Protein AF-A0A9D8H599-F1 (afdb_monomer)

Structure (mmCIF, N/CA/C/O backbone):
data_AF-A0A9D8H599-F1
#
_entry.id   AF-A0A9D8H599-F1
#
loop_
_atom_site.group_PDB
_atom_site.id
_atom_site.type_symbol
_atom_site.label_atom_id
_atom_site.label_alt_id
_atom_site.label_comp_id
_atom_site.label_asym_id
_atom_site.label_entity_id
_atom_site.label_seq_id
_atom_site.pdbx_PDB_ins_code
_atom_site.Cartn_x
_atom_site.Cartn_y
_atom_site.Cartn_z
_atom_site.occupancy
_atom_site.B_iso_or_equiv
_atom_site.auth_seq_id
_atom_site.auth_comp_id
_atom_site.auth_asym_id
_atom_site.auth_atom_id
_atom_site.pdbx_PDB_model_num
ATOM 1 N N . THR A 1 1 ? -6.360 3.002 -4.181 1.00 65.12 1 THR A N 1
ATOM 2 C CA . THR A 1 1 ? -7.188 1.865 -3.692 1.00 65.12 1 THR A CA 1
ATOM 3 C C . THR A 1 1 ? -7.562 2.001 -2.219 1.00 65.12 1 THR A C 1
ATOM 5 O O . THR A 1 1 ? -8.532 1.408 -1.759 1.00 65.12 1 THR A O 1
ATOM 8 N N . GLU A 1 2 ? -6.828 2.819 -1.472 1.00 78.38 2 GLU A N 1
ATOM 9 C CA . GLU A 1 2 ? -6.965 3.120 -0.050 1.00 78.38 2 GLU A CA 1
ATOM 10 C C . GLU A 1 2 ? -8.354 3.662 0.308 1.00 78.38 2 GLU A C 1
ATOM 12 O O . GLU A 1 2 ? -8.911 3.294 1.340 1.00 78.38 2 GLU A O 1
ATOM 17 N N . THR A 1 3 ? -8.936 4.466 -0.587 1.00 84.06 3 THR A N 1
ATOM 18 C CA . THR A 1 3 ? -10.274 5.060 -0.458 1.00 84.06 3 THR A CA 1
ATOM 19 C C . THR A 1 3 ? -11.394 4.032 -0.336 1.00 84.06 3 THR A C 1
ATOM 21 O O . THR A 1 3 ? -12.396 4.325 0.306 1.00 84.06 3 THR A O 1
ATOM 24 N N . LEU A 1 4 ? -11.232 2.831 -0.901 1.00 90.88 4 LEU A N 1
ATOM 25 C CA . LEU A 1 4 ? -12.207 1.744 -0.777 1.00 90.88 4 LEU A CA 1
ATOM 26 C C . LEU A 1 4 ? -11.809 0.740 0.312 1.00 90.88 4 LEU A C 1
ATOM 28 O O . LEU A 1 4 ? -12.664 0.256 1.053 1.00 90.88 4 LEU A O 1
ATOM 32 N N . TYR A 1 5 ? -10.509 0.472 0.455 1.00 92.69 5 TYR A N 1
ATOM 33 C CA . TYR A 1 5 ? -9.993 -0.460 1.454 1.00 92.69 5 TYR A CA 1
ATOM 34 C C . TYR A 1 5 ? -10.332 -0.037 2.892 1.00 92.69 5 TYR A C 1
ATOM 36 O O . TYR A 1 5 ? -10.855 -0.840 3.665 1.00 92.69 5 TYR A O 1
ATOM 44 N N . ILE A 1 6 ? -10.055 1.221 3.257 1.00 94.19 6 ILE A N 1
ATOM 45 C CA . ILE A 1 6 ? -10.196 1.692 4.642 1.00 94.19 6 ILE A CA 1
ATOM 46 C C . ILE A 1 6 ? -11.662 1.632 5.111 1.00 94.19 6 ILE A C 1
ATOM 48 O O . ILE A 1 6 ? -11.903 1.048 6.171 1.00 94.19 6 ILE A O 1
ATOM 52 N N . PRO A 1 7 ? -12.663 2.137 4.356 1.00 96.19 7 PRO A N 1
ATOM 53 C CA . PRO A 1 7 ? -14.065 2.001 4.748 1.00 96.19 7 PRO A CA 1
ATOM 54 C C . PRO A 1 7 ? -14.524 0.547 4.885 1.00 96.19 7 PRO A C 1
ATOM 56 O O . PRO A 1 7 ? -15.228 0.232 5.841 1.00 96.19 7 PRO A O 1
ATOM 59 N N . LEU A 1 8 ? -14.107 -0.353 3.985 1.00 96.94 8 LEU A N 1
ATOM 60 C CA . LEU A 1 8 ? -14.464 -1.777 4.060 1.00 96.94 8 LEU A CA 1
ATOM 61 C C . LEU A 1 8 ? -13.838 -2.468 5.277 1.00 96.94 8 LEU A C 1
ATOM 63 O O . LEU A 1 8 ? -14.511 -3.235 5.967 1.00 96.94 8 LEU A O 1
ATOM 67 N N . MET A 1 9 ? -12.577 -2.156 5.583 1.00 96.56 9 MET A N 1
ATOM 68 C CA . MET A 1 9 ? -11.895 -2.627 6.789 1.00 96.56 9 MET A CA 1
ATOM 69 C C . MET A 1 9 ? -12.628 -2.157 8.054 1.00 96.56 9 MET A C 1
ATOM 71 O O . MET A 1 9 ? -12.918 -2.963 8.939 1.00 96.56 9 MET A O 1
ATOM 75 N N . LEU A 1 10 ? -12.964 -0.866 8.139 1.00 96.25 10 LEU A N 1
ATOM 76 C CA . LEU A 1 10 ? -13.701 -0.309 9.276 1.00 96.25 10 LEU A CA 1
ATOM 77 C C . LEU A 1 10 ? -15.110 -0.903 9.386 1.00 96.25 10 LEU A C 1
ATOM 79 O O . LEU A 1 10 ? -15.547 -1.219 10.491 1.00 96.25 10 LEU A O 1
ATOM 83 N N . LEU A 1 11 ? -15.794 -1.121 8.260 1.00 97.75 11 LEU A N 1
ATOM 84 C CA . LEU A 1 11 ? -17.096 -1.780 8.213 1.00 97.75 11 LEU A CA 1
ATOM 85 C C . LEU A 1 11 ? -17.012 -3.215 8.748 1.00 97.75 11 LEU A C 1
ATOM 87 O O . LEU A 1 11 ? -17.822 -3.589 9.591 1.00 97.75 11 LEU A O 1
ATOM 91 N N . ALA A 1 12 ? -16.017 -4.002 8.330 1.00 97.69 12 ALA A N 1
ATOM 92 C CA . ALA A 1 12 ? -15.820 -5.362 8.832 1.00 97.69 12 ALA A CA 1
ATOM 93 C C . ALA A 1 12 ? -15.649 -5.388 10.362 1.00 97.69 12 ALA A C 1
ATOM 95 O O . ALA A 1 12 ? -16.264 -6.203 11.053 1.00 97.69 12 ALA A O 1
ATOM 96 N N . LEU A 1 13 ? -14.870 -4.451 10.908 1.00 96.31 13 LEU A N 1
ATOM 97 C CA . LEU A 1 13 ? -14.655 -4.332 12.351 1.00 96.31 13 LEU A CA 1
ATOM 98 C C . LEU A 1 13 ? -15.901 -3.838 13.093 1.00 96.31 13 LEU A C 1
ATOM 100 O O . LEU A 1 13 ? -16.215 -4.363 14.161 1.00 96.31 13 LEU A O 1
ATOM 104 N N . LEU A 1 14 ? -16.646 -2.886 12.527 1.00 96.38 14 LEU A N 1
ATOM 105 C CA . LEU A 1 14 ? -17.916 -2.413 13.082 1.00 96.38 14 LEU A CA 1
ATOM 106 C C . LEU A 1 14 ? -18.949 -3.545 13.146 1.00 96.38 14 LEU A C 1
ATOM 108 O O . LEU A 1 14 ? -19.630 -3.708 14.156 1.00 96.38 14 LEU A O 1
ATOM 112 N N . LEU A 1 15 ? -19.039 -4.363 12.097 1.00 97.69 15 LEU A N 1
ATOM 113 C CA . LEU A 1 15 ? -19.927 -5.525 12.047 1.00 97.69 15 LEU A CA 1
ATOM 114 C C . LEU A 1 15 ? -19.503 -6.594 13.064 1.00 97.69 15 LEU A C 1
ATOM 116 O O . LEU A 1 15 ? -20.359 -7.187 13.721 1.00 97.69 15 LEU A O 1
ATOM 120 N N . ALA A 1 16 ? -18.198 -6.786 13.274 1.00 95.81 16 ALA A N 1
ATOM 121 C CA . ALA A 1 16 ? -17.693 -7.661 14.329 1.00 95.81 16 ALA A CA 1
ATOM 122 C C . ALA A 1 16 ? -18.022 -7.127 15.735 1.00 95.81 16 ALA A C 1
ATOM 124 O O . ALA A 1 16 ? -18.417 -7.898 16.610 1.00 95.81 16 ALA A O 1
ATOM 125 N N . LEU A 1 17 ? -17.934 -5.813 15.963 1.00 93.75 17 LEU A N 1
ATOM 126 C CA . LEU A 1 17 ? -18.387 -5.190 17.213 1.00 93.75 17 LEU A CA 1
ATOM 127 C C . LEU A 1 17 ? -19.895 -5.371 17.411 1.00 93.75 17 LEU A C 1
ATOM 129 O O . LEU A 1 17 ? -20.324 -5.772 18.492 1.00 93.75 17 LEU A O 1
ATOM 133 N N . ARG A 1 18 ? -20.692 -5.181 16.355 1.00 95.06 18 ARG A N 1
ATOM 134 C CA . ARG A 1 18 ? -22.144 -5.383 16.391 1.00 95.06 18 ARG A CA 1
ATOM 135 C C . ARG A 1 18 ? -22.524 -6.832 16.688 1.00 95.06 18 ARG A C 1
ATOM 137 O O . ARG A 1 18 ? -23.475 -7.074 17.427 1.00 95.06 18 ARG A O 1
ATOM 144 N N . PHE A 1 19 ? -21.760 -7.790 16.166 1.00 94.19 19 PHE A N 1
ATOM 145 C CA . PHE A 1 19 ? -21.892 -9.197 16.532 1.00 94.19 19 PHE A CA 1
ATOM 146 C C . PHE A 1 19 ? -21.619 -9.422 18.026 1.00 94.19 19 PHE A C 1
ATOM 148 O O . PHE A 1 19 ? -22.362 -10.146 18.674 1.00 94.19 19 PHE A O 1
ATOM 155 N N . ARG A 1 20 ? -20.603 -8.777 18.614 1.00 89.56 20 ARG A N 1
ATOM 156 C CA . ARG A 1 20 ? -20.307 -8.925 20.054 1.00 89.56 20 ARG A CA 1
ATOM 157 C C . ARG A 1 20 ? -21.406 -8.376 20.963 1.00 89.56 20 ARG A C 1
ATOM 159 O O . ARG A 1 20 ? -21.564 -8.880 22.069 1.00 89.56 20 ARG A O 1
ATOM 166 N N . GLU A 1 21 ? -22.147 -7.368 20.512 1.00 90.25 21 GLU A N 1
ATOM 167 C CA . GLU A 1 21 ? -23.335 -6.865 21.214 1.00 90.25 21 GLU A CA 1
ATOM 168 C C . GLU A 1 21 ? -24.532 -7.819 21.101 1.00 90.25 21 GLU A C 1
ATOM 170 O O . GLU A 1 21 ? -25.404 -7.812 21.967 1.00 90.25 21 GLU A O 1
ATOM 175 N N . ARG A 1 22 ? -24.594 -8.605 20.018 1.00 90.75 22 ARG A N 1
ATOM 176 C CA . ARG A 1 22 ? -25.718 -9.483 19.653 1.00 90.75 22 ARG A CA 1
ATOM 177 C C . ARG A 1 22 ? -25.216 -10.830 19.107 1.00 90.75 22 ARG A C 1
ATOM 179 O O . ARG A 1 22 ? -25.371 -11.099 17.907 1.00 90.75 22 ARG A O 1
ATOM 186 N N . PRO A 1 23 ? -24.567 -11.664 19.945 1.00 87.31 23 PRO A N 1
ATOM 187 C CA . PRO A 1 23 ? -23.861 -12.871 19.504 1.00 87.31 23 PRO A CA 1
ATOM 188 C C . PRO A 1 23 ? -24.784 -13.949 18.921 1.00 87.31 23 PRO A C 1
ATOM 190 O O . PRO A 1 23 ? -24.323 -14.857 18.233 1.00 87.31 23 PRO A O 1
ATOM 193 N N . GLU A 1 24 ? -26.090 -13.856 19.160 1.00 88.75 24 GLU A N 1
ATOM 194 C CA . GLU A 1 24 ? -27.108 -14.721 18.569 1.00 88.75 24 GLU A CA 1
ATOM 195 C C . GLU A 1 24 ? -27.364 -14.429 17.078 1.00 88.75 24 GLU A C 1
ATOM 197 O O . GLU A 1 24 ? -27.897 -15.268 16.354 1.00 88.75 24 GLU A O 1
ATOM 202 N N . GLN A 1 25 ? -26.955 -13.258 16.580 1.00 93.00 25 GLN A N 1
ATOM 203 C CA . GLN A 1 25 ? -27.222 -12.808 15.212 1.00 93.00 25 GLN A CA 1
ATOM 204 C C . GLN A 1 25 ? -26.021 -13.047 14.289 1.00 93.00 25 GLN A C 1
ATOM 206 O O . GLN A 1 25 ? -25.309 -12.114 13.911 1.00 93.00 25 GLN A O 1
ATOM 211 N N . LEU A 1 26 ? -25.838 -14.297 13.845 1.00 94.75 26 LEU A N 1
ATOM 212 C CA . LEU A 1 26 ? -24.741 -14.714 12.950 1.00 94.75 26 LEU A CA 1
ATOM 213 C C . LEU A 1 26 ? -24.654 -13.929 11.629 1.00 94.75 26 LEU A C 1
ATOM 215 O O . LEU A 1 26 ? -23.581 -13.864 11.031 1.00 94.75 26 LEU A O 1
ATOM 219 N N . ARG A 1 27 ? -25.739 -13.269 11.200 1.00 96.94 27 ARG A N 1
ATOM 220 C CA . ARG A 1 27 ? -25.730 -12.358 10.042 1.00 96.94 27 ARG A CA 1
ATOM 221 C C . ARG A 1 27 ? -24.646 -11.281 10.134 1.00 96.94 27 ARG A C 1
ATOM 223 O O . ARG A 1 27 ? -24.102 -10.893 9.110 1.00 96.94 27 ARG A O 1
ATOM 230 N N . TRP A 1 28 ? -24.311 -10.817 11.342 1.00 97.38 28 TRP A N 1
ATOM 231 C CA . TRP A 1 28 ? -23.269 -9.809 11.540 1.00 97.38 28 TRP A CA 1
ATOM 232 C C . TRP A 1 28 ? -21.873 -10.388 11.306 1.00 97.38 28 TRP A C 1
ATOM 234 O O . TRP A 1 28 ? -21.046 -9.726 10.691 1.00 97.38 28 TRP A O 1
ATOM 244 N N . ALA A 1 29 ? -21.631 -11.639 11.713 1.00 96.75 29 ALA A N 1
ATOM 245 C CA . ALA A 1 29 ? -20.387 -12.347 11.413 1.00 96.75 29 ALA A CA 1
ATOM 246 C C . ALA A 1 29 ? -20.249 -12.622 9.905 1.00 96.75 29 ALA A C 1
ATOM 248 O O . ALA A 1 29 ? -19.190 -12.373 9.332 1.00 96.75 29 ALA A O 1
ATOM 249 N N . ALA A 1 30 ? -21.333 -13.051 9.247 1.00 98.12 30 ALA A N 1
ATOM 250 C CA . ALA A 1 30 ? -21.364 -13.232 7.796 1.00 98.12 30 ALA A CA 1
ATOM 251 C C . ALA A 1 30 ? -21.081 -11.915 7.052 1.00 98.12 30 ALA A C 1
ATOM 253 O O . ALA A 1 30 ? -20.187 -11.860 6.212 1.00 98.12 30 ALA A O 1
ATOM 254 N N . ALA A 1 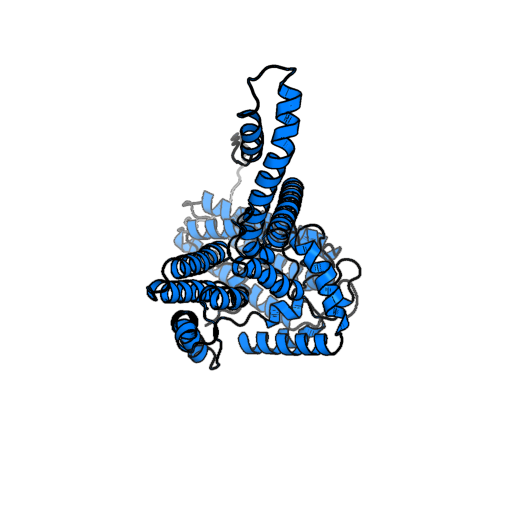31 ? -21.780 -10.832 7.409 1.00 98.38 31 ALA A N 1
ATOM 255 C CA . ALA A 1 31 ? -21.570 -9.513 6.815 1.00 98.38 31 ALA A CA 1
ATOM 256 C C . ALA A 1 31 ? -20.143 -8.989 7.057 1.00 98.38 31 ALA A C 1
ATOM 258 O O . ALA A 1 31 ? -19.548 -8.407 6.154 1.00 98.38 31 ALA A O 1
ATOM 259 N N . ALA A 1 32 ? -19.573 -9.226 8.246 1.00 98.12 32 ALA A N 1
ATOM 260 C CA . ALA A 1 32 ? -18.188 -8.871 8.546 1.00 98.12 32 ALA A CA 1
ATOM 261 C C . ALA A 1 32 ? -17.201 -9.635 7.648 1.00 98.12 32 ALA A C 1
ATOM 263 O O . ALA A 1 32 ? -16.254 -9.041 7.135 1.00 98.12 32 ALA A O 1
ATOM 264 N N . GLY A 1 33 ? -17.454 -10.927 7.413 1.00 98.12 33 GLY A N 1
ATOM 265 C CA . GLY A 1 33 ? -16.687 -11.747 6.477 1.00 98.12 33 GLY A CA 1
ATOM 266 C C . GLY A 1 33 ? -16.779 -11.252 5.032 1.00 98.12 33 GLY A C 1
ATOM 267 O O . GLY A 1 33 ? -15.755 -11.110 4.373 1.00 98.12 33 GLY A O 1
ATOM 268 N N . VAL A 1 34 ? -17.979 -10.904 4.555 1.00 98.31 34 VAL A N 1
ATOM 269 C CA . VAL A 1 34 ? -18.159 -10.311 3.216 1.00 98.31 34 VAL A CA 1
ATOM 270 C C . VAL A 1 34 ? -17.389 -8.993 3.096 1.00 98.31 34 VAL A C 1
ATOM 272 O O . VAL A 1 34 ? -16.620 -8.824 2.154 1.00 98.31 34 VAL A O 1
ATOM 275 N N . ALA A 1 35 ? -17.527 -8.081 4.063 1.00 98.19 35 ALA A N 1
ATOM 276 C CA . ALA A 1 35 ? -16.815 -6.801 4.056 1.00 98.19 35 ALA A CA 1
ATOM 277 C C . ALA A 1 35 ? -15.286 -6.981 4.064 1.00 98.19 35 ALA A C 1
ATOM 279 O O . ALA A 1 35 ? -14.584 -6.296 3.322 1.00 98.19 35 ALA A O 1
ATOM 280 N N . ALA A 1 36 ? -14.766 -7.935 4.846 1.00 97.50 36 ALA A N 1
ATOM 281 C CA . ALA A 1 36 ? -13.343 -8.263 4.865 1.00 97.50 36 ALA A CA 1
ATOM 282 C C . ALA A 1 36 ? -12.867 -8.904 3.551 1.00 97.50 36 ALA A C 1
ATOM 284 O O . ALA A 1 36 ? -11.789 -8.566 3.072 1.00 97.50 36 ALA A O 1
ATOM 285 N N . GLY A 1 37 ? -13.668 -9.779 2.935 1.00 96.50 37 GLY A N 1
ATOM 286 C CA . GLY A 1 37 ? -13.367 -10.357 1.623 1.00 96.50 37 GLY A CA 1
ATOM 287 C C . GLY A 1 37 ? -13.308 -9.297 0.523 1.00 96.50 37 GLY A C 1
ATOM 288 O O . GLY A 1 37 ? -12.355 -9.265 -0.252 1.00 96.50 37 GLY A O 1
ATOM 289 N N . LEU A 1 38 ? -14.259 -8.358 0.519 1.00 96.12 38 LEU A N 1
ATOM 290 C CA . LEU A 1 38 ? -14.221 -7.197 -0.373 1.00 96.12 38 LEU A CA 1
ATOM 291 C C . LEU A 1 38 ? -12.987 -6.326 -0.103 1.00 96.12 38 LEU A C 1
ATOM 293 O O . LEU A 1 38 ? -12.324 -5.912 -1.048 1.00 96.12 38 LEU A O 1
ATOM 297 N N . ALA A 1 39 ? -12.627 -6.094 1.164 1.00 95.12 39 ALA A N 1
ATOM 298 C CA . ALA A 1 39 ? -11.407 -5.369 1.517 1.00 95.12 39 ALA A CA 1
ATOM 299 C C . ALA A 1 39 ? -10.150 -6.068 0.959 1.00 95.12 39 ALA A C 1
ATOM 301 O O . ALA A 1 39 ? -9.289 -5.401 0.383 1.00 95.12 39 ALA A O 1
ATOM 302 N N . LEU A 1 40 ? -10.075 -7.401 1.050 1.00 93.38 40 LEU A N 1
ATOM 303 C CA . LEU A 1 40 ? -8.998 -8.216 0.472 1.00 93.38 40 LEU A CA 1
ATOM 304 C C . LEU A 1 40 ? -8.881 -8.049 -1.046 1.00 93.38 40 LEU A C 1
ATOM 306 O O . LEU A 1 40 ? -7.768 -7.891 -1.543 1.00 93.38 40 LEU A O 1
ATOM 310 N N . LEU A 1 41 ? -10.002 -7.996 -1.770 1.00 92.81 41 LEU A N 1
ATOM 311 C CA . LEU A 1 41 ? -10.001 -7.757 -3.220 1.00 92.81 41 LEU A CA 1
ATOM 312 C C . LEU A 1 41 ? -9.473 -6.371 -3.610 1.00 92.81 41 LEU A C 1
ATOM 314 O O . LEU A 1 41 ? -9.003 -6.191 -4.729 1.00 92.81 41 LEU A O 1
ATOM 318 N N . THR A 1 42 ? -9.521 -5.386 -2.709 1.00 90.69 42 THR A N 1
ATOM 319 C CA . THR A 1 42 ? -8.983 -4.045 -2.995 1.00 90.69 42 THR A CA 1
ATOM 320 C C . THR A 1 42 ? -7.476 -3.931 -2.778 1.00 90.69 42 THR A C 1
ATOM 322 O O . THR A 1 42 ? -6.834 -3.071 -3.390 1.00 90.69 42 THR A O 1
ATOM 325 N N . ARG A 1 43 ? -6.903 -4.737 -1.871 1.00 85.75 43 ARG A N 1
ATOM 326 C CA . ARG A 1 43 ? -5.489 -4.645 -1.494 1.00 85.75 43 ARG A CA 1
ATOM 327 C C . ARG A 1 43 ? -5.000 -5.923 -0.807 1.00 85.75 43 ARG A C 1
ATOM 329 O O . ARG A 1 43 ? -5.497 -6.287 0.254 1.00 85.75 43 ARG A O 1
ATOM 336 N N . ASN A 1 44 ? -3.906 -6.502 -1.308 1.00 78.12 44 ASN A N 1
ATOM 337 C CA . ASN A 1 44 ? -3.227 -7.651 -0.681 1.00 78.12 44 ASN A CA 1
ATOM 338 C C . ASN A 1 44 ? -2.804 -7.385 0.781 1.00 78.12 44 ASN A C 1
ATOM 340 O O . ASN A 1 44 ? -2.826 -8.287 1.617 1.00 78.12 44 ASN A O 1
ATOM 344 N N . ALA A 1 45 ? -2.490 -6.128 1.118 1.00 77.69 45 ALA A N 1
ATOM 345 C CA . ALA A 1 45 ? -2.150 -5.697 2.479 1.00 77.69 45 ALA A CA 1
ATOM 346 C C . ALA A 1 45 ? -3.315 -5.803 3.487 1.00 77.69 45 ALA A C 1
ATOM 348 O O . ALA A 1 45 ? -3.134 -5.493 4.661 1.00 77.69 45 ALA A O 1
ATOM 349 N N . ALA A 1 46 ? -4.503 -6.227 3.050 1.00 82.62 46 ALA A N 1
ATOM 350 C CA . ALA A 1 46 ? -5.646 -6.479 3.913 1.00 82.62 46 ALA A CA 1
ATOM 351 C C . ALA A 1 46 ? -5.591 -7.837 4.629 1.00 82.62 46 ALA A C 1
ATOM 353 O O . ALA A 1 46 ? -6.329 -8.035 5.587 1.00 82.62 46 ALA A O 1
ATOM 354 N N . LEU A 1 47 ? -4.731 -8.777 4.216 1.00 89.56 47 LEU A N 1
ATOM 355 C CA . LEU A 1 47 ? -4.667 -10.113 4.826 1.00 89.56 47 LEU A CA 1
ATOM 356 C C . LEU A 1 47 ? -4.478 -10.099 6.364 1.00 89.56 47 LEU A C 1
ATOM 358 O O . LEU A 1 47 ? -5.179 -10.855 7.045 1.00 89.56 47 LEU A O 1
ATOM 362 N N . PRO A 1 48 ? -3.636 -9.220 6.953 1.00 91.44 48 PRO A N 1
ATOM 363 C CA . PRO A 1 48 ? -3.496 -9.123 8.405 1.00 91.44 48 PRO A CA 1
ATOM 364 C C . PRO A 1 48 ? -4.788 -8.746 9.151 1.00 91.44 48 PRO A C 1
ATOM 366 O O . PRO A 1 48 ? -4.870 -9.003 10.349 1.00 91.44 48 PRO A O 1
ATOM 369 N N . LEU A 1 49 ? -5.813 -8.198 8.476 1.00 93.31 49 LEU A N 1
ATOM 370 C CA . LEU A 1 49 ? -7.137 -7.900 9.051 1.00 93.31 49 LEU A CA 1
ATOM 371 C C . LEU A 1 49 ? -7.881 -9.157 9.520 1.00 93.31 49 LEU A C 1
ATOM 373 O O . LEU A 1 49 ? -8.699 -9.084 10.439 1.00 93.31 49 LEU A O 1
ATOM 377 N N . LEU A 1 50 ? -7.615 -10.316 8.913 1.00 94.88 50 LEU A N 1
ATOM 378 C CA . LEU A 1 50 ? -8.336 -11.544 9.248 1.00 94.88 50 LEU A CA 1
ATOM 379 C C . LEU A 1 50 ? -8.063 -11.997 10.689 1.00 94.88 50 LEU A C 1
ATOM 381 O O . LEU A 1 50 ? -8.963 -12.514 11.344 1.00 94.88 50 LEU A O 1
ATOM 385 N N . VAL A 1 51 ? -6.863 -11.742 11.219 1.00 95.44 51 VAL A N 1
ATOM 386 C CA . VAL A 1 51 ? -6.489 -12.090 12.600 1.00 95.44 51 VAL A CA 1
ATOM 387 C C . VAL A 1 51 ? -7.351 -11.351 13.640 1.00 95.44 51 VAL A C 1
ATOM 389 O O . VAL A 1 51 ? -8.033 -12.020 14.421 1.00 95.44 51 VAL A O 1
ATOM 392 N N . PRO A 1 52 ? -7.398 -10.002 13.679 1.00 94.56 52 PRO A N 1
ATOM 393 C CA . PRO A 1 52 ? -8.249 -9.279 14.616 1.00 94.56 52 PRO A CA 1
ATOM 394 C C . PRO A 1 52 ? -9.733 -9.546 14.369 1.00 94.56 52 PRO A C 1
ATOM 396 O O . PRO A 1 52 ? -10.493 -9.579 15.334 1.00 94.56 52 PRO A O 1
ATOM 399 N N . LEU A 1 53 ? -10.153 -9.791 13.122 1.00 95.62 53 LEU A N 1
ATOM 400 C CA . LEU A 1 53 ? -11.534 -10.158 12.814 1.00 95.62 53 LEU A CA 1
ATOM 401 C C . LEU A 1 53 ? -11.922 -11.496 13.459 1.00 95.62 53 LEU A C 1
ATOM 403 O O . LEU A 1 53 ? -12.924 -11.568 14.170 1.00 95.62 53 LEU A O 1
ATOM 407 N N . VAL A 1 54 ? -11.109 -12.538 13.264 1.00 95.31 54 VAL A N 1
ATOM 408 C CA . VAL A 1 54 ? -11.328 -13.862 13.862 1.00 95.31 54 VAL A CA 1
ATOM 409 C C . VAL A 1 54 ? -11.338 -13.762 15.384 1.00 95.31 54 VAL A C 1
ATOM 411 O O . VAL A 1 54 ? -12.274 -14.249 16.011 1.00 95.31 54 VAL A 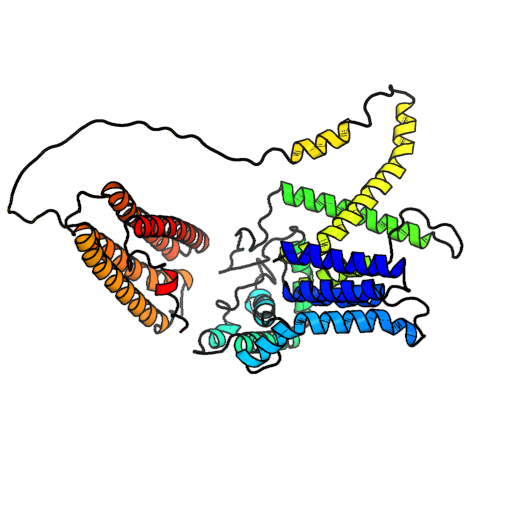O 1
ATOM 414 N N . ILE A 1 55 ? -10.368 -13.067 15.987 1.00 93.00 55 ILE A N 1
ATOM 415 C CA . ILE A 1 55 ? -10.318 -12.856 17.444 1.00 93.00 55 ILE A CA 1
ATOM 416 C C . ILE A 1 55 ? -11.545 -12.066 17.935 1.00 93.00 55 ILE A C 1
ATOM 418 O O . ILE A 1 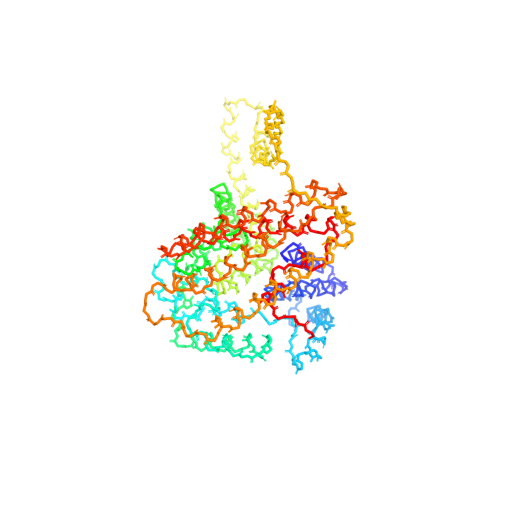55 ? -12.091 -12.355 19.000 1.00 93.00 55 ILE A O 1
ATOM 422 N N . GLY A 1 56 ? -11.998 -11.071 17.170 1.00 91.56 56 GLY A N 1
ATOM 423 C CA . GLY A 1 56 ? -13.165 -10.254 17.495 1.00 91.56 56 GLY A CA 1
ATOM 424 C C . GLY A 1 56 ? -14.469 -11.053 17.506 1.00 91.56 56 GLY A C 1
ATOM 425 O O . GLY A 1 56 ? -15.293 -10.850 18.404 1.00 91.56 56 GLY A O 1
ATOM 426 N N . LEU A 1 57 ? -14.618 -11.981 16.556 1.00 92.75 57 LEU A N 1
ATOM 427 C CA . LEU A 1 57 ? -15.779 -12.863 16.395 1.00 92.75 57 LEU A CA 1
ATOM 428 C C . LEU A 1 57 ? -15.728 -14.113 17.285 1.00 92.75 57 LEU A C 1
ATOM 430 O O . LEU A 1 57 ? -16.772 -14.690 17.591 1.00 92.75 57 LEU A O 1
ATOM 434 N N . TRP A 1 58 ? -14.540 -14.527 17.730 1.00 89.75 58 TRP A N 1
ATOM 435 C CA . TRP A 1 58 ? -14.371 -15.648 18.650 1.00 89.75 58 TRP A CA 1
ATOM 436 C C . TRP A 1 58 ? -14.841 -15.246 20.059 1.00 89.75 58 TRP A C 1
ATOM 438 O O . TRP A 1 58 ? -14.125 -14.645 20.864 1.00 89.75 58 TRP A O 1
ATOM 448 N N . GLY A 1 59 ? -16.111 -15.540 20.345 1.00 72.00 59 GLY A N 1
ATOM 449 C CA . GLY A 1 59 ? -16.757 -15.250 21.626 1.00 72.00 59 GLY A CA 1
ATOM 450 C C . GLY A 1 59 ? -16.322 -16.186 22.760 1.00 72.00 59 GLY A C 1
ATOM 451 O O . GLY A 1 59 ? -15.863 -17.308 22.539 1.00 72.00 59 GLY A O 1
ATOM 452 N N . ARG A 1 60 ? -16.508 -15.749 24.014 1.00 68.56 60 ARG A N 1
ATOM 453 C CA . ARG A 1 60 ? -16.376 -16.633 25.187 1.00 68.56 60 ARG A CA 1
ATOM 454 C C . ARG A 1 60 ? -17.644 -17.494 25.350 1.00 68.56 60 ARG A C 1
ATOM 456 O O . ARG A 1 60 ? -18.732 -16.974 25.121 1.00 68.56 60 ARG A O 1
ATOM 463 N N . PRO A 1 61 ? -17.543 -18.760 25.805 1.00 65.38 61 PRO A N 1
ATOM 464 C CA . PRO A 1 61 ? -16.324 -19.477 26.179 1.00 65.38 61 PRO A CA 1
ATOM 465 C C . PRO A 1 61 ? -15.568 -20.023 24.954 1.00 65.38 61 PRO A C 1
ATOM 467 O O . PRO A 1 61 ? -16.090 -20.783 24.139 1.00 65.38 61 PRO A O 1
ATOM 470 N N . TRP A 1 62 ? -14.290 -19.665 24.883 1.00 66.19 62 TRP A N 1
ATOM 471 C CA . TRP A 1 62 ? -13.328 -19.941 23.807 1.00 66.19 62 TRP A CA 1
ATOM 472 C C . TRP A 1 62 ? -13.059 -21.430 23.522 1.00 66.19 62 TRP A C 1
ATOM 474 O O . TRP A 1 62 ? -12.587 -21.757 22.443 1.00 66.19 62 TRP A O 1
ATOM 484 N N . LEU A 1 63 ? -13.396 -22.328 24.455 1.00 65.75 63 LEU A N 1
ATOM 485 C CA . LEU A 1 63 ? -13.100 -23.768 24.369 1.00 65.75 63 LEU A CA 1
ATOM 486 C C . LEU A 1 63 ? -14.289 -24.625 23.908 1.00 65.75 63 LEU A C 1
ATOM 488 O O . LEU A 1 63 ? -14.179 -25.845 23.838 1.00 65.75 63 LEU A O 1
ATOM 492 N N . ARG A 1 64 ? -15.452 -24.025 23.625 1.00 75.88 64 ARG A N 1
ATOM 493 C CA . ARG A 1 64 ? -16.604 -24.779 23.111 1.00 75.88 64 ARG A CA 1
ATOM 494 C C . ARG A 1 64 ? -16.579 -24.789 21.581 1.00 75.88 64 ARG A C 1
ATOM 496 O O . ARG A 1 64 ? -16.493 -23.714 21.008 1.00 75.88 64 ARG A O 1
ATOM 503 N N . PRO A 1 65 ? -16.804 -25.928 20.900 1.00 72.75 65 PRO A N 1
ATOM 504 C CA . PRO A 1 65 ? -16.842 -25.974 19.432 1.00 72.75 65 PRO A CA 1
ATOM 505 C C . PRO A 1 65 ? -17.825 -24.965 18.819 1.00 72.75 65 PRO A C 1
ATOM 507 O O . PRO A 1 65 ? -17.564 -24.372 17.779 1.00 72.75 65 PRO A O 1
ATOM 510 N N . ARG A 1 66 ? -18.940 -24.693 19.514 1.00 77.19 66 ARG A N 1
ATOM 511 C CA . ARG A 1 66 ? -19.941 -23.699 19.095 1.00 77.19 66 ARG A CA 1
ATOM 512 C C . ARG A 1 66 ? -19.410 -22.260 19.033 1.00 77.19 66 ARG A C 1
ATOM 514 O O . ARG A 1 66 ? -19.978 -21.467 18.292 1.00 77.19 66 ARG A O 1
ATOM 521 N N . SER A 1 67 ? -18.347 -21.906 19.763 1.00 84.19 67 SER A N 1
ATOM 522 C CA . SER A 1 67 ? -17.757 -20.560 19.686 1.00 84.19 67 SER A CA 1
ATOM 523 C C . SER A 1 67 ? -16.894 -20.342 18.440 1.00 84.19 67 SER A C 1
ATOM 525 O O . SER A 1 67 ? -16.562 -19.198 18.139 1.00 84.19 67 SER A O 1
ATOM 527 N N . LEU A 1 68 ? -16.612 -21.405 17.672 1.00 89.62 68 LEU A N 1
ATOM 528 C CA . LEU A 1 68 ? -15.940 -21.330 16.372 1.00 89.62 68 LEU A CA 1
ATOM 529 C C . LEU A 1 68 ? -16.898 -21.043 15.212 1.00 89.62 68 LEU A C 1
ATOM 531 O O . LEU A 1 68 ? -16.442 -20.646 14.144 1.00 89.62 68 LEU A O 1
ATOM 535 N N . ALA A 1 69 ? -18.212 -21.204 15.402 1.00 92.56 69 ALA A N 1
ATOM 536 C CA . ALA A 1 69 ? -19.178 -21.002 14.324 1.00 92.56 69 ALA A CA 1
ATOM 537 C C . ALA A 1 69 ? -19.143 -19.574 13.730 1.00 92.56 69 ALA A C 1
ATOM 539 O O . ALA A 1 69 ? -19.095 -19.465 12.507 1.00 92.56 69 ALA A O 1
ATOM 540 N N . PRO A 1 70 ? -19.094 -18.480 14.522 1.00 94.69 70 PRO A N 1
ATOM 541 C CA . PRO A 1 70 ? -19.006 -17.127 13.966 1.00 94.69 70 PRO A CA 1
ATOM 542 C C . PRO A 1 70 ? -17.723 -16.836 13.166 1.00 94.69 70 PRO A C 1
ATOM 544 O O . PRO A 1 70 ? -17.850 -16.379 12.029 1.00 94.69 70 PRO A O 1
ATOM 547 N N . PRO A 1 71 ? -16.497 -17.090 13.681 1.00 95.44 71 PRO A N 1
ATOM 548 C CA . PRO A 1 71 ? -15.292 -16.863 12.889 1.00 95.44 71 PRO A CA 1
ATOM 549 C C . PRO A 1 71 ? -15.210 -17.803 11.680 1.00 95.44 71 PRO A C 1
ATOM 551 O O . PRO A 1 71 ? -14.803 -17.355 10.613 1.00 95.44 71 PRO A O 1
ATOM 554 N N . ALA A 1 72 ? -15.654 -19.063 11.793 1.00 95.75 72 ALA A N 1
ATOM 555 C CA . ALA A 1 72 ? -15.707 -19.976 10.650 1.00 95.75 72 ALA A CA 1
ATOM 556 C C . ALA A 1 72 ? -16.657 -19.464 9.558 1.00 95.75 72 ALA A C 1
ATOM 558 O O . ALA A 1 72 ? -16.277 -19.417 8.392 1.00 95.75 72 ALA A O 1
ATOM 559 N N . LEU A 1 73 ? -17.858 -19.010 9.933 1.00 97.06 73 LEU A N 1
ATOM 560 C CA . LEU A 1 73 ? -18.814 -18.415 9.000 1.00 97.06 73 LEU A CA 1
ATOM 561 C C . LEU A 1 73 ? -18.231 -17.177 8.311 1.00 97.06 73 LEU A C 1
ATOM 563 O O . LEU A 1 73 ? -18.352 -17.042 7.097 1.00 97.06 73 LEU A O 1
ATOM 567 N N . ALA A 1 74 ? -17.563 -16.296 9.059 1.00 97.88 74 ALA A N 1
ATOM 568 C CA . ALA A 1 74 ? -16.913 -15.127 8.480 1.00 97.88 74 ALA A CA 1
ATOM 569 C C . ALA A 1 74 ? -15.815 -15.515 7.478 1.00 97.88 74 ALA A C 1
ATOM 571 O O . ALA A 1 74 ? -15.770 -14.943 6.394 1.00 97.88 74 ALA A O 1
ATOM 572 N N . LEU A 1 75 ? -14.974 -16.506 7.793 1.00 97.81 75 LEU A N 1
ATOM 573 C CA . LEU A 1 75 ? -13.937 -17.000 6.879 1.00 97.81 75 LEU A CA 1
ATOM 574 C C . LEU A 1 75 ? -14.527 -17.654 5.622 1.00 97.81 75 LEU A C 1
ATOM 576 O O . LEU A 1 75 ? -14.007 -17.439 4.530 1.00 97.81 75 LEU A O 1
ATOM 580 N N . VAL A 1 76 ? -15.638 -18.385 5.746 1.00 98.06 76 VAL A N 1
ATOM 581 C CA . VAL A 1 76 ? -16.386 -18.899 4.587 1.00 98.06 76 VAL A CA 1
ATOM 582 C C . VAL A 1 76 ? -16.905 -17.741 3.734 1.00 98.06 76 VAL A C 1
ATOM 584 O O . VAL A 1 76 ? -16.728 -17.756 2.522 1.00 98.06 76 VAL A O 1
ATOM 587 N N . CYS A 1 77 ? -17.482 -16.701 4.338 1.00 98.44 77 CYS A N 1
ATOM 588 C CA . CYS A 1 77 ? -17.933 -15.517 3.605 1.00 98.44 77 CYS A CA 1
ATOM 589 C C . CYS A 1 77 ? -16.780 -14.743 2.944 1.00 98.44 77 CYS A C 1
ATOM 591 O O . CYS A 1 77 ? -16.957 -14.261 1.828 1.00 98.44 77 CYS A O 1
ATOM 593 N N . VAL A 1 78 ? -15.603 -14.661 3.579 1.00 97.94 78 VAL A N 1
ATOM 594 C CA . VAL A 1 78 ? -14.381 -14.120 2.955 1.00 97.94 78 VAL A CA 1
ATOM 595 C C . VAL A 1 78 ? -14.027 -14.943 1.718 1.00 97.94 78 VAL A C 1
ATOM 597 O O . VAL A 1 78 ? -13.855 -14.372 0.644 1.00 97.94 78 VAL A O 1
ATOM 600 N N . ALA A 1 79 ? -13.964 -16.272 1.851 1.00 96.62 79 ALA A N 1
ATOM 601 C CA . ALA A 1 79 ? -13.636 -17.176 0.752 1.00 96.62 79 ALA A CA 1
ATOM 602 C C . ALA A 1 79 ? -14.635 -17.051 -0.408 1.00 96.62 79 ALA A C 1
ATOM 604 O O . ALA A 1 79 ? -14.225 -16.936 -1.558 1.00 96.62 79 ALA A O 1
ATOM 605 N N . LEU A 1 80 ? -15.936 -16.998 -0.113 1.00 97.75 80 LEU A N 1
ATOM 606 C CA . LEU A 1 80 ? -16.986 -16.810 -1.117 1.00 97.75 80 LEU A CA 1
ATOM 607 C C . LEU A 1 80 ? -16.904 -15.444 -1.805 1.00 97.75 80 LEU A C 1
ATOM 609 O O . LEU A 1 80 ? -17.154 -15.360 -3.003 1.00 97.75 80 LEU A O 1
ATOM 613 N N . ALA A 1 81 ? -16.545 -14.385 -1.077 1.00 97.00 81 ALA A N 1
ATOM 614 C CA . ALA A 1 81 ? -16.392 -13.054 -1.654 1.00 97.00 81 ALA A CA 1
ATOM 615 C C . ALA A 1 81 ? -15.198 -12.977 -2.618 1.00 97.00 81 ALA A C 1
ATOM 617 O O . ALA A 1 81 ? -15.310 -12.339 -3.662 1.00 97.00 81 ALA A O 1
ATOM 618 N N . ILE A 1 82 ? -14.076 -13.638 -2.302 1.00 96.38 82 ILE A N 1
ATOM 619 C CA . ILE A 1 82 ? -12.892 -13.648 -3.180 1.00 96.38 82 ILE A CA 1
ATOM 620 C C . ILE A 1 82 ? -12.988 -14.687 -4.309 1.00 96.38 82 ILE A C 1
ATOM 622 O O . ILE A 1 82 ? -12.341 -14.521 -5.342 1.00 96.38 82 ILE A O 1
ATOM 626 N N . ALA A 1 83 ? -13.813 -15.728 -4.144 1.00 96.19 83 ALA A N 1
ATOM 627 C CA . ALA A 1 83 ? -13.882 -16.872 -5.052 1.00 96.19 83 ALA A CA 1
ATOM 628 C C . ALA A 1 83 ? -14.094 -16.509 -6.532 1.00 96.19 83 ALA A C 1
ATOM 630 O O . ALA A 1 83 ? -13.371 -17.075 -7.351 1.00 96.19 83 ALA A O 1
ATOM 631 N N . PRO A 1 84 ? -14.990 -15.578 -6.927 1.00 95.94 84 PRO A N 1
ATOM 632 C CA . PRO A 1 84 ? -15.178 -15.248 -8.341 1.00 95.94 84 PRO A CA 1
ATOM 633 C C . PRO A 1 84 ? -13.889 -14.744 -8.996 1.00 95.94 84 PRO A C 1
ATOM 635 O O . PRO A 1 84 ? -13.552 -15.140 -10.110 1.00 95.94 84 PRO A O 1
ATOM 638 N N . TRP A 1 85 ? -13.134 -13.913 -8.274 1.00 94.31 85 TRP A N 1
ATOM 639 C CA . TRP A 1 85 ? -11.857 -13.393 -8.744 1.00 94.31 85 TRP A CA 1
ATOM 640 C C . TRP A 1 85 ? -10.773 -14.472 -8.749 1.00 94.31 85 TRP A C 1
ATOM 642 O O . TRP A 1 85 ? -10.042 -14.605 -9.725 1.00 94.31 85 TRP A O 1
ATOM 652 N N . THR A 1 86 ? -10.712 -15.303 -7.705 1.00 93.50 86 THR A N 1
ATOM 653 C CA . THR A 1 86 ? -9.782 -16.438 -7.648 1.00 93.50 86 THR A CA 1
ATOM 654 C C . THR A 1 86 ? -10.009 -17.428 -8.795 1.00 93.50 86 THR A C 1
ATOM 656 O O . THR A 1 86 ? -9.045 -17.894 -9.397 1.00 93.50 86 THR A O 1
ATOM 659 N N . VAL A 1 87 ? -11.269 -17.738 -9.120 1.00 95.12 87 VAL A N 1
ATOM 660 C CA . VAL A 1 87 ? -11.634 -18.629 -10.233 1.00 95.12 87 VAL A CA 1
ATOM 661 C C . VAL A 1 87 ? -11.230 -18.007 -11.563 1.00 95.12 87 VAL A C 1
ATOM 663 O O . VAL A 1 87 ? -10.591 -18.685 -12.363 1.00 95.12 87 VAL A O 1
ATOM 666 N N . ARG A 1 88 ? -11.519 -16.715 -11.775 1.00 93.44 88 ARG A N 1
ATOM 667 C CA . ARG A 1 88 ? -11.045 -15.987 -12.958 1.00 93.44 88 ARG A CA 1
ATOM 668 C C . ARG A 1 88 ? -9.526 -16.102 -13.091 1.00 93.44 88 ARG A C 1
ATOM 670 O O . ARG A 1 88 ? -9.044 -16.516 -14.136 1.00 93.44 88 ARG A O 1
ATOM 677 N N . ASN A 1 89 ? -8.778 -15.801 -12.032 1.00 90.19 89 ASN A N 1
ATOM 678 C CA . ASN A 1 89 ? -7.319 -15.876 -12.068 1.00 90.19 89 ASN A CA 1
ATOM 679 C C . ASN A 1 89 ? -6.819 -17.294 -12.374 1.00 90.19 89 ASN A C 1
ATOM 681 O O . ASN A 1 89 ? -5.849 -17.459 -13.108 1.00 90.19 89 ASN A O 1
ATOM 685 N N . ALA A 1 90 ? -7.474 -18.319 -11.826 1.00 90.81 90 ALA A N 1
ATOM 686 C CA . ALA A 1 90 ? -7.110 -19.705 -12.082 1.00 90.81 90 ALA A CA 1
ATOM 687 C C . ALA A 1 90 ? -7.322 -20.114 -13.542 1.00 90.81 90 ALA A C 1
ATOM 689 O O . ALA A 1 90 ? -6.486 -20.832 -14.085 1.00 90.81 90 ALA A O 1
ATOM 690 N N . VAL A 1 91 ? -8.399 -19.639 -14.171 1.00 92.44 91 VAL A N 1
ATOM 691 C CA . VAL A 1 91 ? -8.694 -19.898 -15.586 1.00 92.44 91 VAL A CA 1
ATOM 692 C C . VAL A 1 91 ? -7.738 -19.130 -16.499 1.00 92.44 91 VAL A C 1
ATOM 694 O O . VAL A 1 91 ? -7.153 -19.733 -17.390 1.00 92.44 91 VAL A O 1
ATOM 697 N N . GLU A 1 92 ? -7.534 -17.834 -16.254 1.00 89.19 92 GLU A N 1
ATOM 698 C CA . GLU A 1 92 ? -6.712 -16.968 -17.115 1.00 89.19 92 GLU A CA 1
ATOM 699 C C . GLU A 1 92 ? -5.218 -17.295 -17.028 1.00 89.19 92 GLU A C 1
ATOM 701 O O . GLU A 1 92 ? -4.514 -17.328 -18.031 1.00 89.19 92 GLU A O 1
ATOM 706 N N . PHE A 1 93 ? -4.716 -17.552 -15.818 1.00 82.62 93 PHE A N 1
ATOM 707 C CA . PHE A 1 93 ? -3.288 -17.769 -15.592 1.00 82.62 93 PHE A CA 1
ATOM 708 C C . PHE A 1 93 ? -2.905 -19.248 -15.446 1.00 82.62 93 PHE A C 1
ATOM 710 O O . PHE A 1 93 ? -1.730 -19.549 -15.236 1.00 82.62 93 PHE A O 1
ATOM 717 N N . GLY A 1 94 ? -3.874 -20.170 -15.476 1.00 83.25 94 GLY A N 1
ATOM 718 C CA . GLY A 1 94 ? -3.639 -21.607 -15.289 1.00 83.25 94 GLY A CA 1
ATOM 719 C C . GLY A 1 94 ? -3.106 -21.990 -13.901 1.00 83.25 94 GLY A C 1
ATOM 720 O O . GLY A 1 94 ? -2.476 -23.035 -13.746 1.00 83.25 94 GLY A O 1
ATOM 721 N N . ARG A 1 95 ? -3.298 -21.141 -12.879 1.00 82.19 95 ARG A N 1
ATOM 722 C CA . ARG A 1 95 ? -2.708 -21.319 -11.538 1.00 82.19 95 ARG A CA 1
ATOM 723 C C . ARG A 1 95 ? -3.519 -20.670 -10.426 1.00 82.19 95 ARG A C 1
ATOM 725 O O . ARG A 1 95 ? -4.186 -19.658 -10.611 1.00 82.19 95 ARG A O 1
ATOM 732 N N . PHE A 1 96 ? -3.389 -21.208 -9.218 1.00 85.31 96 PHE A N 1
ATOM 733 C CA . PHE A 1 96 ? -4.110 -20.705 -8.054 1.00 85.31 96 PHE A CA 1
ATOM 734 C C . PHE A 1 96 ? -3.520 -19.385 -7.528 1.00 85.31 96 PHE A C 1
ATOM 736 O O . PHE A 1 96 ? -2.530 -19.377 -6.795 1.00 85.31 96 PHE A O 1
ATOM 743 N N . LEU A 1 97 ? -4.157 -18.266 -7.886 1.00 84.94 97 LEU A N 1
ATOM 744 C CA . LEU A 1 97 ? -3.853 -16.917 -7.397 1.00 84.94 97 LEU A CA 1
ATOM 745 C C . LEU A 1 97 ? -5.093 -16.333 -6.702 1.00 84.94 97 LEU A C 1
ATOM 747 O O . LEU A 1 97 ? -5.974 -15.797 -7.377 1.00 84.94 97 LEU A O 1
ATOM 751 N N . PRO A 1 98 ? -5.188 -16.417 -5.360 1.00 80.75 98 PRO A N 1
ATOM 752 C CA . PRO A 1 98 ? -6.387 -16.013 -4.624 1.00 80.75 98 PRO A CA 1
ATOM 753 C C . PRO A 1 98 ? -6.821 -14.566 -4.867 1.00 80.75 98 PRO A C 1
ATOM 755 O O . PRO A 1 98 ? -8.011 -14.294 -5.001 1.00 80.75 98 PRO A O 1
ATOM 758 N N . ILE A 1 99 ? -5.857 -13.642 -4.920 1.00 83.44 99 ILE A N 1
ATOM 759 C CA . ILE A 1 99 ? -6.117 -12.201 -5.015 1.00 83.44 99 ILE A CA 1
ATOM 760 C C . ILE A 1 99 ? -5.276 -11.599 -6.142 1.00 83.44 99 ILE A C 1
ATOM 762 O O . ILE A 1 99 ? -5.795 -11.375 -7.228 1.00 83.44 99 ILE A O 1
ATOM 766 N N . ALA A 1 100 ? -3.981 -11.364 -5.927 1.00 80.19 100 ALA A N 1
ATOM 767 C CA . ALA A 1 100 ? -3.103 -10.784 -6.942 1.00 80.19 100 ALA A CA 1
ATOM 768 C C . ALA A 1 100 ? -1.634 -11.156 -6.707 1.00 80.19 100 ALA A C 1
ATOM 770 O O . ALA A 1 100 ? -1.222 -11.374 -5.564 1.00 80.19 100 ALA A O 1
ATOM 771 N N . SER A 1 101 ? -0.844 -11.163 -7.779 1.00 76.50 101 SER A N 1
ATOM 772 C CA . SER A 1 101 ? 0.608 -11.357 -7.776 1.00 76.50 101 SER A CA 1
ATOM 773 C C . SER A 1 101 ? 1.334 -10.015 -7.832 1.00 76.50 101 SER A C 1
ATOM 775 O O . SER A 1 101 ? 1.637 -9.505 -8.902 1.00 76.50 101 SER A O 1
ATOM 777 N N . SER A 1 102 ? 1.559 -9.408 -6.670 1.00 80.44 102 SER A N 1
ATOM 778 C CA . SER A 1 102 ? 2.312 -8.146 -6.558 1.00 80.44 102 SER A CA 1
ATOM 779 C C . SER A 1 102 ? 3.369 -8.178 -5.451 1.00 80.44 102 SER A C 1
ATOM 781 O O . SER A 1 102 ? 3.944 -7.148 -5.081 1.00 80.44 102 SER A O 1
ATOM 783 N N . SER A 1 103 ? 3.533 -9.338 -4.815 1.00 82.94 103 SER A N 1
ATOM 784 C CA . SER A 1 103 ? 4.373 -9.481 -3.627 1.00 82.94 103 SER A CA 1
ATOM 785 C C . SER A 1 103 ? 5.849 -9.568 -3.985 1.00 82.94 103 SER A C 1
ATOM 787 O O . SER A 1 103 ? 6.669 -9.035 -3.245 1.00 82.94 103 SER A O 1
ATOM 789 N N . GLY A 1 104 ? 6.174 -10.189 -5.120 1.00 89.06 104 GLY A N 1
ATOM 790 C CA . GLY A 1 104 ? 7.535 -10.321 -5.618 1.00 89.06 104 GLY A CA 1
ATOM 791 C C . GLY A 1 104 ? 8.137 -8.980 -5.982 1.00 89.06 104 GLY A C 1
ATOM 792 O O . GLY A 1 104 ? 9.190 -8.650 -5.460 1.00 89.06 104 GLY A O 1
ATOM 793 N N . VAL A 1 105 ? 7.435 -8.158 -6.766 1.00 89.12 105 VAL A N 1
ATOM 794 C CA . VAL A 1 105 ? 7.904 -6.797 -7.105 1.00 89.12 105 VAL A CA 1
ATOM 795 C C . VAL A 1 105 ? 8.123 -5.945 -5.852 1.00 89.12 105 VAL A C 1
ATOM 797 O O . VAL A 1 105 ? 9.101 -5.204 -5.749 1.00 89.12 105 VAL A O 1
ATOM 800 N N . THR A 1 106 ? 7.218 -6.056 -4.875 1.00 90.06 106 THR A N 1
ATOM 801 C CA . THR A 1 106 ? 7.335 -5.299 -3.622 1.00 90.06 106 THR A CA 1
ATOM 802 C C . THR A 1 106 ? 8.570 -5.737 -2.834 1.00 90.06 106 THR A C 1
ATOM 804 O O . THR A 1 106 ? 9.356 -4.884 -2.432 1.00 90.06 106 THR A O 1
ATOM 807 N N . LEU A 1 107 ? 8.759 -7.048 -2.654 1.00 93.75 107 LEU A N 1
ATOM 808 C CA . LEU A 1 107 ? 9.905 -7.611 -1.942 1.00 93.75 107 LEU A CA 1
ATOM 809 C C . LEU A 1 107 ? 11.222 -7.310 -2.660 1.00 93.75 107 LEU A C 1
ATOM 811 O O . LEU A 1 107 ? 12.139 -6.802 -2.023 1.00 93.75 107 LEU A O 1
ATOM 815 N N . ALA A 1 108 ? 11.285 -7.531 -3.971 1.00 94.81 108 ALA A N 1
ATOM 816 C CA . ALA A 1 108 ? 12.484 -7.349 -4.784 1.00 94.81 108 ALA A CA 1
ATOM 817 C C . ALA A 1 108 ? 13.021 -5.923 -4.709 1.00 94.81 108 ALA A C 1
ATOM 819 O O . ALA A 1 108 ? 14.228 -5.714 -4.656 1.00 94.81 108 ALA A O 1
ATOM 820 N N . GLY A 1 109 ? 12.140 -4.924 -4.624 1.00 93.31 109 GLY A N 1
ATOM 821 C CA . GLY A 1 109 ? 12.589 -3.542 -4.508 1.00 93.31 109 GLY A CA 1
ATOM 822 C C . GLY A 1 109 ? 13.240 -3.202 -3.164 1.00 93.31 109 GLY A C 1
ATOM 823 O O . GLY A 1 109 ? 14.071 -2.299 -3.115 1.00 93.31 109 GLY A O 1
ATOM 824 N N . THR A 1 110 ? 12.921 -3.920 -2.085 1.00 95.31 110 THR A N 1
ATOM 825 C CA . THR A 1 110 ? 13.537 -3.716 -0.759 1.00 95.31 110 THR A CA 1
ATOM 826 C C . THR A 1 110 ? 14.684 -4.688 -0.487 1.00 95.31 110 THR A C 1
ATOM 828 O O . THR A 1 110 ? 15.670 -4.301 0.132 1.00 95.31 110 THR A O 1
ATOM 831 N N . TYR A 1 111 ? 14.578 -5.933 -0.944 1.00 96.75 111 TYR A N 1
ATOM 832 C CA . TYR A 1 111 ? 15.525 -7.011 -0.673 1.00 96.75 111 TYR A CA 1
ATOM 833 C C . TYR A 1 111 ? 16.395 -7.286 -1.898 1.00 96.75 111 TYR A C 1
ATOM 835 O O . TYR A 1 111 ? 16.126 -8.198 -2.672 1.00 96.75 111 TYR A O 1
ATOM 843 N N . ASN A 1 112 ? 17.426 -6.459 -2.066 1.00 95.00 112 ASN A N 1
ATOM 844 C CA . ASN A 1 112 ? 18.423 -6.572 -3.128 1.00 95.00 112 ASN A CA 1
ATOM 845 C C . ASN A 1 112 ? 19.772 -5.990 -2.679 1.00 95.00 112 ASN A C 1
ATOM 847 O O . ASN A 1 112 ? 19.869 -5.276 -1.670 1.00 95.00 112 ASN A O 1
ATOM 851 N N . SER A 1 113 ? 20.820 -6.296 -3.439 1.00 94.00 113 SER A N 1
ATOM 852 C CA . SER A 1 113 ? 22.198 -5.902 -3.158 1.00 94.00 113 SER A CA 1
ATOM 853 C C . SER A 1 113 ? 22.371 -4.380 -3.115 1.00 94.00 113 SER A C 1
ATOM 855 O O . SER A 1 113 ? 23.027 -3.854 -2.212 1.00 94.00 113 SER A O 1
ATOM 857 N N . GLU A 1 114 ? 21.715 -3.654 -4.019 1.00 92.94 114 GLU A N 1
ATOM 858 C CA . GLU A 1 114 ? 21.859 -2.208 -4.145 1.00 92.94 114 GLU A CA 1
ATOM 859 C C . GLU A 1 114 ? 21.180 -1.421 -3.018 1.00 92.94 114 GLU A C 1
ATOM 861 O O . GLU A 1 114 ? 21.723 -0.420 -2.547 1.00 92.94 114 GLU A O 1
ATOM 866 N N . ALA A 1 115 ? 19.991 -1.843 -2.581 1.00 93.94 115 ALA A N 1
ATOM 867 C CA . ALA A 1 115 ? 19.276 -1.252 -1.452 1.00 93.94 115 ALA A CA 1
ATOM 868 C C . ALA A 1 115 ? 19.998 -1.536 -0.128 1.00 93.94 115 ALA A C 1
ATOM 870 O O . ALA A 1 115 ? 19.927 -0.735 0.809 1.00 93.94 115 ALA A O 1
ATOM 871 N N . ARG A 1 116 ? 20.711 -2.666 -0.034 1.00 95.25 116 ARG A N 1
ATOM 872 C CA . ARG A 1 116 ? 21.548 -3.005 1.124 1.00 95.25 116 ARG A CA 1
ATOM 873 C C . ARG A 1 116 ? 22.853 -2.215 1.157 1.00 95.25 116 ARG A C 1
ATOM 875 O O . ARG A 1 116 ? 23.283 -1.825 2.238 1.00 95.25 116 ARG A O 1
ATOM 882 N N . ALA A 1 117 ? 23.480 -2.004 0.002 1.00 92.25 117 ALA A N 1
ATOM 883 C CA . ALA A 1 117 ? 24.754 -1.296 -0.115 1.00 92.25 117 ALA A CA 1
ATOM 884 C C . ALA A 1 117 ? 24.617 0.239 -0.068 1.00 92.25 117 ALA A C 1
ATOM 886 O O . ALA A 1 117 ? 25.620 0.937 0.079 1.00 92.25 117 ALA A O 1
ATOM 887 N N . ASP A 1 118 ? 23.398 0.773 -0.192 1.00 90.44 118 ASP A N 1
ATOM 888 C CA . ASP A 1 118 ? 23.140 2.212 -0.185 1.00 90.44 118 ASP A CA 1
ATOM 889 C C . ASP A 1 118 ? 23.443 2.846 1.182 1.00 90.44 118 ASP A C 1
ATOM 891 O O . ASP A 1 118 ? 22.784 2.560 2.182 1.00 90.44 118 ASP A O 1
ATOM 895 N N . GLN A 1 119 ? 24.429 3.743 1.222 1.00 90.94 119 GLN A N 1
ATOM 896 C CA . GLN A 1 119 ? 24.786 4.490 2.432 1.00 90.94 119 GLN A CA 1
ATOM 897 C C . GLN A 1 119 ? 23.957 5.766 2.616 1.00 90.94 119 GLN A C 1
ATOM 899 O O . GLN A 1 119 ? 23.885 6.295 3.723 1.00 90.94 119 GLN A O 1
ATOM 904 N N . ARG A 1 120 ? 23.353 6.284 1.542 1.00 89.50 120 ARG A N 1
ATOM 905 C CA . ARG A 1 120 ? 22.583 7.531 1.564 1.00 89.50 120 ARG A CA 1
ATOM 906 C C . ARG A 1 120 ? 21.121 7.269 1.906 1.00 89.50 120 ARG A C 1
ATOM 908 O O . ARG A 1 120 ? 20.532 8.023 2.675 1.00 89.50 120 ARG A O 1
ATOM 915 N N . PHE A 1 121 ? 20.556 6.204 1.347 1.00 90.75 121 PHE A N 1
ATOM 916 C CA . PHE A 1 121 ? 19.165 5.792 1.527 1.00 90.75 121 PHE A CA 1
ATOM 917 C C . PHE A 1 121 ? 19.077 4.284 1.828 1.00 90.75 121 PHE A C 1
ATOM 919 O O . PHE A 1 121 ? 18.546 3.507 1.027 1.00 90.75 121 PHE A O 1
ATOM 926 N N . PRO A 1 122 ? 19.603 3.835 2.980 1.00 92.06 122 PRO A N 1
ATOM 927 C CA . PRO A 1 122 ? 19.684 2.414 3.321 1.00 92.06 122 PRO A CA 1
ATOM 928 C C . PRO A 1 122 ? 18.304 1.751 3.331 1.00 92.06 122 PRO A C 1
ATOM 930 O O . PRO A 1 122 ? 17.370 2.258 3.948 1.00 92.06 122 PRO A O 1
ATOM 933 N N . ALA A 1 123 ? 18.146 0.605 2.667 1.00 94.12 123 ALA A N 1
ATOM 934 C CA . ALA A 1 123 ? 16.861 -0.099 2.537 1.00 94.12 123 ALA A CA 1
ATOM 935 C C . ALA A 1 123 ? 15.731 0.700 1.856 1.00 94.12 123 ALA A C 1
ATOM 937 O O . ALA A 1 123 ? 14.553 0.366 2.010 1.00 94.12 123 ALA A O 1
ATOM 938 N N . GLY A 1 124 ? 16.065 1.765 1.122 1.00 92.75 124 GLY A N 1
ATOM 939 C CA . GLY A 1 124 ? 15.107 2.452 0.263 1.00 92.75 124 GLY A CA 1
ATOM 940 C C . GLY A 1 124 ? 14.604 1.515 -0.832 1.00 92.75 124 GLY A C 1
ATOM 941 O O . GLY A 1 124 ? 15.389 0.775 -1.425 1.00 92.75 124 GLY A O 1
ATOM 942 N N . TRP A 1 125 ? 13.296 1.522 -1.098 1.00 94.12 125 TRP A N 1
ATOM 943 C CA . TRP A 1 125 ? 12.725 0.677 -2.143 1.00 94.12 125 TRP A CA 1
ATOM 944 C C . TRP A 1 125 ? 13.213 1.154 -3.515 1.00 94.12 125 TRP A C 1
ATOM 946 O O . TRP A 1 125 ? 13.116 2.338 -3.840 1.00 94.12 125 TRP A O 1
ATOM 956 N N . ARG A 1 126 ? 13.716 0.236 -4.333 1.00 90.38 126 ARG A N 1
ATOM 957 C CA . ARG A 1 126 ? 14.181 0.493 -5.699 1.00 90.38 126 ARG A CA 1
ATOM 958 C C . ARG A 1 126 ? 13.247 -0.172 -6.691 1.00 90.38 126 ARG A C 1
ATOM 960 O O . ARG A 1 126 ? 12.693 -1.229 -6.407 1.00 90.38 126 ARG A O 1
ATOM 967 N N . ASN A 1 127 ? 13.084 0.424 -7.868 1.00 89.44 127 ASN A N 1
ATOM 968 C CA . ASN A 1 127 ? 12.348 -0.247 -8.932 1.00 89.44 127 ASN A CA 1
ATOM 969 C C . ASN A 1 127 ? 13.143 -1.489 -9.380 1.00 89.44 127 ASN A C 1
ATOM 971 O O . ASN A 1 127 ? 14.258 -1.314 -9.871 1.00 89.44 127 ASN A O 1
ATOM 975 N N . PRO A 1 128 ? 12.600 -2.719 -9.262 1.00 89.75 128 PRO A N 1
ATOM 976 C CA . PRO A 1 128 ? 13.339 -3.922 -9.633 1.00 89.75 128 PRO A CA 1
ATOM 977 C C . PRO A 1 128 ? 13.830 -3.916 -11.086 1.00 89.75 128 PRO A C 1
ATOM 979 O O . PRO A 1 128 ? 14.830 -4.557 -11.380 1.00 89.75 128 PRO A O 1
ATOM 982 N N . SER A 1 129 ? 13.188 -3.155 -11.985 1.00 85.12 129 SER A N 1
ATOM 983 C CA . SER A 1 129 ? 13.571 -3.087 -13.403 1.00 85.12 129 SER A CA 1
ATOM 984 C C . SER A 1 129 ? 14.919 -2.421 -13.668 1.00 85.12 129 SER A C 1
ATOM 986 O O . SER A 1 129 ? 15.428 -2.513 -14.780 1.00 85.12 129 SER A O 1
ATOM 988 N N . ILE A 1 130 ? 15.455 -1.687 -12.693 1.00 81.56 130 ILE A N 1
ATOM 989 C CA . ILE A 1 130 ? 16.748 -0.995 -12.800 1.00 81.56 130 ILE A CA 1
ATOM 990 C C . ILE A 1 130 ? 17.788 -1.547 -11.825 1.00 81.56 130 ILE A C 1
ATOM 992 O O . ILE A 1 130 ? 18.893 -1.019 -11.777 1.00 81.56 130 ILE A O 1
ATOM 996 N N . VAL A 1 131 ? 17.429 -2.567 -11.042 1.00 86.62 131 VAL A N 1
ATOM 997 C CA . VAL A 1 131 ? 18.337 -3.214 -10.096 1.00 86.62 131 VAL A CA 1
ATOM 998 C C . VAL A 1 131 ? 19.098 -4.313 -10.830 1.00 86.62 131 VAL A C 1
ATOM 1000 O O . VAL A 1 131 ? 18.485 -5.179 -11.459 1.00 86.62 131 VAL A O 1
ATOM 1003 N N . GLY A 1 132 ? 20.428 -4.291 -10.729 1.00 83.81 132 GLY A N 1
ATOM 1004 C CA . GLY A 1 132 ? 21.311 -5.234 -11.420 1.00 83.81 132 GLY A CA 1
ATOM 1005 C C . GLY A 1 132 ? 20.979 -6.702 -11.139 1.00 83.81 132 GLY A C 1
ATOM 1006 O O . GLY A 1 132 ? 20.980 -7.508 -12.069 1.00 83.81 132 GLY A O 1
ATOM 1007 N N . ASP A 1 133 ? 20.605 -7.024 -9.895 1.00 86.38 133 ASP A N 1
ATOM 1008 C CA . ASP A 1 133 ? 20.235 -8.376 -9.446 1.00 86.38 133 ASP A CA 1
ATOM 1009 C C . ASP A 1 133 ? 19.141 -9.013 -10.323 1.00 86.38 133 ASP A C 1
ATOM 1011 O O . ASP A 1 133 ? 19.182 -10.210 -10.589 1.00 86.38 133 ASP A O 1
ATOM 1015 N N . PHE A 1 134 ? 18.195 -8.211 -10.827 1.00 89.69 134 PHE A N 1
ATOM 1016 C CA . PHE A 1 134 ? 17.033 -8.696 -11.579 1.00 89.69 134 PHE A CA 1
ATOM 1017 C C . PHE A 1 134 ? 17.128 -8.427 -13.089 1.00 89.69 134 PHE A C 1
ATOM 1019 O O . PHE A 1 134 ? 16.178 -8.702 -13.825 1.00 89.69 134 PHE A O 1
ATOM 1026 N N . ALA A 1 135 ? 18.251 -7.903 -13.592 1.00 85.50 135 ALA A N 1
ATOM 1027 C CA . ALA A 1 135 ? 18.378 -7.485 -14.991 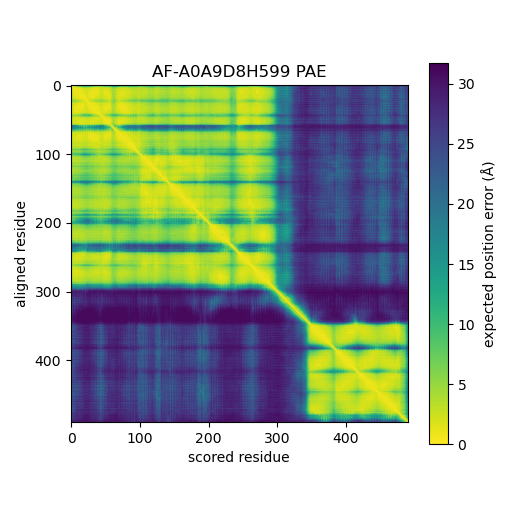1.00 85.50 135 ALA A CA 1
ATOM 1028 C C . ALA A 1 135 ? 18.077 -8.622 -15.991 1.00 85.50 135 ALA A C 1
ATOM 1030 O O . ALA A 1 135 ? 17.381 -8.410 -16.985 1.00 85.50 135 ALA A O 1
ATOM 1031 N N . ALA A 1 136 ? 18.536 -9.846 -15.704 1.00 84.44 136 ALA A N 1
ATOM 1032 C CA . ALA A 1 136 ? 18.288 -11.020 -16.549 1.00 84.44 136 ALA A CA 1
ATOM 1033 C C . ALA A 1 136 ? 16.793 -11.381 -16.636 1.00 84.44 136 ALA A C 1
ATOM 1035 O O . ALA A 1 136 ? 16.275 -11.715 -17.704 1.00 84.44 136 ALA A O 1
ATOM 1036 N N . LEU A 1 137 ? 16.086 -11.254 -15.515 1.00 86.31 137 LEU A N 1
ATOM 1037 C CA . LEU A 1 137 ? 14.648 -11.482 -15.402 1.00 86.31 137 LEU A CA 1
ATOM 1038 C C . LEU A 1 137 ? 13.853 -10.515 -16.282 1.00 86.31 137 LEU A C 1
ATOM 1040 O O . LEU A 1 137 ? 12.985 -10.942 -17.038 1.00 86.31 137 LEU A O 1
ATOM 1044 N N . PHE A 1 138 ? 14.180 -9.222 -16.223 1.00 84.69 138 PHE A N 1
ATOM 1045 C CA . PHE A 1 138 ? 13.527 -8.189 -17.034 1.00 84.69 138 PHE A CA 1
ATOM 1046 C C . PHE A 1 138 ? 13.897 -8.255 -18.524 1.00 84.69 138 PHE A C 1
ATOM 1048 O O . PHE A 1 138 ? 13.126 -7.791 -19.362 1.00 84.69 138 PHE A O 1
ATOM 1055 N N . ALA A 1 139 ? 15.044 -8.846 -18.868 1.00 82.50 139 ALA A N 1
ATOM 1056 C CA . ALA A 1 139 ? 15.453 -9.074 -20.253 1.00 82.50 139 ALA A CA 1
ATOM 1057 C C . ALA A 1 139 ? 14.798 -10.315 -20.888 1.00 82.50 139 ALA A C 1
ATOM 1059 O O . ALA A 1 139 ? 14.903 -10.502 -22.101 1.00 82.50 139 ALA A O 1
ATOM 1060 N N . THR A 1 140 ? 14.134 -11.168 -20.099 1.00 80.06 140 THR A N 1
ATOM 1061 C CA . THR A 1 140 ? 13.552 -12.418 -20.599 1.00 80.06 140 THR A CA 1
ATOM 1062 C C . THR A 1 140 ? 12.241 -12.142 -21.349 1.00 80.06 140 THR A C 1
ATOM 1064 O O . THR A 1 140 ? 11.268 -11.690 -20.737 1.00 80.06 140 THR A O 1
ATOM 1067 N N . PRO A 1 141 ? 12.161 -12.419 -22.666 1.00 72.56 141 PRO A N 1
ATOM 1068 C CA . PRO A 1 141 ? 10.942 -12.184 -23.431 1.00 72.56 141 PRO A CA 1
ATOM 1069 C C . PRO A 1 141 ? 9.804 -13.108 -22.981 1.00 72.56 141 PRO A C 1
ATOM 1071 O O . PRO A 1 141 ? 10.031 -14.271 -22.656 1.00 72.56 141 PRO A O 1
ATOM 1074 N N . ALA A 1 142 ? 8.569 -12.607 -23.056 1.00 75.50 142 ALA A N 1
ATOM 1075 C CA . ALA A 1 142 ? 7.339 -13.394 -22.916 1.00 75.50 142 ALA A CA 1
ATOM 1076 C C . ALA A 1 142 ? 7.127 -14.110 -21.563 1.00 75.50 142 ALA A C 1
ATOM 1078 O O . ALA A 1 142 ? 6.380 -15.088 -21.509 1.00 75.50 142 ALA A O 1
ATOM 1079 N N . LEU A 1 143 ? 7.714 -13.618 -20.461 1.00 78.31 143 LEU A N 1
ATOM 1080 C CA . LEU A 1 143 ? 7.295 -14.065 -19.131 1.00 78.31 143 LEU A CA 1
ATOM 1081 C C . LEU A 1 143 ? 5.897 -13.532 -18.807 1.00 78.31 143 LEU A C 1
ATOM 1083 O O . LEU A 1 143 ? 5.631 -12.333 -18.888 1.00 78.31 143 LEU A O 1
ATOM 1087 N N . ASP A 1 144 ? 5.014 -14.429 -18.391 1.00 82.31 144 ASP A N 1
ATOM 1088 C CA . ASP A 1 144 ? 3.723 -14.040 -17.848 1.00 82.31 144 ASP A CA 1
ATOM 1089 C C . ASP A 1 144 ? 3.883 -13.361 -16.466 1.00 82.31 144 ASP A C 1
ATOM 1091 O O . ASP A 1 144 ? 4.808 -13.658 -15.702 1.00 82.31 144 ASP A O 1
ATOM 1095 N N . GLU A 1 145 ? 2.956 -12.461 -16.124 1.00 81.25 145 GLU A N 1
ATOM 1096 C CA . GLU A 1 145 ? 3.067 -11.568 -14.958 1.00 81.25 145 GLU A CA 1
ATOM 1097 C C . GLU A 1 145 ? 3.256 -12.306 -13.626 1.00 81.25 145 GLU A C 1
ATOM 1099 O O . GLU A 1 145 ? 4.071 -11.897 -12.799 1.00 81.25 145 GLU A O 1
ATOM 1104 N N . ALA A 1 146 ? 2.537 -13.405 -13.387 1.00 82.50 146 ALA A N 1
ATOM 1105 C CA . ALA A 1 146 ? 2.667 -14.087 -12.102 1.00 82.50 146 ALA A CA 1
ATOM 1106 C C . ALA A 1 146 ? 3.831 -15.081 -12.040 1.00 82.50 146 ALA A C 1
ATOM 1108 O O . ALA A 1 146 ? 4.283 -15.379 -10.935 1.00 82.50 146 ALA A O 1
ATOM 1109 N N . THR A 1 147 ? 4.358 -15.569 -13.168 1.00 86.19 147 THR A N 1
ATOM 1110 C CA . THR A 1 147 ? 5.653 -16.267 -13.175 1.00 86.19 147 THR A CA 1
ATOM 1111 C C . THR A 1 147 ? 6.753 -15.268 -12.857 1.00 86.19 147 THR A C 1
ATOM 1113 O O . THR A 1 147 ? 7.611 -15.552 -12.022 1.00 86.19 147 THR A O 1
ATOM 1116 N N . PHE A 1 148 ? 6.659 -14.071 -13.435 1.00 88.31 148 PHE A N 1
ATOM 1117 C CA . PHE A 1 148 ? 7.568 -12.969 -13.166 1.00 88.31 148 PHE A CA 1
ATOM 1118 C C . PHE A 1 148 ? 7.558 -12.551 -11.685 1.00 88.31 148 PHE A C 1
ATOM 1120 O O . PHE A 1 148 ? 8.599 -12.584 -11.029 1.00 88.31 148 PHE A O 1
ATOM 1127 N N . ASP A 1 149 ? 6.382 -12.274 -11.104 1.00 88.62 149 ASP A N 1
ATOM 1128 C CA . ASP A 1 149 ? 6.256 -11.949 -9.671 1.00 88.62 149 ASP A CA 1
ATOM 1129 C C . ASP A 1 149 ? 6.731 -13.108 -8.778 1.00 88.62 149 ASP A C 1
ATOM 1131 O O . ASP A 1 149 ? 7.378 -12.891 -7.753 1.00 88.62 149 ASP A O 1
ATOM 1135 N N . ARG A 1 150 ? 6.455 -14.363 -9.161 1.00 88.81 150 ARG A N 1
ATOM 1136 C CA . ARG A 1 150 ? 6.916 -15.535 -8.406 1.00 88.81 150 ARG A CA 1
ATOM 1137 C C . ARG A 1 150 ? 8.437 -15.622 -8.375 1.00 88.81 150 ARG A C 1
ATOM 1139 O O . ARG A 1 150 ? 8.971 -15.920 -7.309 1.00 88.81 150 ARG A O 1
ATOM 1146 N N . GLN A 1 151 ? 9.106 -15.401 -9.503 1.00 91.69 151 GLN A N 1
ATOM 1147 C CA . GLN A 1 151 ? 10.559 -15.505 -9.583 1.00 91.69 151 GLN A CA 1
ATOM 1148 C C . GLN A 1 151 ? 11.236 -14.379 -8.793 1.00 91.69 151 GLN A C 1
ATOM 1150 O O . GLN A 1 151 ? 12.082 -14.671 -7.952 1.00 91.69 151 GLN A O 1
ATOM 1155 N N . LEU A 1 152 ? 10.757 -13.136 -8.926 1.00 93.75 152 LEU A N 1
ATOM 1156 C CA . LEU A 1 152 ? 11.205 -12.019 -8.083 1.00 93.75 152 LEU A CA 1
ATOM 1157 C C . LEU A 1 152 ? 11.047 -12.328 -6.592 1.00 93.75 152 LEU A C 1
ATOM 1159 O O . LEU A 1 152 ? 11.934 -12.045 -5.788 1.00 93.75 152 LEU A O 1
ATOM 1163 N N . ARG A 1 153 ? 9.920 -12.938 -6.204 1.00 92.56 153 ARG A N 1
ATOM 1164 C CA . ARG A 1 153 ? 9.685 -13.335 -4.814 1.00 92.56 153 ARG A CA 1
ATOM 1165 C C . ARG A 1 153 ? 10.675 -14.395 -4.338 1.00 92.56 153 ARG A C 1
ATOM 1167 O O . ARG A 1 153 ? 11.102 -14.308 -3.194 1.00 92.56 153 ARG A O 1
ATOM 1174 N N . ILE A 1 154 ? 10.987 -15.396 -5.161 1.00 93.62 154 ILE A N 1
ATOM 1175 C CA . ILE A 1 154 ? 11.950 -16.449 -4.806 1.00 93.62 154 ILE A CA 1
ATOM 1176 C C . ILE A 1 154 ? 13.323 -15.823 -4.568 1.00 93.62 154 ILE A C 1
ATOM 1178 O O . ILE A 1 154 ? 13.846 -15.950 -3.469 1.00 93.62 154 ILE A O 1
ATOM 1182 N N . GLU A 1 155 ? 13.825 -15.040 -5.520 1.00 94.38 155 GLU A N 1
ATOM 1183 C CA . GLU A 1 155 ? 15.144 -14.402 -5.411 1.00 94.38 155 GLU A CA 1
ATOM 1184 C C . GLU A 1 155 ? 15.229 -13.435 -4.222 1.00 94.38 155 GLU A C 1
ATOM 1186 O O . GLU A 1 155 ? 16.221 -13.414 -3.497 1.00 94.38 155 GLU A O 1
ATOM 1191 N N . SER A 1 156 ? 14.149 -12.700 -3.937 1.00 95.12 156 SER A N 1
ATOM 1192 C CA . SER A 1 156 ? 14.076 -11.844 -2.745 1.00 95.12 156 SER A CA 1
ATOM 1193 C C . SER A 1 156 ? 14.138 -12.643 -1.439 1.00 95.12 156 SER A C 1
ATOM 1195 O O . SER A 1 156 ? 14.731 -12.193 -0.461 1.00 95.12 156 SER A O 1
ATOM 1197 N N . LEU A 1 157 ? 13.481 -13.807 -1.383 1.00 95.06 157 LEU A N 1
ATOM 1198 C CA . LEU A 1 157 ? 13.483 -14.665 -0.196 1.00 95.06 157 LEU A CA 1
ATOM 1199 C C . LEU A 1 157 ? 14.834 -15.362 -0.010 1.00 95.06 157 LEU A C 1
ATOM 1201 O O . LEU A 1 157 ? 15.290 -15.472 1.129 1.00 95.06 157 LEU A O 1
ATOM 1205 N N . ASP A 1 158 ? 15.485 -15.763 -1.100 1.00 96.00 158 ASP A N 1
ATOM 1206 C CA . ASP A 1 158 ? 16.846 -16.299 -1.080 1.00 96.00 158 ASP A CA 1
ATOM 1207 C C . ASP A 1 158 ? 17.825 -15.236 -0.558 1.00 96.00 158 ASP A C 1
ATOM 1209 O O . ASP A 1 158 ? 18.573 -15.496 0.387 1.00 96.00 158 ASP A O 1
ATOM 1213 N N . PHE A 1 159 ? 17.713 -13.989 -1.035 1.00 96.06 159 PHE A N 1
ATOM 1214 C CA . PHE A 1 159 ? 18.495 -12.861 -0.522 1.00 96.06 159 PHE A CA 1
ATOM 1215 C C . PHE A 1 159 ? 18.296 -12.637 0.986 1.00 96.06 159 PHE A C 1
ATOM 1217 O O . PHE A 1 159 ? 19.264 -12.401 1.716 1.00 96.06 159 PHE A O 1
ATOM 1224 N N . VAL A 1 160 ? 17.053 -12.720 1.482 1.00 96.25 160 VAL A N 1
ATOM 1225 C CA . VAL A 1 160 ? 16.748 -12.629 2.925 1.00 96.25 160 VAL A CA 1
ATOM 1226 C C . VAL A 1 160 ? 17.400 -13.774 3.704 1.00 96.25 160 VAL A C 1
ATOM 1228 O O . VAL A 1 160 ? 17.901 -13.543 4.806 1.00 96.25 160 VAL A O 1
ATOM 1231 N N . GLY A 1 161 ? 17.410 -14.987 3.144 1.00 96.19 161 GLY A N 1
ATOM 1232 C CA . GLY A 1 161 ? 18.071 -16.154 3.730 1.00 96.19 161 GLY A CA 1
ATOM 1233 C C . GLY A 1 161 ? 19.587 -15.986 3.847 1.00 96.19 161 GLY A C 1
ATOM 1234 O O . GLY A 1 161 ? 20.167 -16.342 4.872 1.00 96.19 161 GLY A O 1
ATOM 1235 N N . GLU A 1 162 ? 20.218 -15.382 2.841 1.00 97.12 162 GLU A N 1
ATOM 1236 C CA . GLU A 1 162 ? 21.652 -15.067 2.833 1.00 97.12 162 GLU A CA 1
ATOM 1237 C C . GLU A 1 162 ? 22.013 -13.885 3.752 1.00 97.12 162 GLU A C 1
ATOM 1239 O O . GLU A 1 162 ? 23.126 -13.812 4.277 1.00 97.12 162 GLU A O 1
ATOM 1244 N N . HIS A 1 163 ? 21.069 -12.968 3.989 1.00 96.56 163 HIS A N 1
ATOM 1245 C CA . HIS A 1 163 ? 21.282 -11.730 4.744 1.00 96.56 163 HIS A CA 1
ATOM 1246 C C . HIS A 1 163 ? 20.261 -11.543 5.884 1.00 96.56 163 HIS A C 1
ATOM 1248 O O . HIS A 1 163 ? 19.570 -10.519 5.936 1.00 96.56 163 HIS A O 1
ATOM 1254 N N . PRO A 1 164 ? 20.181 -12.453 6.873 1.00 94.69 164 PRO A N 1
ATOM 1255 C CA . PRO A 1 164 ? 19.115 -12.437 7.882 1.00 94.69 164 PRO A CA 1
ATOM 1256 C C . PRO A 1 164 ? 19.107 -11.167 8.752 1.00 94.69 164 PRO A C 1
ATOM 1258 O O . PRO A 1 164 ? 18.050 -10.704 9.181 1.00 94.69 164 PRO A O 1
ATOM 1261 N N . GLY A 1 165 ? 20.277 -10.557 8.984 1.00 95.88 165 GLY A N 1
ATOM 1262 C CA . GLY A 1 165 ? 20.396 -9.300 9.732 1.00 95.88 165 GLY A CA 1
ATOM 1263 C C . GLY A 1 165 ? 19.823 -8.082 9.000 1.00 95.88 165 GLY A C 1
ATOM 1264 O O . GLY A 1 165 ? 19.472 -7.092 9.641 1.00 95.88 165 GLY A O 1
ATOM 1265 N N . TYR A 1 166 ? 19.670 -8.153 7.674 1.00 96.44 166 TYR A N 1
ATOM 1266 C CA . TYR A 1 166 ? 19.205 -7.024 6.874 1.00 96.44 166 TYR A CA 1
ATOM 1267 C C . TYR A 1 166 ? 17.745 -6.658 7.163 1.00 96.44 166 TYR A C 1
ATOM 1269 O O . TYR A 1 166 ? 17.391 -5.484 7.106 1.00 96.44 166 TYR A O 1
ATOM 1277 N N . LEU A 1 167 ? 16.910 -7.617 7.582 1.00 95.62 167 LEU A N 1
ATOM 1278 C CA . LEU A 1 167 ? 15.535 -7.337 8.011 1.00 95.62 167 LEU A CA 1
ATOM 1279 C C . LEU A 1 167 ? 15.480 -6.296 9.141 1.00 95.62 167 LEU A C 1
ATOM 1281 O O . LEU A 1 167 ? 14.587 -5.451 9.158 1.00 95.62 167 LEU A O 1
ATOM 1285 N N . VAL A 1 168 ? 16.441 -6.324 10.070 1.00 96.12 168 VAL A N 1
ATOM 1286 C CA . VAL A 1 168 ? 16.511 -5.347 11.165 1.00 96.12 168 VAL A CA 1
ATOM 1287 C C . VAL A 1 168 ? 16.820 -3.955 10.618 1.00 96.12 168 VAL A C 1
ATOM 1289 O O . VAL A 1 168 ? 16.162 -2.996 11.012 1.00 96.12 168 VAL A O 1
ATOM 1292 N N . THR A 1 169 ? 17.754 -3.847 9.668 1.00 95.81 169 THR A N 1
ATOM 1293 C CA . THR A 1 169 ? 18.058 -2.595 8.957 1.00 95.81 169 THR A CA 1
ATOM 1294 C C . THR A 1 169 ? 16.829 -2.066 8.221 1.00 95.81 169 THR A C 1
ATOM 1296 O O . THR A 1 169 ? 16.479 -0.897 8.367 1.00 95.81 169 THR A O 1
ATOM 1299 N N . VAL A 1 170 ? 16.123 -2.934 7.490 1.00 97.00 170 VAL A N 1
ATOM 1300 C CA . VAL A 1 170 ? 14.886 -2.582 6.780 1.00 97.00 170 VAL A CA 1
ATOM 1301 C C . VAL A 1 170 ? 13.849 -2.022 7.751 1.00 97.00 170 VAL A C 1
ATOM 1303 O O . VAL A 1 170 ? 13.315 -0.943 7.512 1.00 97.00 170 VAL A O 1
ATOM 1306 N N . LEU A 1 171 ? 13.590 -2.701 8.871 1.00 96.06 171 LEU A N 1
ATOM 1307 C CA . LEU A 1 171 ? 12.636 -2.234 9.881 1.00 96.06 171 LEU A CA 1
ATOM 1308 C C . LEU A 1 171 ? 13.064 -0.909 10.526 1.00 96.06 171 LEU A C 1
ATOM 1310 O O . LEU A 1 171 ? 12.222 -0.031 10.717 1.00 96.06 171 LEU A O 1
ATOM 1314 N N . ALA A 1 172 ? 14.354 -0.759 10.840 1.00 95.94 172 ALA A N 1
ATOM 1315 C CA . ALA A 1 172 ? 14.901 0.433 11.480 1.00 95.94 172 ALA A CA 1
ATOM 1316 C C . ALA A 1 172 ? 14.729 1.695 10.626 1.00 95.94 172 ALA A C 1
ATOM 1318 O O . ALA A 1 172 ? 14.492 2.756 11.192 1.00 95.94 172 ALA A O 1
ATOM 1319 N N . HIS A 1 173 ? 14.785 1.569 9.297 1.00 95.44 173 HIS A N 1
ATOM 1320 C CA . HIS A 1 173 ? 14.613 2.689 8.370 1.00 95.44 173 HIS A CA 1
ATOM 1321 C C . HIS A 1 173 ? 13.172 2.845 7.864 1.00 95.44 173 HIS A C 1
ATOM 1323 O O . HIS A 1 173 ? 12.637 3.952 7.798 1.00 95.44 173 HIS A O 1
ATOM 1329 N N . ASN A 1 174 ? 12.479 1.749 7.548 1.00 95.31 174 ASN A N 1
ATOM 1330 C CA . ASN A 1 174 ? 11.121 1.834 7.011 1.00 95.31 174 ASN A CA 1
ATOM 1331 C C . ASN A 1 174 ? 10.101 2.327 8.039 1.00 95.31 174 ASN A C 1
ATOM 1333 O O . ASN A 1 174 ? 9.168 3.028 7.652 1.00 95.31 174 ASN A O 1
ATOM 1337 N N . LEU A 1 175 ? 10.271 2.031 9.333 1.00 93.94 175 LEU A N 1
ATOM 1338 C CA . LEU A 1 175 ? 9.371 2.551 10.366 1.00 93.94 175 LEU A CA 1
ATOM 1339 C C . LEU A 1 175 ? 9.413 4.093 10.437 1.00 93.94 175 LEU A C 1
ATOM 1341 O O . LEU A 1 175 ? 8.364 4.700 10.222 1.00 93.94 175 LEU A O 1
ATOM 1345 N N . PRO A 1 176 ? 10.567 4.761 10.651 1.00 91.94 176 PRO A N 1
ATOM 1346 C CA . PRO A 1 176 ? 10.669 6.221 10.569 1.00 91.94 176 PRO A CA 1
ATOM 1347 C C . PRO A 1 176 ? 10.145 6.804 9.253 1.00 91.94 176 PRO A C 1
ATOM 1349 O O . PRO A 1 176 ? 9.421 7.804 9.277 1.00 91.94 176 PRO A O 1
ATOM 1352 N N . ARG A 1 177 ? 10.432 6.157 8.114 1.00 91.94 177 ARG A N 1
ATOM 1353 C CA . ARG A 1 177 ? 9.929 6.577 6.796 1.00 91.94 177 ARG A CA 1
ATOM 1354 C C . ARG A 1 177 ? 8.409 6.582 6.714 1.00 91.94 177 ARG A C 1
ATOM 1356 O O . ARG A 1 177 ? 7.832 7.548 6.219 1.00 91.94 177 ARG A O 1
ATOM 1363 N N . MET A 1 178 ? 7.738 5.564 7.252 1.00 90.88 178 MET A N 1
ATOM 1364 C CA . MET A 1 178 ? 6.271 5.506 7.238 1.00 90.88 178 MET A CA 1
ATOM 1365 C C . MET A 1 178 ? 5.650 6.701 7.976 1.00 90.88 178 MET A C 1
ATOM 1367 O O . MET A 1 178 ? 4.569 7.165 7.606 1.00 90.88 178 MET A O 1
ATOM 1371 N N . PHE A 1 179 ? 6.344 7.223 8.991 1.00 89.94 179 PHE A N 1
ATOM 1372 C CA . PHE A 1 179 ? 5.935 8.388 9.776 1.00 89.94 179 PHE A CA 1
ATOM 1373 C C . PHE A 1 179 ? 6.545 9.714 9.294 1.00 89.94 179 PHE A C 1
ATOM 1375 O O . PHE A 1 179 ? 6.398 10.723 9.978 1.00 89.94 179 PHE A O 1
ATOM 1382 N N . GLY A 1 180 ? 7.210 9.739 8.135 1.00 86.19 180 GLY A N 1
ATOM 1383 C CA . GLY A 1 180 ? 7.814 10.956 7.581 1.00 86.19 180 GLY A CA 1
ATOM 1384 C C . GLY A 1 180 ? 8.952 11.535 8.430 1.00 86.19 180 GLY A C 1
ATOM 1385 O O . GLY A 1 180 ? 9.266 12.714 8.300 1.00 86.19 180 GLY A O 1
ATOM 1386 N N . LEU A 1 181 ? 9.546 10.728 9.316 1.00 86.81 181 LEU A N 1
ATOM 1387 C CA . LEU A 1 181 ? 10.706 11.109 10.130 1.00 86.81 181 LEU A CA 1
ATOM 1388 C C . LEU A 1 181 ? 12.025 10.913 9.371 1.00 86.81 181 LEU A C 1
ATOM 1390 O O . LEU A 1 181 ? 13.037 11.510 9.721 1.00 86.81 181 LEU A O 1
ATOM 1394 N N . GLU A 1 182 ? 12.001 10.072 8.340 1.00 88.12 182 GLU A N 1
ATOM 1395 C CA . GLU A 1 182 ? 13.127 9.781 7.459 1.00 88.12 182 GLU A CA 1
ATOM 1396 C C . GLU A 1 182 ? 12.646 9.789 5.995 1.00 88.12 182 GLU A C 1
ATOM 1398 O O . GLU A 1 182 ? 11.511 9.395 5.696 1.00 88.12 182 GLU A O 1
ATOM 1403 N N . GLY A 1 183 ? 13.499 10.260 5.083 1.00 86.88 183 GLY A N 1
ATOM 1404 C CA . GLY A 1 183 ? 13.287 10.182 3.635 1.00 86.88 183 GLY A CA 1
ATOM 1405 C C . GLY A 1 183 ? 13.801 8.871 3.035 1.00 86.88 183 GLY A C 1
ATOM 1406 O O . GLY A 1 183 ? 14.167 7.926 3.734 1.00 86.88 183 GLY A O 1
ATOM 1407 N N . GLY A 1 184 ? 13.835 8.807 1.714 1.00 85.81 184 GLY A N 1
ATOM 1408 C CA . GLY A 1 184 ? 14.441 7.718 0.950 1.00 85.81 184 GLY A CA 1
ATOM 1409 C C . GLY A 1 184 ? 13.597 6.449 0.880 1.00 85.81 184 GLY A C 1
ATOM 1410 O O . GLY A 1 184 ? 14.146 5.367 0.700 1.00 85.81 184 GLY A O 1
ATOM 1411 N N . ALA A 1 185 ? 12.270 6.532 1.028 1.00 86.88 185 ALA A N 1
ATOM 1412 C CA . ALA A 1 185 ? 11.431 5.333 0.926 1.00 86.88 185 ALA A CA 1
ATOM 1413 C C . ALA A 1 185 ? 11.396 4.736 -0.478 1.00 86.88 185 ALA A C 1
ATOM 1415 O O . ALA A 1 185 ? 11.206 3.529 -0.601 1.00 86.88 185 ALA A O 1
ATOM 1416 N N . VAL A 1 186 ? 11.563 5.568 -1.509 1.00 87.94 186 VAL A N 1
ATOM 1417 C CA . VAL A 1 186 ? 11.698 5.144 -2.903 1.00 87.94 186 VAL A CA 1
ATOM 1418 C C . VAL A 1 186 ? 12.894 5.861 -3.509 1.00 87.94 186 VAL A C 1
ATOM 1420 O O . VAL A 1 186 ? 12.983 7.086 -3.428 1.00 87.94 186 VAL A O 1
ATOM 1423 N N . VAL A 1 187 ? 13.801 5.101 -4.114 1.00 84.81 187 VAL A N 1
ATOM 1424 C CA . VAL A 1 187 ? 15.061 5.593 -4.671 1.00 84.81 187 VAL A CA 1
ATOM 1425 C C . VAL A 1 187 ? 15.183 5.131 -6.117 1.00 84.81 187 VAL A C 1
ATOM 1427 O O . VAL A 1 187 ? 15.001 3.952 -6.425 1.00 84.81 187 VAL A O 1
ATOM 1430 N N . ALA A 1 188 ? 15.510 6.063 -7.007 1.00 81.25 188 ALA A N 1
ATOM 1431 C CA . ALA A 1 188 ? 15.772 5.799 -8.414 1.00 81.25 188 ALA A CA 1
ATOM 1432 C C . ALA A 1 188 ? 17.084 6.482 -8.812 1.00 81.25 188 ALA A C 1
ATOM 1434 O O . ALA A 1 188 ? 17.260 7.676 -8.580 1.00 81.25 188 ALA A O 1
ATOM 1435 N N . GLY A 1 189 ? 18.030 5.722 -9.375 1.00 72.44 189 GLY A N 1
ATOM 1436 C CA . GLY A 1 189 ? 19.321 6.267 -9.817 1.00 72.44 189 GLY A CA 1
ATOM 1437 C C . GLY A 1 189 ? 20.123 6.975 -8.714 1.00 72.44 189 GLY A C 1
ATOM 1438 O O . GLY A 1 189 ? 20.779 7.973 -8.988 1.00 72.44 189 GLY A O 1
ATOM 1439 N N . GLY A 1 190 ? 20.030 6.507 -7.462 1.00 74.94 190 GLY A N 1
ATOM 1440 C CA . GLY A 1 190 ? 20.732 7.099 -6.312 1.00 74.94 190 GLY A CA 1
ATOM 1441 C C . GLY A 1 190 ? 20.100 8.376 -5.739 1.00 74.94 190 GLY A C 1
ATOM 1442 O O . GLY A 1 190 ? 20.692 9.016 -4.866 1.00 74.94 190 GLY A O 1
ATOM 1443 N N . VAL A 1 191 ? 18.903 8.750 -6.202 1.00 80.44 191 VAL A N 1
ATOM 1444 C CA . VAL A 1 191 ? 18.154 9.920 -5.729 1.00 80.44 191 VAL A CA 1
ATOM 1445 C C . VAL A 1 191 ? 16.788 9.486 -5.200 1.00 80.44 191 VAL A C 1
ATOM 1447 O O . VAL A 1 191 ? 16.145 8.589 -5.747 1.00 80.44 191 VAL A O 1
ATOM 1450 N N . GLU A 1 192 ? 16.335 10.117 -4.117 1.00 81.50 192 GLU A N 1
ATOM 1451 C CA . GLU A 1 192 ? 14.986 9.907 -3.598 1.00 81.50 192 GLU A CA 1
ATOM 1452 C C . GLU A 1 192 ? 13.931 10.410 -4.593 1.00 81.50 192 GLU A C 1
ATOM 1454 O O . GLU A 1 192 ? 13.983 11.540 -5.080 1.00 81.50 192 GLU A O 1
ATOM 1459 N N . THR A 1 193 ? 12.924 9.578 -4.848 1.00 81.25 193 THR A N 1
ATOM 1460 C CA . THR A 1 193 ? 11.747 9.977 -5.622 1.00 81.25 193 THR A CA 1
ATOM 1461 C C . THR A 1 193 ? 10.814 10.815 -4.751 1.00 81.25 193 THR A C 1
ATOM 1463 O O . THR A 1 193 ? 10.443 10.405 -3.653 1.00 81.25 193 THR A O 1
ATOM 1466 N N . THR A 1 194 ? 10.401 11.982 -5.249 1.00 72.75 194 THR A N 1
ATOM 1467 C CA . THR A 1 194 ? 9.554 12.947 -4.516 1.00 72.75 194 THR A CA 1
ATOM 1468 C C . THR A 1 194 ? 8.183 13.161 -5.172 1.00 72.75 194 THR A C 1
ATOM 1470 O O . THR A 1 194 ? 7.510 14.171 -4.944 1.00 72.75 194 THR A O 1
ATOM 1473 N N . ALA A 1 195 ? 7.736 12.218 -5.999 1.00 64.00 195 ALA A N 1
ATOM 1474 C CA . ALA A 1 195 ? 6.467 12.325 -6.706 1.00 64.00 195 ALA A CA 1
ATOM 1475 C C . ALA A 1 195 ? 5.262 12.172 -5.747 1.00 64.00 195 ALA A C 1
ATOM 1477 O O . ALA A 1 195 ? 5.283 11.346 -4.831 1.00 64.00 195 ALA A O 1
ATOM 1478 N N . PRO A 1 196 ? 4.167 12.933 -5.934 1.00 63.56 196 PRO A N 1
ATOM 1479 C CA . PRO A 1 196 ? 2.940 12.728 -5.167 1.00 63.56 196 PRO A CA 1
ATOM 1480 C C . PRO A 1 196 ? 2.456 11.272 -5.255 1.00 63.56 196 PRO A C 1
ATOM 1482 O O . PRO A 1 196 ? 2.301 10.719 -6.340 1.00 63.56 196 PRO A O 1
ATOM 1485 N N . GLY A 1 197 ? 2.246 10.629 -4.104 1.00 63.75 197 GLY A N 1
ATOM 1486 C CA . GLY A 1 197 ? 1.836 9.219 -4.023 1.00 63.75 197 GLY A CA 1
ATOM 1487 C C . GLY A 1 197 ? 2.957 8.182 -4.215 1.00 63.75 197 GLY A C 1
ATOM 1488 O O . GLY A 1 197 ? 2.713 6.989 -3.990 1.00 63.75 197 GLY A O 1
ATOM 1489 N N . ILE A 1 198 ? 4.175 8.612 -4.576 1.00 64.56 198 ILE A N 1
ATOM 1490 C CA . ILE A 1 198 ? 5.375 7.777 -4.748 1.00 64.56 198 ILE A CA 1
ATOM 1491 C C . ILE A 1 198 ? 6.587 8.500 -4.132 1.00 64.56 198 ILE A C 1
ATOM 1493 O O . ILE A 1 198 ? 7.200 9.364 -4.752 1.00 64.56 198 ILE A O 1
ATOM 1497 N N . GLY A 1 199 ? 6.939 8.120 -2.903 1.00 70.44 199 GLY A N 1
ATOM 1498 C CA . GLY A 1 199 ? 8.006 8.741 -2.112 1.00 70.44 199 GLY A CA 1
ATOM 1499 C C . GLY A 1 199 ? 7.494 9.345 -0.804 1.00 70.44 199 GLY A C 1
ATOM 1500 O O . GLY A 1 199 ? 6.307 9.237 -0.485 1.00 70.44 199 GLY A O 1
ATOM 1501 N N . ASN A 1 200 ? 8.389 9.993 -0.053 1.00 76.06 200 ASN A N 1
ATOM 1502 C CA . ASN A 1 200 ? 8.097 10.572 1.265 1.00 76.06 200 ASN A CA 1
ATOM 1503 C C . ASN A 1 200 ? 7.900 12.093 1.230 1.00 76.06 200 ASN A C 1
ATOM 1505 O O . ASN A 1 200 ? 8.130 12.775 2.226 1.00 76.06 200 ASN A O 1
ATOM 1509 N N . ARG A 1 201 ? 7.454 12.651 0.097 1.00 71.25 201 ARG A N 1
ATOM 1510 C CA . ARG A 1 201 ? 7.172 14.087 -0.005 1.00 71.25 201 ARG A CA 1
ATOM 1511 C C . ARG A 1 201 ? 6.027 14.463 0.939 1.00 71.25 201 ARG A C 1
ATOM 1513 O O . ARG A 1 201 ? 4.874 14.150 0.663 1.00 71.25 201 ARG A O 1
ATOM 1520 N N . SER A 1 202 ? 6.361 15.165 2.015 1.00 71.12 202 SER A N 1
ATOM 1521 C CA . SER A 1 202 ? 5.408 15.787 2.934 1.00 71.12 202 SER A CA 1
ATOM 1522 C C . SER A 1 202 ? 5.757 17.255 3.129 1.00 71.12 202 SER A C 1
ATOM 1524 O O . SER A 1 202 ? 6.930 17.610 3.262 1.00 71.12 202 SER A O 1
ATOM 1526 N N . SER A 1 203 ? 4.749 18.121 3.163 1.00 80.31 203 SER A N 1
ATOM 1527 C CA . SER A 1 203 ? 4.966 19.508 3.582 1.00 80.31 203 SER A CA 1
ATOM 1528 C C . SER A 1 203 ? 5.333 19.563 5.077 1.00 80.31 203 SER A C 1
ATOM 1530 O O . SER A 1 203 ? 4.904 18.695 5.842 1.00 80.31 203 SER A O 1
ATOM 1532 N N . PRO A 1 204 ? 6.059 20.594 5.552 1.00 82.25 204 PRO A N 1
ATOM 1533 C CA . PRO A 1 204 ? 6.355 20.744 6.981 1.00 82.25 204 PRO A CA 1
ATOM 1534 C C . PRO A 1 204 ? 5.098 20.751 7.863 1.00 82.25 204 PRO A C 1
ATOM 1536 O O . PRO A 1 204 ? 5.124 20.269 8.994 1.00 82.25 204 PRO A O 1
ATOM 1539 N N . VAL A 1 205 ? 3.982 21.265 7.332 1.00 84.00 205 VAL A N 1
ATOM 1540 C CA . VAL A 1 205 ? 2.680 21.289 8.012 1.00 84.00 205 VAL A CA 1
ATOM 1541 C C . VAL A 1 205 ? 2.126 19.875 8.187 1.00 84.00 205 VAL A C 1
ATOM 1543 O O . VAL A 1 205 ? 1.650 19.538 9.271 1.00 84.00 205 VAL A O 1
ATOM 1546 N N . GLU A 1 206 ? 2.220 19.025 7.164 1.00 82.19 206 GLU A N 1
ATOM 1547 C CA . GLU A 1 206 ? 1.810 17.619 7.252 1.00 82.19 206 GLU A CA 1
ATOM 1548 C C . GLU A 1 206 ? 2.679 16.846 8.246 1.00 82.19 206 GLU A C 1
ATOM 1550 O O . GLU A 1 206 ? 2.143 16.128 9.091 1.00 82.19 206 GLU A O 1
ATOM 1555 N N . THR A 1 207 ? 4.003 17.035 8.207 1.00 83.88 207 THR A N 1
ATOM 1556 C CA . THR A 1 207 ? 4.934 16.398 9.150 1.00 83.88 207 THR A CA 1
ATOM 1557 C C . THR A 1 207 ? 4.639 16.817 10.590 1.00 83.88 207 THR A C 1
ATOM 1559 O O . THR A 1 207 ? 4.536 15.962 11.469 1.00 83.88 207 THR A O 1
ATOM 1562 N N . ALA A 1 208 ? 4.434 18.114 10.845 1.00 87.50 208 ALA A N 1
ATOM 1563 C CA . ALA A 1 208 ? 4.083 18.621 12.171 1.00 87.50 208 ALA A CA 1
ATOM 1564 C C . ALA A 1 208 ? 2.724 18.086 12.655 1.00 87.50 208 ALA A C 1
ATOM 1566 O O . ALA A 1 208 ? 2.593 17.675 13.810 1.00 87.50 208 ALA A O 1
ATOM 1567 N N . SER A 1 209 ? 1.727 18.041 11.768 1.00 88.62 209 SER A N 1
ATOM 1568 C CA . SER A 1 209 ? 0.391 17.513 12.074 1.00 88.62 209 SER A CA 1
ATOM 1569 C C . SER A 1 209 ? 0.444 16.027 12.425 1.00 88.62 209 SER A C 1
ATOM 1571 O O . SER A 1 209 ? -0.169 15.589 13.400 1.00 88.62 209 SER A O 1
ATOM 1573 N N . LEU A 1 210 ? 1.224 15.252 11.670 1.00 89.19 210 LEU A N 1
ATOM 1574 C CA . LEU A 1 210 ? 1.441 13.836 11.933 1.00 89.19 210 LEU A CA 1
ATOM 1575 C C . LEU A 1 210 ? 2.195 13.615 13.245 1.00 89.19 210 LEU A C 1
ATOM 1577 O O . LEU A 1 210 ? 1.777 12.783 14.047 1.00 89.19 210 LEU A O 1
ATOM 1581 N N . ALA A 1 211 ? 3.263 14.372 13.497 1.00 90.00 211 ALA A N 1
ATOM 1582 C CA . ALA A 1 211 ? 4.015 14.291 14.743 1.00 90.00 211 ALA A CA 1
ATOM 1583 C C . ALA A 1 211 ? 3.113 14.578 15.953 1.00 90.00 211 ALA A C 1
ATOM 1585 O O . ALA A 1 211 ? 3.111 13.814 16.918 1.00 90.00 211 ALA A O 1
ATOM 1586 N N . LEU A 1 212 ? 2.281 15.622 15.878 1.00 92.19 212 LEU A N 1
ATOM 1587 C CA . LEU A 1 212 ? 1.294 15.932 16.911 1.00 92.19 212 LEU A CA 1
ATOM 1588 C C . LEU A 1 212 ? 0.290 14.784 17.103 1.00 92.19 212 LEU A C 1
ATOM 1590 O O . LEU A 1 212 ? 0.033 14.382 18.239 1.00 92.19 212 LEU A O 1
ATOM 1594 N N . ALA A 1 213 ? -0.249 14.226 16.016 1.00 92.62 213 ALA A N 1
ATOM 1595 C CA . ALA A 1 213 ? -1.176 13.100 16.080 1.00 92.62 213 ALA A CA 1
ATOM 1596 C C . ALA A 1 213 ? -0.535 11.861 16.728 1.00 92.62 213 ALA A C 1
ATOM 1598 O O . ALA A 1 213 ? -1.160 11.228 17.577 1.00 92.62 213 ALA A O 1
ATOM 1599 N N . VAL A 1 214 ? 0.719 11.544 16.392 1.00 92.62 214 VAL A N 1
ATOM 1600 C CA . VAL A 1 214 ? 1.479 10.428 16.979 1.00 92.62 214 VAL A CA 1
ATOM 1601 C C . VAL A 1 214 ? 1.757 10.662 18.465 1.00 92.62 214 VAL A C 1
ATOM 1603 O O . VAL A 1 214 ? 1.569 9.749 19.268 1.00 92.62 214 VAL A O 1
ATOM 1606 N N . LEU A 1 215 ? 2.139 11.880 18.861 1.00 93.88 215 LEU A N 1
ATOM 1607 C CA . LEU A 1 215 ? 2.349 12.239 20.268 1.00 93.88 215 LEU A CA 1
ATOM 1608 C C . LEU A 1 215 ? 1.060 12.073 21.087 1.00 93.88 215 LEU A C 1
ATOM 1610 O O . LEU A 1 215 ? 1.066 11.432 22.140 1.00 93.88 215 LEU A O 1
ATOM 1614 N N . LEU A 1 216 ? -0.062 12.597 20.584 1.00 94.94 216 LEU A N 1
ATOM 1615 C CA . LEU A 1 216 ? -1.373 12.451 21.221 1.00 94.94 216 LEU A CA 1
ATOM 1616 C C . LEU A 1 216 ? -1.826 10.986 21.258 1.00 94.94 216 LEU A C 1
ATOM 1618 O O . LEU A 1 216 ? -2.363 10.538 22.272 1.00 94.94 216 LEU A O 1
ATOM 1622 N N . ALA A 1 217 ? -1.577 10.219 20.195 1.00 93.94 217 ALA A N 1
ATOM 1623 C CA . ALA A 1 217 ? -1.851 8.786 20.163 1.00 93.94 217 ALA A CA 1
ATOM 1624 C C . ALA A 1 217 ? -1.032 8.034 21.221 1.00 93.94 217 ALA A C 1
ATOM 1626 O O . ALA A 1 217 ? -1.581 7.185 21.922 1.00 93.94 217 ALA A O 1
ATOM 1627 N N . GLY A 1 218 ? 0.242 8.393 21.409 1.00 93.75 218 GLY A N 1
ATOM 1628 C CA . GLY A 1 218 ? 1.093 7.865 22.476 1.00 93.75 218 GLY A CA 1
ATOM 1629 C C . GLY A 1 218 ? 0.519 8.126 23.872 1.00 93.75 218 GLY A C 1
ATOM 1630 O O . GLY A 1 218 ? 0.452 7.206 24.692 1.00 93.75 218 GLY A O 1
ATOM 1631 N N . LEU A 1 219 ? 0.016 9.341 24.126 1.00 93.19 219 LEU A N 1
ATOM 1632 C CA . LEU A 1 219 ? -0.697 9.664 25.371 1.00 93.19 219 LEU A CA 1
ATOM 1633 C C . LEU A 1 219 ? -1.965 8.819 25.543 1.00 93.19 219 LEU A C 1
ATOM 1635 O O . LEU A 1 219 ? -2.225 8.318 26.637 1.00 93.19 219 LEU A O 1
ATOM 1639 N N . GLY A 1 220 ? -2.734 8.619 24.472 1.00 92.00 220 GLY A N 1
ATOM 1640 C CA . GLY A 1 220 ? -3.919 7.766 24.485 1.00 92.00 220 GLY A CA 1
ATOM 1641 C C . GLY A 1 220 ? -3.598 6.308 24.802 1.00 92.00 220 GLY A C 1
ATOM 1642 O O . GLY A 1 220 ? -4.232 5.712 25.670 1.00 92.00 220 GLY A O 1
ATOM 1643 N N . VAL A 1 221 ? -2.570 5.739 24.169 1.00 91.25 221 VAL A N 1
ATOM 1644 C CA . VAL A 1 221 ? -2.094 4.378 24.460 1.00 91.25 221 VAL A CA 1
ATOM 1645 C C . VAL A 1 221 ? -1.639 4.265 25.917 1.00 91.25 221 VAL A C 1
ATOM 1647 O O . VAL A 1 221 ? -2.044 3.331 26.612 1.00 91.25 221 VAL A O 1
ATOM 1650 N N . ALA A 1 222 ? -0.876 5.236 26.426 1.00 91.00 222 ALA A N 1
ATOM 1651 C CA . ALA A 1 222 ? -0.476 5.265 27.831 1.00 91.00 222 ALA A CA 1
ATOM 1652 C C . ALA A 1 222 ? -1.691 5.327 28.774 1.00 91.00 222 ALA A C 1
ATOM 1654 O O . ALA A 1 222 ? -1.745 4.589 29.761 1.00 91.00 222 ALA A O 1
ATOM 1655 N N . ALA A 1 223 ? -2.699 6.146 28.457 1.00 89.31 223 ALA A N 1
ATOM 1656 C CA . ALA A 1 223 ? -3.946 6.231 29.213 1.00 89.31 223 ALA A CA 1
ATOM 1657 C C . ALA A 1 223 ? -4.689 4.885 29.256 1.00 89.31 223 ALA A C 1
ATOM 1659 O O . ALA A 1 223 ? -5.113 4.451 30.328 1.00 89.31 223 ALA A O 1
ATOM 1660 N N . ILE A 1 224 ? -4.783 4.194 28.117 1.00 88.19 224 ILE A N 1
ATOM 1661 C CA . ILE A 1 224 ? -5.395 2.864 27.992 1.00 88.19 224 ILE A CA 1
ATOM 1662 C C . ILE A 1 224 ? -4.664 1.830 28.860 1.00 88.19 224 ILE A C 1
ATOM 1664 O O . ILE A 1 224 ? -5.301 1.077 29.601 1.00 88.19 224 ILE A O 1
ATOM 1668 N N . LEU A 1 225 ? -3.331 1.782 28.780 1.00 88.75 225 LEU A N 1
ATOM 1669 C CA . LEU A 1 225 ? -2.516 0.835 29.547 1.00 88.75 225 LEU A CA 1
ATOM 1670 C C . LEU A 1 225 ? -2.631 1.092 31.056 1.00 88.75 225 LEU A C 1
ATOM 1672 O O . LEU A 1 225 ? -2.809 0.152 31.831 1.00 88.75 225 LEU A O 1
ATOM 1676 N N . LEU A 1 226 ? -2.608 2.362 31.467 1.00 87.25 226 LEU A N 1
ATOM 1677 C CA . LEU A 1 226 ? -2.772 2.780 32.860 1.00 87.25 226 LEU A CA 1
ATOM 1678 C C . LEU A 1 226 ? -4.174 2.505 33.419 1.00 87.25 226 LEU A C 1
ATOM 1680 O O . LEU A 1 226 ? -4.309 2.196 34.603 1.00 87.25 226 LEU A O 1
ATOM 1684 N N . ALA A 1 227 ? -5.224 2.645 32.608 1.00 83.31 227 ALA A N 1
ATOM 1685 C CA . ALA A 1 227 ? -6.584 2.302 33.017 1.00 83.31 227 ALA A CA 1
ATOM 1686 C C . ALA A 1 227 ? -6.737 0.785 33.197 1.00 83.31 227 ALA A C 1
ATOM 1688 O O . ALA A 1 227 ? -7.325 0.328 34.180 1.00 83.31 227 ALA A O 1
ATOM 1689 N N . ARG A 1 228 ? -6.143 -0.011 32.298 1.00 81.88 228 ARG A N 1
ATOM 1690 C CA . ARG A 1 228 ? -6.159 -1.477 32.389 1.00 81.88 228 ARG A CA 1
ATOM 1691 C C . ARG A 1 228 ? -5.352 -2.009 33.570 1.00 81.88 228 ARG A C 1
ATOM 1693 O O . ARG A 1 228 ? -5.845 -2.899 34.251 1.00 81.88 228 ARG A O 1
ATOM 1700 N N . SER A 1 229 ? -4.174 -1.454 33.865 1.00 83.25 229 SER A N 1
ATOM 1701 C CA . SER A 1 229 ? -3.360 -1.898 35.010 1.00 83.25 229 SER A CA 1
ATOM 1702 C C . SER A 1 229 ? -4.012 -1.609 36.366 1.00 83.25 229 SER A C 1
ATOM 1704 O O . SER A 1 229 ? -3.770 -2.327 37.333 1.00 83.25 229 SER A O 1
ATOM 1706 N N . ARG A 1 230 ? -4.869 -0.582 36.442 1.00 79.62 230 ARG A N 1
ATOM 1707 C CA . ARG A 1 230 ? -5.635 -0.230 37.649 1.00 79.62 230 ARG A CA 1
ATOM 1708 C C . ARG A 1 230 ? -6.996 -0.918 37.750 1.00 79.62 230 ARG A C 1
ATOM 1710 O O . ARG A 1 230 ? -7.622 -0.856 38.806 1.00 79.62 230 ARG A O 1
ATOM 1717 N N . SER A 1 231 ? -7.464 -1.553 36.678 1.00 72.25 231 SER A N 1
ATOM 1718 C CA . SER A 1 231 ? -8.757 -2.236 36.660 1.00 72.25 231 SER A CA 1
ATOM 1719 C C . SER A 1 231 ? -8.668 -3.529 37.473 1.00 72.25 231 SER A C 1
ATOM 1721 O O . SER A 1 231 ? -8.012 -4.484 37.062 1.00 72.25 231 SER A O 1
ATOM 1723 N N . ARG A 1 232 ? -9.326 -3.572 38.639 1.00 70.88 232 ARG A N 1
ATOM 1724 C CA . ARG A 1 232 ? -9.433 -4.797 39.443 1.00 70.88 232 ARG A CA 1
ATOM 1725 C C . ARG A 1 232 ? -10.525 -5.712 38.872 1.00 70.88 232 ARG A C 1
ATOM 1727 O O . ARG A 1 232 ? -11.536 -5.208 38.374 1.00 70.88 232 ARG A O 1
ATOM 1734 N N . PRO A 1 233 ? -10.380 -7.047 38.964 1.00 62.03 233 PRO A N 1
ATOM 1735 C CA . PRO A 1 233 ? -11.471 -7.961 38.639 1.00 62.03 233 PRO A CA 1
ATOM 1736 C C . PRO A 1 233 ? -12.710 -7.609 39.480 1.00 62.03 233 PRO A C 1
ATOM 1738 O O . PRO A 1 233 ? -12.647 -7.642 40.705 1.00 62.03 233 PRO A O 1
ATOM 1741 N N . GLY A 1 234 ? -13.815 -7.223 38.833 1.00 62.31 234 GLY A N 1
ATOM 1742 C CA . GLY A 1 234 ? -15.084 -6.880 39.495 1.00 62.31 234 GLY A CA 1
ATOM 1743 C C . GLY A 1 234 ? -15.334 -5.391 39.788 1.00 62.31 234 GLY A C 1
ATOM 1744 O O . GLY A 1 234 ? -16.442 -5.052 40.191 1.00 62.31 234 GLY A O 1
ATOM 1745 N N . SER A 1 235 ? -14.373 -4.484 39.560 1.00 67.06 235 SER A N 1
ATOM 1746 C CA . SER A 1 235 ? -14.619 -3.031 39.650 1.00 67.06 235 SER A CA 1
ATOM 1747 C C . SER A 1 235 ? -15.167 -2.459 38.336 1.00 67.06 235 SER A C 1
ATOM 1749 O O . SER A 1 235 ? -14.871 -2.994 37.266 1.00 67.06 235 SER A O 1
ATOM 1751 N N . GLN A 1 236 ? -15.915 -1.348 38.398 1.00 59.91 236 GLN A N 1
ATOM 1752 C CA . GLN A 1 236 ? -16.318 -0.614 37.191 1.00 59.91 236 GLN A CA 1
ATOM 1753 C C . GLN A 1 236 ? -15.078 -0.266 36.343 1.00 59.91 236 GLN A C 1
ATOM 1755 O O . GLN A 1 236 ? -14.046 0.105 36.911 1.00 59.91 236 GLN A O 1
ATOM 1760 N N . PRO A 1 237 ? -15.140 -0.409 35.006 1.00 59.56 237 PRO A N 1
ATOM 1761 C CA . PRO A 1 237 ? -13.994 -0.151 34.146 1.00 59.56 237 PRO A CA 1
ATOM 1762 C C . PRO A 1 237 ? -13.536 1.302 34.297 1.00 59.56 237 PRO A C 1
ATOM 1764 O O . PRO A 1 237 ? -14.321 2.231 34.110 1.00 59.56 237 PRO A O 1
ATOM 1767 N N . ALA A 1 238 ? -12.259 1.491 34.634 1.00 61.66 238 ALA A N 1
ATOM 1768 C CA . ALA A 1 238 ? -11.665 2.818 34.708 1.00 61.66 238 ALA A CA 1
ATOM 1769 C C . ALA A 1 238 ? -11.671 3.468 33.313 1.00 61.66 238 ALA A C 1
ATOM 1771 O O . ALA A 1 238 ? -11.328 2.827 32.319 1.00 61.66 238 ALA A O 1
ATOM 1772 N N . TRP A 1 239 ? -12.055 4.743 33.237 1.00 63.56 239 TRP A N 1
ATOM 1773 C CA . TRP A 1 239 ? -11.912 5.541 32.019 1.00 63.56 239 TRP A CA 1
ATOM 1774 C C . TRP A 1 239 ? -10.417 5.722 31.667 1.00 63.56 239 TRP A C 1
ATOM 1776 O O . TRP A 1 239 ? -9.615 5.944 32.581 1.00 63.56 239 TRP A O 1
ATOM 1786 N N . PRO A 1 240 ? -10.016 5.665 30.379 1.00 59.56 240 PRO A N 1
ATOM 1787 C CA . PRO A 1 240 ? -10.846 5.461 29.189 1.00 59.56 240 PRO A CA 1
ATOM 1788 C C . PRO A 1 240 ? -11.235 4.004 28.918 1.00 59.56 240 PRO A C 1
ATOM 1790 O O . PRO A 1 240 ? -10.421 3.085 29.021 1.00 59.56 240 PRO A O 1
ATOM 1793 N N . GLN A 1 241 ? -12.485 3.804 28.477 1.00 66.44 241 GLN A N 1
ATOM 1794 C CA . GLN A 1 241 ? -12.940 2.516 27.951 1.00 66.44 241 GLN A CA 1
ATOM 1795 C C . GLN A 1 241 ? -12.296 2.290 26.578 1.00 66.44 241 GLN A C 1
ATOM 1797 O O . GLN A 1 241 ? -12.853 2.629 25.542 1.00 66.44 241 GLN A O 1
ATOM 1802 N N . ALA A 1 242 ? -11.100 1.710 26.573 1.00 61.41 242 ALA A N 1
ATOM 1803 C CA . ALA A 1 242 ? -10.261 1.479 25.394 1.00 61.41 242 ALA A CA 1
ATOM 1804 C C . ALA A 1 242 ? -10.845 0.529 24.326 1.00 61.41 242 ALA A C 1
ATOM 1806 O O . ALA A 1 242 ? -10.113 0.059 23.451 1.00 61.41 242 ALA A O 1
ATOM 1807 N N . GLY A 1 243 ? -12.122 0.160 24.440 1.00 73.31 243 GLY A N 1
ATOM 1808 C CA . GLY A 1 243 ? -12.746 -0.874 23.634 1.00 73.31 243 GLY A CA 1
ATOM 1809 C C . GLY A 1 243 ? -12.082 -2.252 23.795 1.00 73.31 243 GLY A C 1
ATOM 1810 O O . GLY A 1 243 ? -11.187 -2.466 24.630 1.00 73.31 243 GLY A O 1
ATOM 1811 N N . PRO A 1 244 ? -12.535 -3.235 23.009 1.00 83.56 244 PRO A N 1
ATOM 1812 C CA . PRO A 1 244 ? -11.963 -4.571 23.023 1.00 83.56 244 PRO A CA 1
ATOM 1813 C C . PRO A 1 244 ? -10.542 -4.585 22.431 1.00 83.56 244 PRO A C 1
ATOM 1815 O O . PRO A 1 244 ? -10.255 -3.937 21.428 1.00 83.56 244 PRO A O 1
ATOM 1818 N N . LEU A 1 245 ? -9.648 -5.367 23.051 1.00 84.75 245 LEU A N 1
ATOM 1819 C CA . LEU A 1 245 ? -8.218 -5.446 22.707 1.00 84.75 245 LEU A CA 1
ATOM 1820 C C . LEU A 1 245 ? -7.940 -5.788 21.236 1.00 84.75 245 LEU A C 1
ATOM 1822 O O . LEU A 1 245 ? -6.950 -5.310 20.691 1.00 84.75 245 LEU A O 1
ATOM 1826 N N . PHE A 1 246 ? -8.806 -6.576 20.592 1.00 88.81 246 PHE A N 1
ATOM 1827 C CA . PHE A 1 246 ? -8.587 -7.026 19.214 1.00 88.81 246 PHE A CA 1
ATOM 1828 C C . PHE A 1 246 ? -8.535 -5.870 18.204 1.00 88.81 246 PHE A C 1
ATOM 1830 O O . PHE A 1 246 ? -7.865 -5.999 17.188 1.00 88.81 246 PHE A O 1
ATOM 1837 N N . LEU A 1 247 ? -9.182 -4.731 18.485 1.00 91.19 247 LEU A N 1
ATOM 1838 C CA . LEU A 1 247 ? -9.129 -3.561 17.601 1.00 91.19 247 LEU A CA 1
ATOM 1839 C C . LEU A 1 247 ? -7.712 -2.991 17.501 1.00 91.19 247 LEU A C 1
ATOM 1841 O O . LEU A 1 247 ? -7.295 -2.563 16.433 1.00 91.19 247 LEU A O 1
ATOM 1845 N N . TRP A 1 248 ? -6.946 -3.040 18.591 1.00 91.12 248 TRP A N 1
ATOM 1846 C CA . TRP A 1 248 ? -5.578 -2.521 18.638 1.00 91.12 248 TRP A CA 1
ATOM 1847 C C . TRP A 1 248 ? -4.561 -3.448 17.965 1.00 91.12 248 TRP A C 1
ATOM 1849 O O . TRP A 1 248 ? -3.461 -3.009 17.637 1.00 91.12 248 TRP A O 1
ATOM 1859 N N . LEU A 1 249 ? -4.935 -4.704 17.694 1.00 93.00 249 LEU A N 1
ATOM 1860 C CA . LEU A 1 249 ? -4.128 -5.596 16.860 1.00 93.00 249 LEU A CA 1
ATOM 1861 C C . LEU A 1 249 ? -4.132 -5.156 15.392 1.00 93.00 249 LEU A C 1
ATOM 1863 O O . LEU A 1 249 ? -3.177 -5.449 14.687 1.00 93.00 249 LEU A O 1
ATOM 1867 N N . VAL A 1 250 ? -5.162 -4.437 14.932 1.00 93.62 250 VAL A N 1
ATOM 1868 C CA . VAL A 1 250 ? -5.276 -3.980 13.538 1.00 93.62 250 VAL A CA 1
ATOM 1869 C C . VAL A 1 250 ? -4.104 -3.068 13.139 1.00 93.62 250 VAL A C 1
ATOM 1871 O O . VAL A 1 250 ? -3.326 -3.481 12.277 1.00 93.62 250 VAL A O 1
ATOM 1874 N N . PRO A 1 251 ? -3.895 -1.883 13.757 1.00 93.88 251 PRO A N 1
ATOM 1875 C CA . PRO A 1 251 ? -2.786 -1.006 13.382 1.00 93.88 251 PRO A CA 1
ATOM 1876 C C . PRO A 1 251 ? -1.422 -1.667 13.616 1.00 93.88 251 PRO A C 1
ATOM 1878 O O . PRO A 1 251 ? -0.512 -1.478 12.816 1.00 93.88 251 PRO A O 1
ATOM 1881 N N . LEU A 1 252 ? -1.293 -2.490 14.664 1.00 93.50 252 LEU A N 1
ATOM 1882 C CA . LEU A 1 252 ? -0.065 -3.221 14.971 1.00 93.50 252 LEU A CA 1
ATOM 1883 C C . LEU A 1 252 ? 0.313 -4.194 13.846 1.00 93.50 252 LEU A C 1
ATOM 1885 O O . LEU A 1 252 ? 1.437 -4.159 13.356 1.00 93.50 252 LEU A O 1
ATOM 1889 N N . LEU A 1 253 ? -0.624 -5.045 13.423 1.00 94.38 253 LEU A N 1
ATOM 1890 C CA . LEU A 1 253 ? -0.387 -6.048 12.386 1.00 94.38 253 LEU A CA 1
ATOM 1891 C C . LEU A 1 253 ? -0.215 -5.424 11.001 1.00 94.38 253 LEU A C 1
ATOM 1893 O O . LEU A 1 253 ? 0.562 -5.945 10.207 1.00 94.38 253 LEU A O 1
ATOM 1897 N N . ILE A 1 254 ? -0.895 -4.311 10.715 1.00 92.94 254 ILE A N 1
ATOM 1898 C CA . ILE A 1 254 ? -0.676 -3.548 9.481 1.00 92.94 254 ILE A CA 1
ATOM 1899 C C . ILE A 1 254 ? 0.754 -3.010 9.448 1.00 92.94 254 ILE A C 1
ATOM 1901 O O . ILE A 1 254 ? 1.468 -3.287 8.492 1.00 92.94 254 ILE A O 1
ATOM 1905 N N . ILE A 1 255 ? 1.189 -2.304 10.499 1.00 93.19 255 ILE A N 1
ATOM 1906 C CA . ILE A 1 255 ? 2.524 -1.692 10.545 1.00 93.19 255 ILE A CA 1
ATOM 1907 C C . ILE A 1 255 ? 3.615 -2.766 10.508 1.00 93.19 255 ILE A C 1
ATOM 1909 O O . ILE A 1 255 ? 4.532 -2.671 9.696 1.00 93.19 255 ILE A O 1
ATOM 1913 N N . ILE A 1 256 ? 3.504 -3.809 11.338 1.00 91.81 256 ILE A N 1
ATOM 1914 C CA . ILE A 1 256 ? 4.480 -4.910 11.369 1.00 91.81 256 ILE A CA 1
ATOM 1915 C C . ILE A 1 256 ? 4.483 -5.683 10.048 1.00 91.81 256 ILE A C 1
ATOM 1917 O O . ILE A 1 256 ? 5.542 -6.096 9.590 1.00 91.81 256 ILE A O 1
ATOM 1921 N N . GLY A 1 257 ? 3.319 -5.876 9.425 1.00 90.69 257 GLY A N 1
ATOM 1922 C CA . GLY A 1 257 ? 3.208 -6.578 8.150 1.00 90.69 257 GLY A CA 1
ATOM 1923 C C . GLY A 1 257 ? 3.752 -5.779 6.967 1.00 90.69 257 GLY A C 1
ATOM 1924 O O . GLY A 1 257 ? 4.237 -6.376 6.010 1.00 90.69 257 GLY A O 1
ATOM 1925 N N . SER A 1 258 ? 3.691 -4.444 7.012 1.00 91.62 258 SER A N 1
ATOM 1926 C CA . SER A 1 258 ? 4.104 -3.593 5.894 1.00 91.62 258 SER A CA 1
ATOM 1927 C C . SER A 1 258 ? 5.509 -3.013 6.015 1.00 91.62 258 SER A C 1
ATOM 1929 O O . SER A 1 258 ? 6.138 -2.783 4.989 1.00 91.62 258 SER A O 1
ATOM 1931 N N . ALA A 1 259 ? 6.019 -2.776 7.226 1.00 93.19 259 ALA A N 1
ATOM 1932 C CA . ALA A 1 259 ? 7.354 -2.206 7.424 1.00 93.19 259 ALA A CA 1
ATOM 1933 C C . ALA A 1 259 ? 8.490 -3.031 6.773 1.00 93.19 259 ALA A C 1
ATOM 1935 O O . ALA A 1 259 ? 9.389 -2.419 6.193 1.00 93.19 259 ALA A O 1
ATOM 1936 N N . PRO A 1 260 ? 8.455 -4.382 6.762 1.00 93.19 260 PRO A N 1
ATOM 1937 C CA . PRO A 1 260 ? 9.410 -5.190 5.996 1.00 93.19 260 PRO A CA 1
ATOM 1938 C C . PRO A 1 260 ? 9.324 -4.979 4.478 1.00 93.19 260 PRO A C 1
ATOM 1940 O O . PRO A 1 260 ? 10.291 -5.206 3.766 1.00 93.19 260 PRO A O 1
ATOM 1943 N N . LEU A 1 261 ? 8.163 -4.563 3.970 1.00 89.88 261 LEU A N 1
ATOM 1944 C CA . LEU A 1 261 ? 7.883 -4.465 2.535 1.00 89.88 261 LEU A CA 1
ATOM 1945 C C . LEU A 1 261 ? 8.189 -3.080 1.953 1.00 89.88 261 LEU A C 1
ATOM 1947 O O . LEU A 1 261 ? 8.358 -2.948 0.746 1.00 89.88 261 LEU A O 1
ATOM 1951 N N . GLY A 1 262 ? 8.194 -2.030 2.778 1.00 89.25 262 GLY A N 1
ATOM 1952 C CA . GLY A 1 262 ? 8.537 -0.685 2.330 1.00 89.25 262 GLY A CA 1
ATOM 1953 C C . GLY A 1 262 ? 8.193 0.415 3.332 1.00 89.25 262 GLY A C 1
ATOM 1954 O O . GLY A 1 262 ? 7.286 0.285 4.151 1.00 89.25 262 GLY A O 1
ATOM 1955 N N . GLY A 1 263 ? 8.904 1.539 3.224 1.00 88.69 263 GLY A N 1
ATOM 1956 C CA . GLY A 1 263 ? 8.789 2.687 4.129 1.00 88.69 263 GLY A CA 1
ATOM 1957 C C . GLY A 1 263 ? 7.763 3.751 3.729 1.00 88.69 263 GLY A C 1
ATOM 1958 O O . GLY A 1 263 ? 7.726 4.814 4.335 1.00 88.69 263 GLY A O 1
ATOM 1959 N N . LEU A 1 264 ? 6.947 3.525 2.697 1.00 89.19 264 LEU A N 1
ATOM 1960 C CA . LEU A 1 264 ? 6.035 4.563 2.206 1.00 89.19 264 LEU A CA 1
ATOM 1961 C C . LEU A 1 264 ? 4.912 4.870 3.217 1.00 89.19 264 LEU A C 1
ATOM 1963 O O . LEU A 1 264 ? 4.237 3.939 3.671 1.00 89.19 264 LEU A O 1
ATOM 1967 N N . PRO A 1 265 ? 4.582 6.153 3.471 1.00 87.31 265 PRO A N 1
ATOM 1968 C CA . PRO A 1 265 ? 3.456 6.545 4.323 1.00 87.31 265 PRO A CA 1
ATOM 1969 C C . PRO A 1 265 ? 2.117 5.920 3.907 1.00 87.31 265 PRO A C 1
ATOM 1971 O O . PRO A 1 265 ? 1.269 5.616 4.744 1.00 87.31 265 PRO A O 1
ATOM 1974 N N . ARG A 1 266 ? 1.925 5.617 2.617 1.00 85.88 266 ARG A N 1
ATOM 1975 C CA . ARG A 1 266 ? 0.705 4.941 2.144 1.00 85.88 266 ARG A CA 1
ATOM 1976 C C . ARG A 1 266 ? 0.478 3.556 2.767 1.00 85.88 266 ARG A C 1
ATOM 1978 O O . ARG A 1 266 ? -0.649 3.069 2.772 1.00 85.88 266 ARG A O 1
ATOM 1985 N N . TYR A 1 267 ? 1.527 2.909 3.279 1.00 88.56 267 TYR A N 1
ATOM 1986 C CA . TYR A 1 267 ? 1.411 1.625 3.965 1.00 88.56 267 TYR A CA 1
ATOM 1987 C C . TYR A 1 267 ? 0.937 1.760 5.417 1.00 88.56 267 TYR A C 1
ATOM 1989 O O . TYR A 1 267 ? 0.320 0.823 5.921 1.00 88.56 267 TYR A O 1
ATOM 1997 N N . ARG A 1 268 ? 1.120 2.926 6.062 1.00 90.56 268 ARG A N 1
ATOM 1998 C CA . ARG A 1 268 ? 0.541 3.190 7.392 1.00 90.56 268 ARG A CA 1
ATOM 1999 C C . ARG A 1 268 ? -0.907 3.663 7.345 1.00 90.56 268 ARG A C 1
ATOM 2001 O O . ARG A 1 268 ? -1.592 3.492 8.340 1.00 90.56 268 ARG A O 1
ATOM 2008 N N . LEU A 1 269 ? -1.385 4.204 6.217 1.00 90.44 269 LEU A N 1
ATOM 2009 C CA . LEU A 1 269 ? -2.739 4.777 6.093 1.00 90.44 269 LEU A CA 1
ATOM 2010 C C . LEU A 1 269 ? -3.868 3.919 6.702 1.00 90.44 269 LEU A C 1
ATOM 2012 O O . LEU A 1 269 ? -4.755 4.479 7.340 1.00 90.44 269 LEU A O 1
ATOM 2016 N N . PRO A 1 270 ? -3.871 2.577 6.584 1.00 92.69 270 PRO A N 1
ATOM 2017 C CA . PRO A 1 270 ? -4.914 1.759 7.207 1.00 92.69 270 PRO A CA 1
ATOM 2018 C C . PRO A 1 270 ? -4.852 1.719 8.747 1.00 92.69 270 PRO A C 1
ATOM 2020 O O . PRO A 1 270 ? -5.841 1.398 9.399 1.00 92.69 270 PRO A O 1
ATOM 2023 N N . ALA A 1 271 ? -3.713 2.060 9.349 1.00 93.56 271 ALA A N 1
ATOM 2024 C CA . ALA A 1 271 ? -3.558 2.237 10.791 1.00 93.56 271 ALA A CA 1
ATOM 2025 C C . ALA A 1 271 ? -4.025 3.626 11.277 1.00 93.56 271 ALA A C 1
ATOM 2027 O O . ALA A 1 271 ? -4.330 3.781 12.462 1.00 93.56 271 ALA A O 1
ATOM 2028 N N . ASP A 1 272 ? -4.135 4.620 10.389 1.00 92.88 272 ASP A N 1
ATOM 2029 C CA . ASP A 1 272 ? -4.455 6.010 10.741 1.00 92.88 272 ASP A CA 1
ATOM 2030 C C . ASP A 1 272 ? -5.780 6.187 11.497 1.00 92.88 272 ASP A C 1
ATOM 2032 O O . ASP A 1 272 ? -5.779 6.920 12.487 1.00 92.88 272 ASP A O 1
ATOM 2036 N N . PRO A 1 273 ? -6.893 5.500 11.159 1.00 94.12 273 PRO A N 1
ATOM 2037 C CA . PRO A 1 273 ? -8.119 5.600 11.951 1.00 94.12 273 PRO A CA 1
ATOM 2038 C C . PRO A 1 273 ? -7.906 5.247 13.429 1.00 94.12 273 PRO A C 1
ATOM 2040 O O . PRO A 1 273 ? -8.473 5.885 14.313 1.00 94.12 273 PRO A O 1
ATOM 2043 N N . PHE A 1 274 ? -7.047 4.268 13.721 1.00 93.75 274 PHE A N 1
ATOM 2044 C CA . PHE A 1 274 ? -6.739 3.854 15.090 1.00 93.75 274 PHE A CA 1
ATOM 2045 C C . PHE A 1 274 ? -5.780 4.817 15.782 1.00 93.75 274 PHE A C 1
ATOM 2047 O O . PHE A 1 274 ? -5.930 5.058 16.979 1.00 93.75 274 PHE A O 1
ATOM 2054 N N . LEU A 1 275 ? -4.830 5.393 15.037 1.00 93.75 275 LEU A N 1
ATOM 2055 C CA . LEU A 1 275 ? -3.982 6.479 15.532 1.00 93.75 275 LEU A CA 1
ATOM 2056 C C . LEU A 1 275 ? -4.836 7.688 15.932 1.00 93.75 275 LEU A C 1
ATOM 2058 O O . LEU A 1 275 ? -4.646 8.227 17.017 1.00 93.75 275 LEU A O 1
ATOM 20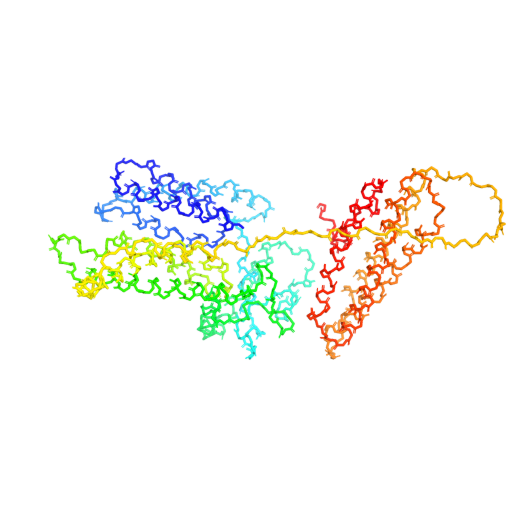62 N N . LEU A 1 276 ? -5.829 8.060 15.120 1.00 93.94 276 LEU A N 1
ATOM 2063 C CA . LEU A 1 276 ? -6.753 9.156 15.420 1.00 93.94 276 LEU A CA 1
ATOM 2064 C C . LEU A 1 276 ? -7.663 8.846 16.617 1.00 93.94 276 LEU A C 1
ATOM 2066 O O . LEU A 1 276 ? -7.855 9.708 17.474 1.00 93.94 276 LEU A O 1
ATOM 2070 N N . ILE A 1 277 ? -8.178 7.615 16.732 1.00 92.75 277 ILE A N 1
ATOM 2071 C CA . ILE A 1 277 ? -8.937 7.180 17.918 1.00 92.75 277 ILE A CA 1
ATOM 2072 C C . ILE A 1 277 ? -8.061 7.267 19.177 1.00 92.75 277 ILE A C 1
ATOM 2074 O O . ILE A 1 277 ? -8.495 7.812 20.193 1.00 92.75 277 ILE A O 1
ATOM 2078 N N . ALA A 1 278 ? -6.819 6.774 19.120 1.00 93.44 278 ALA A N 1
ATOM 2079 C CA . ALA A 1 278 ? -5.872 6.886 20.228 1.00 93.44 278 ALA A CA 1
ATOM 2080 C C . ALA A 1 278 ? -5.567 8.352 20.562 1.00 93.44 278 ALA A C 1
ATOM 2082 O O . ALA A 1 278 ? -5.571 8.720 21.734 1.00 93.44 278 ALA A O 1
ATOM 2083 N N . ALA A 1 279 ? -5.366 9.202 19.554 1.00 94.50 279 ALA A N 1
ATOM 2084 C CA . ALA A 1 279 ? -5.133 10.628 19.748 1.00 94.50 279 ALA A CA 1
ATOM 2085 C C . ALA A 1 279 ? -6.322 11.308 20.436 1.00 94.50 279 ALA A C 1
ATOM 2087 O O . ALA A 1 279 ? -6.122 12.056 21.390 1.00 94.50 279 ALA A O 1
ATOM 2088 N N . GLY A 1 280 ? -7.557 10.985 20.039 1.00 93.31 280 GLY A N 1
ATOM 2089 C CA . GLY A 1 280 ? -8.772 11.463 20.703 1.00 93.31 280 GLY A CA 1
ATOM 2090 C C . GLY A 1 280 ? -8.835 11.064 22.180 1.00 93.31 280 GLY A C 1
ATOM 2091 O O . GLY A 1 280 ? -9.111 11.901 23.038 1.00 93.31 280 GLY A O 1
ATOM 2092 N N . ILE A 1 281 ? -8.495 9.811 22.500 1.00 91.88 281 ILE A N 1
ATOM 2093 C CA . ILE A 1 281 ? -8.385 9.341 23.891 1.00 91.88 281 ILE A CA 1
ATOM 2094 C C . ILE A 1 281 ? -7.306 10.129 24.650 1.00 91.88 281 ILE A C 1
ATOM 2096 O O . ILE A 1 281 ? -7.531 10.534 25.792 1.00 91.88 281 ILE A O 1
ATOM 2100 N N . GLY A 1 282 ? -6.154 10.375 24.021 1.00 92.19 282 GLY A N 1
ATOM 2101 C CA . GLY A 1 282 ? -5.061 11.163 24.590 1.00 92.19 282 GLY A CA 1
ATOM 2102 C C . GLY A 1 282 ? -5.460 12.608 24.889 1.00 92.19 282 GLY A C 1
ATOM 2103 O O . GLY A 1 282 ? -5.148 13.111 25.968 1.00 92.19 282 GLY A O 1
ATOM 2104 N N . ILE A 1 283 ? -6.209 13.249 23.985 1.00 92.94 283 ILE A N 1
ATOM 2105 C CA . ILE A 1 283 ? -6.755 14.599 24.179 1.00 92.94 283 ILE A CA 1
ATOM 2106 C C . ILE A 1 283 ? -7.677 14.626 25.398 1.00 92.94 283 ILE A C 1
ATOM 2108 O O . ILE A 1 283 ? -7.476 15.450 26.288 1.00 92.94 283 ILE A O 1
ATOM 2112 N N . VAL A 1 284 ? -8.658 13.720 25.476 1.00 90.44 284 VAL A N 1
ATOM 2113 C CA . VAL A 1 284 ? -9.601 13.695 26.608 1.00 90.44 284 VAL A CA 1
ATOM 2114 C C . VAL A 1 284 ? -8.863 13.453 27.925 1.00 90.44 284 VAL A C 1
ATOM 2116 O O . VAL A 1 284 ? -9.070 14.179 28.893 1.00 90.44 284 VAL A O 1
ATOM 2119 N N . TRP A 1 285 ? -7.928 12.503 27.947 1.00 88.88 285 TRP A N 1
ATOM 2120 C CA . TRP A 1 285 ? -7.121 12.211 29.131 1.00 88.88 285 TRP A CA 1
ATOM 2121 C C . TRP A 1 285 ? -6.259 13.396 29.586 1.00 88.88 285 TRP A C 1
ATOM 2123 O O . TRP A 1 285 ? -6.100 13.630 30.788 1.00 88.88 285 TRP A O 1
ATOM 2133 N N . LEU A 1 286 ? -5.707 14.161 28.641 1.00 90.19 286 LEU A N 1
ATOM 2134 C CA . LEU A 1 286 ? -4.949 15.373 28.934 1.00 90.19 286 LEU A CA 1
ATOM 2135 C C . LEU A 1 286 ? -5.859 16.466 29.514 1.00 90.19 286 LEU A C 1
ATOM 2137 O O . LEU A 1 286 ? -5.520 17.070 30.534 1.00 90.19 286 LEU A O 1
ATOM 2141 N N . LEU A 1 287 ? -7.029 16.689 28.909 1.00 88.56 287 LEU A N 1
ATOM 2142 C CA . LEU A 1 287 ? -8.009 17.676 29.370 1.00 88.56 287 LEU A CA 1
ATOM 2143 C C . LEU A 1 287 ? -8.544 17.353 30.771 1.00 88.56 287 LEU A C 1
ATOM 2145 O O . LEU A 1 287 ? -8.651 18.259 31.598 1.00 88.56 287 LEU A O 1
ATOM 2149 N N . ASP A 1 288 ? -8.795 16.079 31.079 1.00 86.38 288 ASP A N 1
ATOM 2150 C CA . ASP A 1 288 ? -9.245 15.639 32.406 1.00 86.38 288 ASP A CA 1
ATOM 2151 C C . ASP A 1 288 ? -8.211 15.945 33.503 1.00 86.38 288 ASP A C 1
ATOM 2153 O O . ASP A 1 288 ? -8.570 16.288 34.631 1.00 86.38 288 ASP A O 1
ATOM 2157 N N . ARG A 1 289 ? -6.912 15.875 33.179 1.00 85.69 289 ARG A N 1
ATOM 2158 C CA . ARG A 1 289 ? -5.815 16.174 34.117 1.00 85.69 289 ARG A CA 1
ATOM 2159 C C . ARG A 1 289 ? -5.515 17.660 34.253 1.00 85.69 289 ARG A C 1
ATOM 2161 O O . ARG A 1 289 ? -5.160 18.113 35.339 1.00 85.69 289 ARG A O 1
ATOM 2168 N N . LEU A 1 290 ? -5.648 18.419 33.168 1.00 86.81 290 LEU A N 1
ATOM 2169 C CA . LEU A 1 290 ? -5.435 19.867 33.177 1.00 86.81 290 LEU A CA 1
ATOM 2170 C C . LEU A 1 290 ? -6.648 20.626 33.730 1.00 86.81 290 LEU A C 1
ATOM 2172 O O . LEU A 1 290 ? -6.487 21.705 34.297 1.00 86.81 290 LEU A O 1
ATOM 2176 N N . GLY A 1 291 ? -7.854 20.062 33.627 1.00 78.69 291 GLY A N 1
ATOM 2177 C CA . GLY A 1 291 ? -9.104 20.671 34.081 1.00 78.69 291 GLY A CA 1
ATOM 2178 C C . GLY A 1 291 ? -9.074 21.173 35.533 1.00 78.69 291 GLY A C 1
ATOM 2179 O O . GLY A 1 291 ? -9.415 22.335 35.757 1.00 78.69 291 GLY A O 1
ATOM 2180 N N . PRO A 1 292 ? -8.643 20.372 36.524 1.00 77.69 292 PRO A N 1
ATOM 2181 C CA . PRO A 1 292 ? -8.517 20.818 37.915 1.00 77.69 292 PRO A CA 1
ATOM 2182 C C . PRO A 1 292 ? -7.518 21.972 38.108 1.00 77.69 292 PRO A C 1
ATOM 2184 O O . PRO A 1 292 ? -7.788 22.888 38.883 1.00 77.69 292 PRO A O 1
ATOM 2187 N N . LEU A 1 293 ? -6.402 21.967 37.370 1.00 72.19 293 LEU A N 1
ATOM 2188 C CA . LEU A 1 293 ? -5.351 22.996 37.432 1.00 72.19 293 LEU A CA 1
ATOM 2189 C C . LEU A 1 293 ? -5.778 24.316 36.768 1.00 72.19 293 LEU A C 1
ATOM 2191 O O . LEU A 1 293 ? -5.403 25.403 37.205 1.00 72.19 293 LEU A O 1
ATOM 2195 N N . LEU A 1 294 ? -6.582 24.230 35.708 1.00 66.31 294 LEU A N 1
ATOM 2196 C CA . LEU A 1 294 ? -7.149 25.390 35.024 1.00 66.31 294 LEU A CA 1
ATOM 2197 C C . LEU A 1 294 ? -8.318 25.989 35.819 1.00 66.31 294 LEU A C 1
ATOM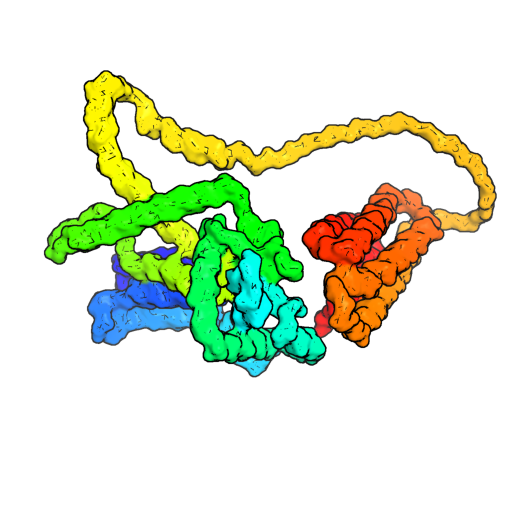 2199 O O . LEU A 1 294 ? -8.442 27.211 35.901 1.00 66.31 294 LEU A O 1
ATOM 2203 N N . ARG A 1 295 ? -9.138 25.151 36.472 1.00 66.88 295 ARG A N 1
ATOM 2204 C CA . ARG A 1 295 ? -10.226 25.599 37.360 1.00 66.88 295 ARG A CA 1
ATOM 2205 C C . ARG A 1 295 ? -9.707 26.261 38.639 1.00 66.88 295 ARG A C 1
ATOM 2207 O O . ARG A 1 295 ? -10.324 27.222 39.088 1.00 66.88 295 ARG A O 1
ATOM 2214 N N . SER A 1 296 ? -8.580 25.807 39.195 1.00 58.91 296 SER A N 1
ATOM 2215 C CA . SER A 1 296 ? -7.968 26.441 40.373 1.00 58.91 296 SER A CA 1
ATOM 2216 C C . SER A 1 296 ? -7.348 27.810 40.057 1.00 58.91 296 SER A C 1
ATOM 2218 O O . SER A 1 296 ? -7.430 28.716 40.882 1.00 58.91 296 SER A O 1
ATOM 2220 N N . ARG A 1 297 ? -6.814 28.017 38.842 1.00 54.59 297 ARG A N 1
ATOM 2221 C CA . ARG A 1 297 ? -6.321 29.331 38.374 1.00 54.59 297 ARG A CA 1
ATOM 2222 C C . ARG A 1 297 ? -7.434 30.293 37.938 1.00 54.59 297 ARG A C 1
ATOM 2224 O O . ARG A 1 297 ? -7.319 31.498 38.153 1.00 54.59 297 ARG A O 1
ATOM 2231 N N . ALA A 1 298 ? -8.545 29.782 37.404 1.00 51.00 298 ALA A N 1
ATOM 2232 C CA . ALA A 1 298 ? -9.726 30.583 37.057 1.00 51.00 298 ALA A CA 1
ATOM 2233 C C . ALA A 1 298 ? -10.506 31.113 38.283 1.00 51.00 298 ALA A C 1
ATOM 2235 O O . ALA A 1 298 ? -11.439 31.900 38.125 1.00 51.00 298 ALA A O 1
ATOM 2236 N N . GLY A 1 299 ? -10.113 30.725 39.504 1.00 46.59 299 GLY A N 1
ATOM 2237 C CA . GLY A 1 299 ? -10.582 31.329 40.754 1.00 46.59 299 GLY A CA 1
ATOM 2238 C C . GLY A 1 299 ? -10.060 32.751 41.015 1.00 46.59 299 GLY A C 1
ATOM 2239 O O . GLY A 1 299 ? -10.552 33.395 41.933 1.00 46.59 299 GLY A O 1
ATOM 2240 N N . SER A 1 300 ? -9.111 33.256 40.212 1.00 48.47 300 SER A N 1
ATOM 2241 C CA . SER A 1 300 ? -8.552 34.616 40.343 1.00 48.47 300 SER A CA 1
ATOM 2242 C C . SER A 1 300 ? -8.803 35.521 39.121 1.00 48.47 300 SER A C 1
ATOM 2244 O O . SER A 1 300 ? -8.823 36.742 39.245 1.00 48.47 300 SER A O 1
ATOM 2246 N N . ALA A 1 301 ? -9.102 34.966 37.941 1.00 44.44 301 ALA A N 1
ATOM 2247 C CA . ALA A 1 301 ? -9.392 35.765 36.749 1.00 44.44 301 ALA A CA 1
ATOM 2248 C C . ALA A 1 301 ? -10.593 35.208 35.971 1.00 44.44 301 ALA A C 1
ATOM 2250 O O . ALA A 1 301 ? -10.515 34.170 35.319 1.00 44.44 301 ALA A O 1
ATOM 2251 N N . ARG A 1 302 ? -11.711 35.932 36.110 1.00 42.97 302 ARG A N 1
ATOM 2252 C CA . ARG A 1 302 ? -12.953 35.957 35.314 1.00 42.97 302 ARG A CA 1
ATOM 2253 C C . ARG A 1 302 ? -13.201 34.799 34.328 1.00 42.97 302 ARG A C 1
ATOM 2255 O O . ARG A 1 302 ? -12.622 34.703 33.251 1.00 42.97 302 ARG A O 1
ATOM 2262 N N . ARG A 1 303 ? -14.238 34.025 34.667 1.00 46.47 303 ARG A N 1
ATOM 2263 C CA . ARG A 1 303 ? -15.055 33.183 33.778 1.00 46.47 303 ARG A CA 1
ATOM 2264 C C . ARG A 1 303 ? -15.548 34.002 32.572 1.00 46.47 303 ARG A C 1
ATOM 2266 O O . ARG A 1 303 ? -16.334 34.915 32.793 1.00 46.47 303 ARG A O 1
ATOM 2273 N N . ALA A 1 304 ? -15.137 33.666 31.342 1.00 42.25 304 ALA A N 1
ATOM 2274 C CA . ALA A 1 304 ? -15.919 33.986 30.130 1.00 42.25 304 ALA A CA 1
ATOM 2275 C C . ALA A 1 304 ? -15.477 33.321 28.806 1.00 42.25 304 ALA A C 1
ATOM 2277 O O . ALA A 1 304 ? -16.321 33.229 27.928 1.00 42.25 304 ALA A O 1
ATOM 2278 N N . VAL A 1 305 ? -14.234 32.856 28.585 1.00 43.31 305 VAL A N 1
ATOM 2279 C CA . VAL A 1 305 ? -13.801 32.578 27.179 1.00 43.31 305 VAL A CA 1
ATOM 2280 C C . VAL A 1 305 ? -13.257 31.162 26.895 1.00 43.31 305 VAL A C 1
ATOM 2282 O O . VAL A 1 305 ? -13.010 30.801 25.748 1.00 43.31 305 VAL A O 1
ATOM 2285 N N . ALA A 1 306 ? -13.142 30.276 27.885 1.00 40.53 306 ALA A N 1
ATOM 2286 C CA . ALA A 1 306 ? -12.364 29.038 27.714 1.00 40.53 306 ALA A CA 1
ATOM 2287 C C . ALA A 1 306 ? -13.027 27.897 26.902 1.00 40.53 306 ALA A C 1
ATOM 2289 O O . ALA A 1 306 ? -12.449 26.818 26.815 1.00 40.53 306 ALA A O 1
ATOM 2290 N N . SER A 1 307 ? -14.206 28.094 26.303 1.00 39.94 307 SER A N 1
ATOM 2291 C CA . SER A 1 307 ? -14.901 27.030 25.548 1.00 39.94 307 SER A CA 1
ATOM 2292 C C . SER A 1 307 ? -15.004 27.283 24.038 1.00 39.94 307 SER A C 1
ATOM 2294 O O . SER A 1 307 ? -15.269 26.345 23.297 1.00 39.94 307 SER A O 1
ATOM 2296 N N . GLY A 1 308 ? -14.739 28.507 23.564 1.00 35.44 308 GLY A N 1
ATOM 2297 C CA . GLY A 1 308 ? -14.810 28.856 22.133 1.00 35.44 308 GLY A CA 1
ATOM 2298 C C . GLY A 1 308 ? -13.455 28.956 21.423 1.00 35.44 308 GLY A C 1
ATOM 2299 O O . GLY A 1 308 ? -13.366 28.717 20.222 1.00 35.44 308 GLY A O 1
ATOM 2300 N N . ALA A 1 309 ? -12.377 29.267 22.150 1.00 40.75 309 ALA A N 1
ATOM 2301 C CA . ALA A 1 309 ? -11.100 29.632 21.528 1.00 40.75 309 ALA A CA 1
ATOM 2302 C C . ALA A 1 309 ? -10.295 28.442 20.965 1.00 40.75 309 ALA A C 1
ATOM 2304 O O . ALA A 1 309 ? -9.489 28.629 20.061 1.00 40.75 309 ALA A O 1
ATOM 2305 N N . PHE A 1 310 ? -10.522 27.213 21.445 1.00 42.31 310 PHE A N 1
ATOM 2306 C CA . PHE A 1 310 ? -9.752 26.044 20.991 1.00 42.31 310 PHE A CA 1
ATOM 2307 C C . PHE A 1 310 ? -10.314 25.410 19.704 1.00 42.31 310 PHE A C 1
ATOM 2309 O O . PHE A 1 310 ? -9.561 24.849 18.913 1.00 42.31 310 PHE A O 1
ATOM 2316 N N . ALA A 1 311 ? -11.619 25.560 19.446 1.00 41.66 311 ALA A N 1
ATOM 2317 C CA . ALA A 1 311 ? -12.241 25.135 18.189 1.00 41.66 311 ALA A CA 1
ATOM 2318 C C . ALA A 1 311 ? -11.875 26.070 17.020 1.00 41.66 311 ALA A C 1
ATOM 2320 O O . ALA A 1 311 ? -11.706 25.614 15.892 1.00 41.66 311 ALA A O 1
ATOM 2321 N N . ALA A 1 312 ? -11.675 27.364 17.294 1.00 38.78 312 ALA A N 1
ATOM 2322 C CA . ALA A 1 312 ? -11.315 28.352 16.276 1.00 38.78 312 ALA A CA 1
ATOM 2323 C C . ALA A 1 312 ? -9.905 28.132 15.691 1.00 38.78 312 ALA A C 1
ATOM 2325 O O . ALA A 1 312 ? -9.695 28.355 14.501 1.00 38.78 312 ALA A O 1
ATOM 2326 N N . VAL A 1 313 ? -8.955 27.629 16.488 1.00 42.28 313 VAL A N 1
ATOM 2327 C CA . VAL A 1 313 ? -7.574 27.382 16.027 1.00 42.28 313 VAL A CA 1
ATOM 2328 C C . VAL A 1 313 ? -7.477 26.143 15.125 1.00 42.28 313 VAL A C 1
ATOM 2330 O O . VAL A 1 313 ? -6.659 26.122 14.210 1.00 42.28 313 VAL A O 1
ATOM 2333 N N . LEU A 1 314 ? -8.348 25.143 15.306 1.00 42.22 314 LEU A N 1
ATOM 2334 C CA . LEU A 1 314 ? -8.390 23.957 14.438 1.00 42.22 314 LEU A CA 1
ATOM 2335 C C . LEU A 1 314 ? -9.159 24.192 13.128 1.00 42.22 314 LEU A C 1
ATOM 2337 O O . LEU A 1 314 ? -8.848 23.557 12.125 1.00 42.22 314 LEU A O 1
ATOM 2341 N N . ILE A 1 315 ? -10.115 25.128 13.104 1.00 43.31 315 ILE A N 1
ATOM 2342 C CA . ILE A 1 315 ? -10.856 25.491 11.883 1.00 43.31 315 ILE A CA 1
ATOM 2343 C C . ILE A 1 315 ? -10.041 26.459 11.004 1.00 43.31 315 ILE A C 1
ATOM 2345 O O . ILE A 1 315 ? -10.096 26.365 9.780 1.00 43.31 315 ILE A O 1
ATOM 2349 N N . ALA A 1 316 ? -9.213 27.327 11.596 1.00 38.50 316 ALA A N 1
ATOM 2350 C CA . ALA A 1 316 ? -8.385 28.276 10.844 1.00 38.50 316 ALA A CA 1
ATOM 2351 C C . ALA A 1 316 ? -7.224 27.624 10.060 1.00 38.50 316 ALA A C 1
ATOM 2353 O O . ALA A 1 316 ? -6.750 28.201 9.086 1.00 38.50 316 ALA A O 1
ATOM 2354 N N . ALA A 1 317 ? -6.784 26.415 10.432 1.00 41.09 317 ALA A N 1
ATOM 2355 C CA . ALA A 1 317 ? -5.701 25.705 9.740 1.00 41.09 317 ALA A CA 1
ATOM 2356 C C . ALA A 1 317 ? -6.169 24.868 8.529 1.00 41.09 317 ALA A C 1
ATOM 2358 O O . ALA A 1 317 ? -5.340 24.412 7.747 1.00 41.09 317 ALA A O 1
ATOM 2359 N N . ALA A 1 318 ? -7.482 24.684 8.346 1.00 41.34 318 ALA A N 1
ATOM 2360 C CA . ALA A 1 318 ? -8.063 23.909 7.243 1.00 41.34 318 ALA A CA 1
ATOM 2361 C C . ALA A 1 318 ? -8.562 24.781 6.067 1.00 41.34 318 ALA A C 1
ATOM 2363 O O . ALA A 1 318 ? -9.147 24.261 5.121 1.00 41.34 318 ALA A O 1
ATOM 2364 N N . GLY A 1 319 ? -8.362 26.105 6.132 1.00 32.66 319 GLY A N 1
ATOM 2365 C CA . GLY A 1 319 ? -9.074 27.086 5.305 1.00 32.66 319 GLY A CA 1
ATOM 2366 C C . GLY A 1 319 ? -8.279 27.827 4.226 1.00 32.66 319 GLY A C 1
ATOM 2367 O O . GLY A 1 319 ? -8.800 28.810 3.715 1.00 32.66 319 GLY A O 1
ATOM 2368 N N . CYS A 1 320 ? -7.064 27.409 3.856 1.00 37.22 320 CYS A N 1
ATOM 2369 C CA . CYS A 1 320 ? -6.313 28.059 2.769 1.00 37.22 320 CYS A CA 1
ATOM 2370 C C . CYS A 1 320 ? -5.712 27.019 1.817 1.00 37.22 320 CYS A C 1
ATOM 2372 O O . CYS A 1 320 ? -4.577 26.584 1.984 1.00 37.22 320 CYS A O 1
ATOM 2374 N N . GLY A 1 321 ? -6.497 26.617 0.817 1.00 35.69 321 GLY A N 1
ATOM 2375 C CA . GLY A 1 321 ? -6.090 25.662 -0.212 1.00 35.69 321 GLY A CA 1
ATOM 2376 C C . GLY A 1 321 ? -7.039 25.659 -1.411 1.00 35.69 321 GLY A C 1
ATOM 2377 O O . GLY A 1 321 ? -7.682 24.655 -1.686 1.00 35.69 321 GLY A O 1
ATOM 2378 N N . GLY A 1 322 ? -7.146 26.793 -2.100 1.00 29.00 322 GLY A N 1
ATOM 2379 C CA . GLY A 1 322 ? -7.780 26.965 -3.415 1.00 29.00 322 GLY A CA 1
ATOM 2380 C C . GLY A 1 322 ? -7.341 28.333 -3.951 1.00 29.00 322 GLY A C 1
ATOM 2381 O O . GLY A 1 322 ? -7.253 29.268 -3.166 1.00 29.00 322 GLY A O 1
ATOM 2382 N N . GLY A 1 323 ? -6.934 28.551 -5.198 1.00 27.20 323 GLY A N 1
ATOM 2383 C CA . GLY A 1 323 ? -7.229 27.857 -6.447 1.00 27.20 323 GLY A CA 1
ATOM 2384 C C . GLY A 1 323 ? -7.902 28.865 -7.391 1.00 27.20 323 GLY A C 1
ATOM 2385 O O . GLY A 1 323 ? -9.013 29.292 -7.100 1.00 27.20 323 GLY A O 1
ATOM 2386 N N . GLY A 1 324 ? -7.233 29.219 -8.499 1.00 24.33 324 GLY A N 1
ATOM 2387 C CA . GLY A 1 324 ? -7.730 30.101 -9.576 1.00 24.33 324 GLY A CA 1
ATOM 2388 C C . GLY A 1 324 ? -7.444 31.589 -9.333 1.00 24.33 324 GLY A C 1
ATOM 2389 O O . GLY A 1 324 ? -7.481 32.050 -8.203 1.00 24.33 324 GLY A O 1
ATOM 2390 N N . GLY A 1 325 ? -7.125 32.434 -10.305 1.00 24.47 325 GLY A N 1
ATOM 2391 C CA . GLY A 1 325 ? -7.120 32.368 -11.763 1.00 24.47 325 GLY A CA 1
ATOM 2392 C C . GLY A 1 325 ? -7.049 33.833 -12.214 1.00 24.47 325 GLY A C 1
ATOM 2393 O O . GLY A 1 325 ? -7.772 34.666 -11.673 1.00 24.47 325 GLY A O 1
ATOM 2394 N N . GLY A 1 326 ? -6.130 34.174 -13.113 1.00 23.59 326 GLY A N 1
ATOM 2395 C CA . GLY A 1 326 ? -5.882 35.557 -13.521 1.00 23.59 326 GLY A CA 1
ATOM 2396 C C . GLY A 1 326 ? -5.516 35.615 -14.991 1.00 23.59 326 GLY A C 1
ATOM 2397 O O . GLY A 1 326 ? -4.345 35.558 -15.347 1.00 23.59 326 GLY A O 1
ATOM 2398 N N . SER A 1 327 ? -6.549 35.676 -15.820 1.00 26.62 327 SER A N 1
ATOM 2399 C CA . SER A 1 327 ? -6.518 36.071 -17.223 1.00 26.62 327 SER A CA 1
ATOM 2400 C C . SER A 1 327 ? -5.992 37.500 -17.376 1.00 26.62 327 SER A C 1
ATOM 2402 O O . SER A 1 327 ? -6.446 38.403 -16.673 1.00 26.62 327 SER A O 1
ATOM 2404 N N . ALA A 1 328 ? -5.091 37.708 -18.333 1.00 27.16 328 ALA A N 1
ATOM 2405 C CA . ALA A 1 328 ? -4.835 39.014 -18.926 1.00 27.16 328 ALA A CA 1
ATOM 2406 C C . ALA A 1 328 ? -4.573 38.826 -20.424 1.00 27.16 328 ALA A C 1
ATOM 2408 O O . ALA A 1 328 ? -3.506 38.405 -20.859 1.00 27.16 328 ALA A O 1
ATOM 2409 N N . GLU A 1 329 ? -5.638 39.089 -21.163 1.00 24.48 329 GLU A N 1
ATOM 2410 C CA . GLU A 1 329 ? -5.738 39.296 -22.597 1.00 24.48 329 GLU A CA 1
ATOM 2411 C C . GLU A 1 329 ? -5.190 40.693 -22.927 1.00 24.48 329 GLU A C 1
ATOM 2413 O O . GLU A 1 329 ? -5.609 41.675 -22.314 1.00 24.48 329 GLU A O 1
ATOM 2418 N N . THR A 1 330 ? -4.266 40.793 -23.884 1.00 26.27 330 THR A N 1
ATOM 2419 C CA . THR A 1 330 ? -3.979 42.041 -24.610 1.00 26.27 330 THR A CA 1
ATOM 2420 C C . THR A 1 330 ? -3.523 41.702 -26.023 1.00 26.27 330 THR A C 1
ATOM 2422 O O . THR A 1 330 ? -2.534 40.994 -26.205 1.00 26.27 330 THR A O 1
ATOM 2425 N N . ASP A 1 331 ? -4.268 42.233 -26.984 1.00 25.14 331 ASP A N 1
ATOM 2426 C CA . ASP A 1 331 ? -4.131 42.089 -28.436 1.00 25.14 331 ASP A CA 1
ATOM 2427 C C . ASP A 1 331 ? -3.403 43.341 -29.041 1.00 25.14 331 ASP A C 1
ATOM 2429 O O . ASP A 1 331 ? -2.977 44.204 -28.268 1.00 25.14 331 ASP A O 1
ATOM 2433 N N . PRO A 1 332 ? -3.185 43.485 -30.372 1.00 42.50 332 PRO A N 1
ATOM 2434 C CA . PRO A 1 332 ? -1.861 43.582 -31.017 1.00 42.50 332 PRO A CA 1
ATOM 2435 C C . PRO A 1 332 ? -1.458 45.005 -31.498 1.00 42.50 332 PRO A C 1
ATOM 2437 O O . PRO A 1 332 ? -2.128 45.986 -31.171 1.00 42.50 332 PRO A O 1
ATOM 2440 N N . PRO A 1 333 ? -0.372 45.154 -32.304 1.00 34.09 333 PRO A N 1
ATOM 2441 C CA . PRO A 1 333 ? -0.627 45.447 -33.728 1.00 34.09 333 PRO A CA 1
ATOM 2442 C C . PRO A 1 333 ? 0.382 44.903 -34.778 1.00 34.09 333 PRO A C 1
ATOM 2444 O O . PRO A 1 333 ? 1.580 44.795 -34.550 1.00 34.09 333 PRO A O 1
ATOM 2447 N N . ALA A 1 334 ? -0.188 44.639 -35.964 1.00 26.50 334 ALA A N 1
ATOM 2448 C CA . ALA A 1 334 ? 0.247 44.874 -37.355 1.00 26.50 334 ALA A CA 1
ATOM 2449 C C . ALA A 1 334 ? 1.726 44.767 -37.808 1.00 26.50 334 ALA A C 1
ATOM 2451 O O . ALA A 1 334 ? 2.605 45.490 -37.350 1.00 26.50 334 ALA A O 1
ATOM 2452 N N . GLY A 1 335 ? 1.922 44.026 -38.912 1.00 25.86 335 GLY A N 1
ATOM 2453 C CA . GLY A 1 335 ? 3.055 44.190 -39.831 1.00 25.86 335 GLY A CA 1
ATOM 2454 C C . GLY A 1 335 ? 3.138 43.108 -40.915 1.00 25.86 335 GLY A C 1
ATOM 2455 O O . GLY A 1 335 ? 3.803 42.097 -40.720 1.00 25.86 335 GLY A O 1
ATOM 2456 N N . ALA A 1 336 ? 2.480 43.322 -42.061 1.00 28.30 336 ALA A N 1
ATOM 2457 C CA . ALA A 1 336 ? 2.756 42.596 -43.309 1.00 28.30 336 ALA A CA 1
ATOM 2458 C C . ALA A 1 336 ? 4.032 43.149 -43.984 1.00 28.30 336 ALA A C 1
ATOM 2460 O O . ALA A 1 336 ? 4.398 44.304 -43.745 1.00 28.30 336 ALA A O 1
ATOM 2461 N N . PRO A 1 337 ? 4.686 42.365 -44.859 1.00 33.94 337 PRO A N 1
ATOM 2462 C CA . PRO A 1 337 ? 4.466 42.625 -46.283 1.00 33.94 337 PRO A CA 1
ATOM 2463 C C . PRO A 1 337 ? 4.287 41.366 -47.149 1.00 33.94 337 PRO A C 1
ATOM 2465 O O . PRO A 1 337 ? 4.824 40.292 -46.881 1.00 33.94 337 PRO A O 1
ATOM 2468 N N . GLU A 1 338 ? 3.524 41.559 -48.223 1.00 29.92 338 GLU A N 1
ATOM 2469 C CA . GLU A 1 338 ? 3.346 40.671 -49.373 1.00 29.92 338 GLU A CA 1
ATOM 2470 C C . GLU A 1 338 ? 4.646 40.491 -50.180 1.00 29.92 338 GLU A C 1
ATOM 2472 O O . GLU A 1 338 ? 5.450 41.418 -50.268 1.00 29.92 338 GLU A O 1
ATOM 2477 N N . THR A 1 339 ? 4.812 39.346 -50.860 1.00 28.45 339 THR A N 1
ATOM 2478 C CA . THR A 1 339 ? 5.024 39.271 -52.331 1.00 28.45 339 THR A CA 1
ATOM 2479 C C . THR A 1 339 ? 5.103 37.819 -52.848 1.00 28.45 339 THR A C 1
ATOM 2481 O O . THR A 1 339 ? 6.036 37.075 -52.575 1.00 28.45 339 THR A O 1
ATOM 2484 N N . THR A 1 340 ? 4.037 37.444 -53.567 1.00 31.86 340 THR A N 1
ATOM 2485 C CA . THR A 1 340 ? 3.946 36.800 -54.901 1.00 31.86 340 THR A CA 1
ATOM 2486 C C . THR A 1 340 ? 4.767 35.564 -55.338 1.00 31.86 340 THR A C 1
ATOM 2488 O O . THR A 1 340 ? 5.988 35.600 -55.433 1.00 31.86 340 THR A O 1
ATOM 2491 N N . ALA A 1 341 ? 3.993 34.582 -55.858 1.00 31.20 341 ALA A N 1
ATOM 2492 C CA . ALA A 1 341 ? 4.174 33.722 -57.062 1.00 31.20 341 ALA A CA 1
ATOM 2493 C C . ALA A 1 341 ? 4.182 32.200 -56.761 1.00 31.20 341 ALA A C 1
ATOM 2495 O O . ALA A 1 341 ? 5.052 31.732 -56.044 1.00 31.20 341 ALA A O 1
ATOM 2496 N N . GLY A 1 342 ? 3.306 31.320 -57.275 1.00 28.02 342 GLY A N 1
ATOM 2497 C CA . GLY A 1 342 ? 2.148 31.395 -58.177 1.00 28.02 342 GLY A CA 1
ATOM 2498 C C . GLY A 1 342 ? 1.610 29.971 -58.493 1.00 28.02 342 GLY A C 1
ATOM 2499 O O . GLY A 1 342 ? 2.361 29.004 -58.395 1.00 28.02 342 GLY A O 1
ATOM 2500 N N . GLY A 1 343 ? 0.334 29.847 -58.901 1.00 27.44 343 GLY A N 1
ATOM 2501 C CA . GLY A 1 343 ? -0.247 28.657 -59.574 1.00 27.44 343 GLY A CA 1
ATOM 2502 C C . GLY A 1 343 ? -1.313 27.860 -58.783 1.00 27.44 343 GLY A C 1
ATOM 2503 O O . GLY A 1 343 ? -1.090 27.577 -57.613 1.00 27.44 343 GLY A O 1
ATOM 2504 N N . PRO A 1 344 ? -2.471 27.490 -59.381 1.00 46.06 344 PRO A N 1
ATOM 2505 C CA . PRO A 1 344 ? -3.716 27.216 -58.662 1.00 46.06 344 PRO A CA 1
ATOM 2506 C C . PRO A 1 344 ? -3.794 25.772 -58.154 1.00 46.06 344 PRO A C 1
ATOM 2508 O O . PRO A 1 344 ? -3.824 24.822 -58.933 1.00 46.06 344 PRO A O 1
ATOM 2511 N N . GLY A 1 345 ? -3.890 25.599 -56.842 1.00 43.62 345 GLY A N 1
ATOM 2512 C CA . GLY A 1 345 ? -4.272 24.333 -56.228 1.00 43.62 345 GLY A CA 1
ATOM 2513 C C . GLY A 1 345 ? -5.333 24.639 -55.193 1.00 43.62 345 GLY A C 1
ATOM 2514 O O . GLY A 1 345 ? -5.049 25.382 -54.261 1.00 43.62 345 GLY A O 1
ATOM 2515 N N . ALA A 1 346 ? -6.553 24.152 -55.406 1.00 54.41 346 ALA A N 1
ATOM 2516 C CA . ALA A 1 346 ? -7.682 24.338 -54.501 1.00 54.41 346 ALA A CA 1
ATOM 2517 C C . ALA A 1 346 ? -7.255 24.187 -53.030 1.00 54.41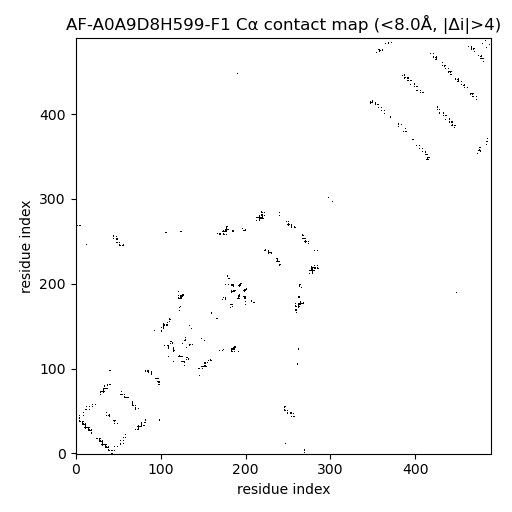 346 ALA A C 1
ATOM 2519 O O . ALA A 1 346 ? -6.489 23.272 -52.713 1.00 54.41 346 ALA A O 1
ATOM 2520 N N . VAL A 1 347 ? -7.749 25.072 -52.153 1.00 62.47 347 VAL A N 1
ATOM 2521 C CA . VAL A 1 347 ? -7.613 24.911 -50.699 1.00 62.47 347 VAL A CA 1
ATOM 2522 C C . VAL A 1 347 ? -8.038 23.477 -50.378 1.00 62.47 347 VAL A C 1
ATOM 2524 O O . VAL A 1 347 ? -9.169 23.099 -50.703 1.00 62.47 347 VAL A O 1
ATOM 2527 N N . PRO A 1 348 ? -7.133 22.634 -49.853 1.00 71.69 348 PRO A N 1
ATOM 2528 C CA . PRO A 1 348 ? -7.456 21.240 -49.625 1.00 71.69 348 PRO A CA 1
ATOM 2529 C C . PRO A 1 348 ? -8.587 21.175 -48.606 1.00 71.69 348 PRO A C 1
ATOM 2531 O O . PRO A 1 348 ? -8.558 21.861 -47.583 1.00 71.69 348 PRO A O 1
ATOM 2534 N N . SER A 1 349 ? -9.584 20.337 -48.882 1.00 85.31 349 SER A N 1
ATOM 2535 C CA . SER A 1 349 ? -10.623 20.041 -47.894 1.00 85.31 349 SER A CA 1
ATOM 2536 C C . SER A 1 349 ? -9.985 19.555 -46.588 1.00 85.31 349 SER A C 1
ATOM 2538 O O . SER A 1 349 ? -8.947 18.881 -46.606 1.00 85.31 349 SER A O 1
ATOM 2540 N N . LYS A 1 350 ? -10.622 19.853 -45.452 1.00 88.56 350 LYS A N 1
ATOM 2541 C CA . LYS A 1 350 ? -10.179 19.387 -44.131 1.00 88.56 350 LYS A CA 1
ATOM 2542 C C . LYS A 1 350 ? -9.932 17.873 -44.113 1.00 88.56 350 LYS A C 1
ATOM 2544 O O . LYS A 1 350 ? -8.908 17.419 -43.610 1.00 88.56 350 LYS A O 1
ATOM 2549 N N . GLU A 1 351 ? -10.800 17.092 -44.755 1.00 88.88 351 GLU A N 1
ATOM 2550 C CA . GLU A 1 351 ? -10.638 15.639 -44.888 1.00 88.88 351 GLU A CA 1
ATOM 2551 C C . GLU A 1 351 ? -9.377 15.235 -45.662 1.00 88.88 351 GLU A C 1
ATOM 2553 O O . GLU A 1 351 ? -8.693 14.279 -45.295 1.00 88.88 351 GLU A O 1
ATOM 2558 N N . GLU A 1 352 ? -9.049 15.938 -46.748 1.00 88.88 352 GLU A N 1
ATOM 2559 C CA . GLU A 1 352 ? -7.833 15.661 -47.509 1.00 88.88 352 GLU A CA 1
ATOM 2560 C C . GLU A 1 352 ? -6.574 15.995 -46.710 1.00 88.88 352 GLU A C 1
ATOM 2562 O O . GLU A 1 352 ? -5.607 15.226 -46.744 1.00 88.88 352 GLU A O 1
ATOM 2567 N N . TYR A 1 353 ? -6.604 17.094 -45.955 1.00 91.69 353 TYR A N 1
ATOM 2568 C CA . TYR A 1 353 ? -5.532 17.437 -45.031 1.00 91.69 353 TYR A CA 1
ATOM 2569 C C . TYR A 1 353 ? -5.344 16.345 -43.974 1.00 91.69 353 TYR A C 1
ATOM 2571 O O . TYR A 1 353 ? -4.230 15.843 -43.819 1.00 91.69 353 TYR A O 1
ATOM 2579 N N . ILE A 1 354 ? -6.429 15.918 -43.314 1.00 92.56 354 ILE A N 1
ATOM 2580 C CA . ILE A 1 354 ? -6.419 14.849 -42.304 1.00 92.56 354 ILE A CA 1
ATOM 2581 C C . ILE A 1 354 ? -5.801 13.573 -42.878 1.00 92.56 354 ILE A C 1
ATOM 2583 O O . ILE A 1 354 ? -4.840 13.054 -42.314 1.00 92.56 354 ILE A O 1
ATOM 2587 N N . ARG A 1 355 ? -6.248 13.115 -44.058 1.00 92.75 355 ARG A N 1
ATOM 2588 C CA . ARG A 1 355 ? -5.697 11.904 -44.697 1.00 92.75 355 ARG A CA 1
ATOM 2589 C C . ARG A 1 355 ? -4.187 11.989 -44.937 1.00 92.75 355 ARG A C 1
ATOM 2591 O O . ARG A 1 355 ? -3.478 10.997 -44.741 1.00 92.75 355 ARG A O 1
ATOM 2598 N N . ARG A 1 356 ? -3.690 13.146 -45.390 1.00 93.06 356 ARG A N 1
ATOM 2599 C CA . ARG A 1 356 ? -2.258 13.371 -45.661 1.00 93.06 356 ARG A CA 1
ATOM 2600 C C . ARG A 1 356 ? -1.449 13.489 -44.367 1.00 93.06 356 ARG A C 1
ATOM 2602 O O . ARG A 1 356 ? -0.370 12.903 -44.284 1.00 93.06 356 ARG A O 1
ATOM 2609 N N . ALA A 1 357 ? -1.971 14.193 -43.366 1.00 92.62 357 ALA A N 1
ATOM 2610 C CA . ALA A 1 357 ? -1.353 14.346 -42.053 1.00 92.62 357 ALA A CA 1
ATOM 2611 C C . ALA A 1 357 ? -1.256 13.004 -41.313 1.00 92.62 357 ALA A C 1
ATOM 2613 O O . ALA A 1 357 ? -0.172 12.618 -40.883 1.00 92.62 357 ALA A O 1
ATOM 2614 N N . ASP A 1 358 ? -2.333 12.218 -41.285 1.00 92.88 358 ASP A N 1
ATOM 2615 C CA . ASP A 1 358 ? -2.341 10.897 -40.653 1.00 92.88 358 ASP A CA 1
ATOM 2616 C C . ASP A 1 358 ? -1.356 9.930 -41.321 1.00 92.88 358 ASP A C 1
ATOM 2618 O O . ASP A 1 358 ? -0.702 9.135 -40.649 1.00 92.88 358 ASP A O 1
ATOM 2622 N N . ALA A 1 359 ? -1.154 10.024 -42.640 1.00 91.94 359 ALA A N 1
ATOM 2623 C CA . ALA A 1 359 ? -0.109 9.252 -43.315 1.00 91.94 359 ALA A CA 1
ATOM 2624 C C . ALA A 1 359 ? 1.309 9.619 -42.836 1.00 91.94 359 ALA A C 1
ATOM 2626 O O . ALA A 1 359 ? 2.172 8.738 -42.743 1.00 91.94 359 ALA A O 1
ATOM 2627 N N . ILE A 1 360 ? 1.554 10.893 -42.512 1.00 92.62 360 ILE A N 1
ATOM 2628 C CA . ILE A 1 360 ? 2.822 11.359 -41.934 1.00 92.62 360 ILE A CA 1
ATOM 2629 C C . ILE A 1 360 ? 2.984 10.806 -40.514 1.00 92.62 360 ILE A C 1
ATOM 2631 O O . ILE A 1 360 ? 4.024 10.207 -40.231 1.00 92.62 360 ILE A O 1
ATOM 2635 N N . CYS A 1 361 ? 1.956 10.919 -39.670 1.00 91.62 361 CYS A N 1
ATOM 2636 C CA . CYS A 1 361 ? 1.977 10.429 -38.288 1.00 91.62 361 CYS A CA 1
ATOM 2637 C C . CYS A 1 361 ? 2.138 8.899 -38.217 1.00 91.62 361 CYS A C 1
ATOM 2639 O O . CYS A 1 361 ? 2.979 8.392 -37.474 1.00 91.62 361 CYS A O 1
ATOM 2641 N N . ARG A 1 362 ? 1.453 8.129 -39.083 1.00 91.31 362 ARG A N 1
ATOM 2642 C CA . ARG A 1 362 ? 1.664 6.668 -39.205 1.00 91.31 362 ARG A CA 1
ATOM 2643 C C . ARG A 1 362 ? 3.108 6.315 -39.531 1.00 91.31 362 ARG A C 1
ATOM 2645 O O . ARG A 1 362 ? 3.653 5.341 -39.004 1.00 91.31 362 ARG A O 1
ATOM 2652 N N . ARG A 1 363 ? 3.738 7.091 -40.417 1.00 91.44 363 ARG A N 1
ATOM 2653 C CA . ARG A 1 363 ? 5.140 6.891 -40.788 1.00 91.44 363 ARG A CA 1
ATOM 2654 C C . ARG A 1 363 ? 6.074 7.231 -39.628 1.00 91.44 363 ARG A C 1
ATOM 2656 O O . ARG A 1 363 ? 6.980 6.444 -39.369 1.00 91.44 363 ARG A O 1
ATOM 2663 N N . ALA A 1 364 ? 5.843 8.338 -38.926 1.00 88.50 364 ALA A N 1
ATOM 2664 C CA . ALA A 1 364 ? 6.611 8.708 -37.739 1.00 88.50 364 ALA A CA 1
ATOM 2665 C C . ALA A 1 364 ? 6.505 7.626 -36.651 1.00 88.50 364 ALA A C 1
ATOM 2667 O O . ALA A 1 364 ? 7.522 7.136 -36.169 1.00 88.50 364 ALA A O 1
ATOM 2668 N N . ALA A 1 365 ? 5.298 7.121 -36.380 1.00 87.06 365 ALA A N 1
ATOM 2669 C CA . ALA A 1 365 ? 5.075 6.019 -35.446 1.00 87.06 365 ALA A CA 1
ATOM 2670 C C . ALA A 1 365 ? 5.791 4.714 -35.856 1.00 87.06 365 ALA A C 1
ATOM 2672 O O . ALA A 1 365 ? 6.252 3.949 -35.006 1.00 87.06 365 ALA A O 1
ATOM 2673 N N . ALA A 1 366 ? 5.899 4.422 -37.156 1.00 86.75 366 ALA A N 1
ATOM 2674 C CA . ALA A 1 366 ? 6.682 3.287 -37.649 1.00 86.75 366 ALA A CA 1
ATOM 2675 C C . ALA A 1 366 ? 8.201 3.508 -37.500 1.00 86.75 366 ALA A C 1
ATOM 2677 O O . ALA A 1 366 ? 8.911 2.573 -37.131 1.00 86.75 366 ALA A O 1
ATOM 2678 N N . GLU A 1 367 ? 8.698 4.726 -37.751 1.00 88.69 367 GLU A N 1
ATOM 2679 C CA . GLU A 1 367 ? 10.100 5.104 -37.511 1.00 88.69 367 GLU A CA 1
ATOM 2680 C C . GLU A 1 367 ? 10.455 4.966 -36.014 1.00 88.69 367 GLU A C 1
ATOM 2682 O O . GLU A 1 367 ? 11.455 4.328 -35.684 1.00 88.69 367 GLU A O 1
ATOM 2687 N N . THR A 1 368 ? 9.596 5.449 -35.109 1.00 85.56 368 THR A N 1
ATOM 2688 C CA . THR A 1 368 ? 9.773 5.336 -33.649 1.00 85.56 368 THR A CA 1
ATOM 2689 C C . THR A 1 368 ? 9.808 3.882 -33.171 1.00 85.56 368 THR A C 1
ATOM 2691 O O . THR A 1 368 ? 10.658 3.521 -32.357 1.00 85.56 368 THR A O 1
ATOM 2694 N N . ARG A 1 369 ? 8.940 3.008 -33.703 1.00 84.75 369 ARG A N 1
ATOM 2695 C CA . ARG A 1 369 ? 8.947 1.571 -33.362 1.00 84.75 369 ARG A CA 1
ATOM 2696 C C . ARG A 1 369 ? 10.246 0.872 -33.764 1.00 84.75 369 ARG A C 1
ATOM 2698 O O . ARG A 1 369 ? 10.790 0.112 -32.968 1.00 84.75 369 ARG A O 1
ATOM 2705 N N . ARG A 1 370 ? 10.773 1.171 -34.956 1.00 85.81 370 ARG A N 1
ATOM 2706 C CA . ARG A 1 370 ? 12.068 0.636 -35.417 1.00 85.81 370 ARG A CA 1
ATOM 2707 C C . ARG A 1 370 ? 13.223 1.130 -34.555 1.00 85.81 370 ARG A C 1
ATOM 2709 O O . ARG A 1 370 ? 14.117 0.358 -34.230 1.00 85.81 370 ARG A O 1
ATOM 2716 N N . LEU A 1 371 ? 13.193 2.405 -34.170 1.00 84.12 371 LEU A N 1
ATOM 2717 C CA . LEU A 1 371 ? 14.204 2.973 -33.285 1.00 84.12 371 LEU A CA 1
ATOM 2718 C C . LEU A 1 371 ? 14.210 2.266 -31.924 1.00 84.12 371 LEU A C 1
ATOM 2720 O O . LEU A 1 371 ? 15.273 1.906 -31.431 1.00 84.12 371 LEU A O 1
ATOM 2724 N N . ARG A 1 372 ? 13.031 1.998 -31.352 1.00 81.19 372 ARG A N 1
ATOM 2725 C CA . ARG A 1 372 ? 12.896 1.221 -30.112 1.00 81.19 372 ARG A CA 1
ATOM 2726 C C . ARG A 1 372 ? 13.550 -0.157 -30.233 1.00 81.19 372 ARG A C 1
ATOM 2728 O O . ARG A 1 372 ? 14.312 -0.538 -29.354 1.00 81.19 372 ARG A O 1
ATOM 2735 N N . GLU A 1 373 ? 13.262 -0.894 -31.304 1.00 82.25 373 GLU A N 1
ATOM 2736 C CA . GLU A 1 373 ? 13.856 -2.219 -31.542 1.00 82.25 373 GLU A CA 1
ATOM 2737 C C . GLU A 1 373 ? 15.386 -2.146 -31.616 1.00 82.25 373 GLU A C 1
ATOM 2739 O O . GLU A 1 373 ? 16.065 -2.931 -30.962 1.00 82.25 373 GLU A O 1
ATOM 2744 N N . GLN A 1 374 ? 15.934 -1.153 -32.323 1.00 81.81 374 GLN A N 1
ATOM 2745 C CA . GLN A 1 374 ? 17.382 -0.940 -32.397 1.00 81.81 374 GLN A CA 1
ATOM 2746 C C . GLN A 1 374 ? 17.996 -0.660 -31.023 1.00 81.81 374 GLN A C 1
ATOM 2748 O O . GLN A 1 374 ? 18.999 -1.278 -30.672 1.00 81.81 374 GLN A O 1
ATOM 2753 N N . VAL A 1 375 ? 17.378 0.222 -30.234 1.00 77.81 375 VAL A N 1
ATOM 2754 C CA . VAL A 1 375 ? 17.831 0.567 -28.877 1.00 77.81 375 VAL A CA 1
ATOM 2755 C C . VAL A 1 375 ? 17.821 -0.657 -27.960 1.00 77.81 375 VAL A C 1
ATOM 2757 O O . VAL A 1 375 ? 18.795 -0.879 -27.250 1.00 77.81 375 VAL A O 1
ATOM 2760 N N . LEU A 1 376 ? 16.765 -1.478 -28.001 1.00 73.69 376 LEU A N 1
ATOM 2761 C CA . LEU A 1 376 ? 16.652 -2.690 -27.177 1.00 73.69 376 LEU A CA 1
ATOM 2762 C C . LEU A 1 376 ? 17.715 -3.748 -27.509 1.00 73.69 376 LEU A C 1
ATOM 2764 O O . LEU A 1 376 ? 18.069 -4.549 -26.651 1.00 73.69 376 LEU A O 1
ATOM 2768 N N . THR A 1 377 ? 18.215 -3.762 -28.746 1.00 76.81 377 THR A N 1
ATOM 2769 C CA . THR A 1 377 ? 19.235 -4.725 -29.196 1.00 76.81 377 THR A CA 1
ATOM 2770 C C . THR A 1 377 ? 20.677 -4.247 -29.018 1.00 76.81 377 THR A C 1
ATOM 2772 O O . THR A 1 377 ? 21.600 -5.029 -29.245 1.00 76.81 377 THR A O 1
ATOM 2775 N N . GLN A 1 378 ? 20.904 -2.986 -28.633 1.00 74.06 378 GLN A N 1
ATOM 2776 C CA . GLN A 1 378 ? 22.256 -2.463 -28.441 1.00 74.06 378 GLN A CA 1
ATOM 2777 C C . GLN A 1 378 ? 22.766 -2.717 -27.014 1.00 74.06 378 GLN A C 1
ATOM 2779 O O . GLN A 1 378 ? 22.062 -2.410 -26.051 1.00 74.06 378 GLN A O 1
ATOM 2784 N N . PRO A 1 379 ? 23.999 -3.233 -26.850 1.00 64.12 379 PRO A N 1
ATOM 2785 C CA . PRO A 1 379 ? 24.605 -3.388 -25.535 1.00 64.12 379 PRO A CA 1
ATOM 2786 C C . PRO A 1 379 ? 24.851 -2.015 -24.896 1.00 64.12 379 PRO A C 1
ATOM 2788 O O . PRO A 1 379 ? 25.407 -1.109 -25.524 1.00 64.12 379 PRO A O 1
ATOM 2791 N N . LEU A 1 380 ? 24.435 -1.860 -23.637 1.00 61.25 380 LEU A N 1
ATOM 2792 C CA . LEU A 1 380 ? 24.714 -0.660 -22.850 1.00 61.25 380 LEU A CA 1
ATOM 2793 C C . LEU A 1 380 ? 26.233 -0.560 -22.601 1.00 61.25 380 LEU A C 1
ATOM 2795 O O . LEU A 1 380 ? 26.851 -1.568 -22.261 1.00 61.25 380 LEU A O 1
ATOM 2799 N N . PRO A 1 381 ? 26.861 0.617 -22.772 1.00 56.97 381 PRO A N 1
ATOM 2800 C CA . PRO A 1 381 ? 28.308 0.747 -22.622 1.00 56.97 381 PRO A CA 1
ATOM 2801 C C . PRO A 1 381 ? 28.764 0.469 -21.181 1.00 56.97 381 PRO A C 1
ATOM 2803 O O . PRO A 1 381 ? 28.201 1.003 -20.228 1.00 56.97 381 PRO A O 1
ATOM 2806 N N . GLU A 1 382 ? 29.824 -0.334 -21.044 1.00 53.78 382 GLU A N 1
ATOM 2807 C CA . GLU A 1 382 ? 30.327 -0.885 -19.771 1.00 53.78 382 GLU A CA 1
ATOM 2808 C C . GLU A 1 382 ? 31.060 0.129 -18.866 1.00 53.78 382 GLU A C 1
ATOM 2810 O O . GLU A 1 382 ? 31.435 -0.204 -17.745 1.00 53.78 382 GLU A O 1
ATOM 2815 N N . SER A 1 383 ? 31.279 1.375 -19.306 1.00 48.22 383 SER A N 1
ATOM 2816 C CA . SER A 1 383 ? 31.967 2.389 -18.492 1.00 48.22 383 SER A CA 1
ATOM 2817 C C . SER A 1 383 ? 31.403 3.801 -18.686 1.00 48.22 383 SER A C 1
ATOM 2819 O O . SER A 1 383 ? 31.278 4.295 -19.807 1.00 48.22 383 SER A O 1
ATOM 2821 N N . GLY A 1 384 ? 31.062 4.456 -17.568 1.00 61.19 384 GLY A N 1
ATOM 2822 C CA . GLY A 1 384 ? 30.545 5.829 -17.511 1.00 61.19 384 GLY A CA 1
ATOM 2823 C C . GLY A 1 384 ? 29.173 5.951 -16.838 1.00 61.19 384 GLY A C 1
ATOM 2824 O O . GLY A 1 384 ? 28.603 4.972 -16.368 1.00 61.19 384 GLY A O 1
ATOM 2825 N N . ASN A 1 385 ? 28.637 7.176 -16.779 1.00 69.25 385 ASN A N 1
ATOM 2826 C CA . ASN A 1 385 ? 27.288 7.431 -16.270 1.00 69.25 385 ASN A CA 1
ATOM 2827 C C . ASN A 1 385 ? 26.251 6.735 -17.174 1.00 69.25 385 ASN A C 1
ATOM 2829 O O . ASN A 1 385 ? 25.949 7.220 -18.269 1.00 69.25 385 ASN A O 1
ATOM 2833 N N . SER A 1 386 ? 25.701 5.609 -16.707 1.00 72.19 386 SER A N 1
ATOM 2834 C CA . SER A 1 386 ? 24.729 4.784 -17.437 1.00 72.19 386 SER A CA 1
ATOM 2835 C C . SER A 1 386 ? 23.502 5.582 -17.896 1.00 72.19 386 SER A C 1
ATOM 2837 O O . SER A 1 386 ? 22.945 5.301 -18.955 1.00 72.19 386 SER A O 1
ATOM 2839 N N . TYR A 1 387 ? 23.126 6.633 -17.158 1.00 74.31 387 TYR A N 1
ATOM 2840 C CA . TYR A 1 387 ? 22.032 7.528 -17.527 1.00 74.31 387 TYR A CA 1
ATOM 2841 C C . TYR A 1 387 ? 22.373 8.407 -18.735 1.00 74.31 387 TYR A C 1
ATOM 2843 O O . TYR A 1 387 ? 21.581 8.522 -19.671 1.00 74.31 387 TYR A O 1
ATOM 2851 N N . ALA A 1 388 ? 23.571 8.995 -18.754 1.00 79.12 388 ALA A N 1
ATOM 2852 C CA . ALA A 1 388 ? 24.033 9.811 -19.876 1.00 79.12 388 ALA A CA 1
ATOM 2853 C C . ALA A 1 388 ? 24.221 8.964 -21.145 1.00 79.12 388 ALA A C 1
ATOM 2855 O O . ALA A 1 388 ? 23.867 9.395 -22.245 1.00 79.12 388 ALA A O 1
ATOM 2856 N N . ALA A 1 389 ? 24.710 7.730 -20.991 1.00 78.12 389 ALA A N 1
ATOM 2857 C CA . ALA A 1 389 ? 24.814 6.766 -22.081 1.00 78.12 389 ALA A CA 1
ATOM 2858 C C . ALA A 1 389 ? 23.441 6.421 -22.681 1.00 78.12 389 ALA A C 1
ATOM 2860 O O . ALA A 1 389 ? 23.261 6.494 -23.897 1.00 78.12 389 ALA A O 1
ATOM 2861 N N . PHE A 1 390 ? 22.459 6.120 -21.830 1.00 79.00 390 PHE A N 1
ATOM 2862 C CA . PHE A 1 390 ? 21.087 5.844 -22.250 1.00 79.00 390 PHE A CA 1
ATOM 2863 C C . PHE A 1 390 ? 20.427 7.064 -22.913 1.00 79.00 390 PHE A C 1
ATOM 2865 O O . PHE A 1 390 ? 19.812 6.951 -23.973 1.00 79.00 390 PHE A O 1
ATOM 2872 N N . THR A 1 391 ? 20.632 8.257 -22.349 1.00 83.88 391 THR A N 1
ATOM 2873 C CA . THR A 1 391 ? 20.155 9.530 -22.916 1.00 83.88 391 THR A CA 1
ATOM 2874 C C . THR A 1 391 ? 20.692 9.733 -24.334 1.00 83.88 391 THR A C 1
ATOM 2876 O O . THR A 1 391 ? 19.926 10.036 -25.250 1.00 83.88 391 THR A O 1
ATOM 2879 N N . LYS A 1 392 ? 21.998 9.516 -24.538 1.00 85.19 392 LYS A N 1
ATOM 2880 C CA . LYS A 1 392 ? 22.663 9.654 -25.841 1.00 85.19 392 LYS A CA 1
ATOM 2881 C C . LYS A 1 392 ? 22.149 8.650 -26.874 1.00 85.19 392 LYS A C 1
ATOM 2883 O O . LYS A 1 392 ? 22.109 8.969 -28.060 1.00 85.19 392 LYS A O 1
ATOM 2888 N N . LEU A 1 393 ? 21.767 7.458 -26.426 1.00 84.06 393 LEU A N 1
ATOM 2889 C CA . LEU A 1 393 ? 21.249 6.402 -27.286 1.00 84.06 393 LEU A CA 1
ATOM 2890 C C . LEU A 1 393 ? 19.822 6.699 -27.780 1.00 84.06 393 LEU A C 1
ATOM 2892 O O . LEU A 1 393 ? 19.499 6.401 -28.927 1.00 84.06 393 LEU A O 1
ATOM 2896 N N . ILE A 1 394 ? 18.976 7.305 -26.941 1.00 84.75 394 ILE A N 1
ATOM 2897 C CA . ILE A 1 394 ? 17.533 7.420 -27.213 1.00 84.75 394 ILE A CA 1
ATOM 2898 C C . ILE A 1 394 ? 17.111 8.803 -27.700 1.00 84.75 394 ILE A C 1
ATOM 2900 O O . ILE A 1 394 ? 16.357 8.908 -28.671 1.00 84.75 394 ILE A O 1
ATOM 2904 N N . LEU A 1 395 ? 17.555 9.871 -27.033 1.00 88.19 395 LEU A N 1
ATOM 2905 C CA . LEU A 1 395 ? 16.982 11.197 -27.270 1.00 88.19 395 LEU A CA 1
ATOM 2906 C C . LEU A 1 395 ? 17.345 11.789 -28.639 1.00 88.19 395 LEU A C 1
ATOM 2908 O O . LEU A 1 395 ? 16.422 12.234 -29.317 1.00 88.19 395 LEU A O 1
ATOM 2912 N N . PRO A 1 396 ? 18.605 11.763 -29.121 1.00 92.31 396 PRO A N 1
ATOM 2913 C CA . PRO A 1 396 ? 18.936 12.337 -30.427 1.00 92.31 396 PRO A CA 1
ATOM 2914 C C . PRO A 1 396 ? 18.144 11.741 -31.608 1.00 92.31 396 PRO A C 1
ATOM 2916 O O . PRO A 1 396 ? 17.579 12.511 -32.391 1.00 92.31 396 PRO A O 1
ATOM 2919 N N . PRO A 1 397 ? 18.034 10.405 -31.767 1.00 89.69 397 PRO A N 1
ATOM 2920 C CA . PRO A 1 397 ? 17.241 9.855 -32.859 1.00 89.69 397 PRO A CA 1
ATOM 2921 C C . PRO A 1 397 ? 15.734 10.093 -32.674 1.00 89.69 397 PRO A C 1
ATOM 2923 O O . PRO A 1 397 ? 15.047 10.316 -33.671 1.00 89.69 397 PRO A O 1
ATOM 2926 N N . GLY A 1 398 ? 15.227 10.124 -31.434 1.00 87.88 398 GLY A N 1
ATOM 2927 C CA . GLY A 1 398 ? 13.835 10.481 -31.138 1.00 87.88 398 GLY A CA 1
ATOM 2928 C C . GLY A 1 398 ? 13.495 11.925 -31.524 1.00 87.88 398 GLY A C 1
ATOM 2929 O O . GLY A 1 398 ? 12.515 12.161 -32.230 1.00 87.88 398 GLY A O 1
ATOM 2930 N N . ILE A 1 399 ? 14.357 12.879 -31.159 1.00 91.00 399 ILE A N 1
ATOM 2931 C CA . ILE A 1 399 ? 14.265 14.2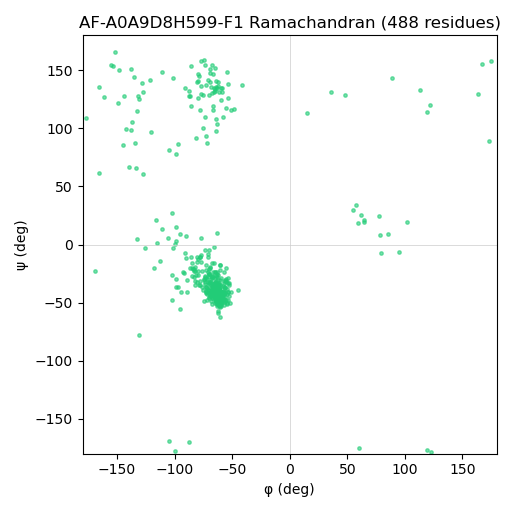92 -31.565 1.00 91.00 399 ILE A CA 1
ATOM 2932 C C . ILE A 1 399 ? 14.230 14.405 -33.089 1.00 91.00 399 ILE A C 1
ATOM 2934 O O . ILE A 1 399 ? 13.380 15.092 -33.649 1.00 91.00 399 ILE A O 1
ATOM 2938 N N . ALA A 1 400 ? 15.106 13.677 -33.784 1.00 91.62 400 ALA A N 1
ATOM 2939 C CA . ALA A 1 400 ? 15.166 13.731 -35.238 1.00 91.62 400 ALA A CA 1
ATOM 2940 C C . ALA A 1 400 ? 13.874 13.224 -35.909 1.00 91.62 400 ALA A C 1
ATOM 2942 O O . ALA A 1 400 ? 13.510 13.726 -36.975 1.00 91.62 400 ALA A O 1
ATOM 2943 N N . VAL A 1 401 ? 13.188 12.233 -35.323 1.00 90.38 401 VAL A N 1
ATOM 2944 C CA . VAL A 1 401 ? 11.864 11.781 -35.793 1.00 90.38 401 VAL A CA 1
ATOM 2945 C C . VAL A 1 401 ? 10.821 12.874 -35.561 1.00 90.38 401 VAL A C 1
ATOM 2947 O O . VAL A 1 401 ? 10.155 13.265 -36.520 1.00 90.38 401 VAL A O 1
ATOM 2950 N N . HIS A 1 402 ? 10.748 13.414 -34.340 1.00 91.38 402 HIS A N 1
ATOM 2951 C CA . HIS A 1 402 ? 9.811 14.478 -33.950 1.00 91.38 402 HIS A CA 1
ATOM 2952 C C . HIS A 1 402 ? 9.923 15.711 -34.853 1.00 91.38 402 HIS A C 1
ATOM 2954 O O . HIS A 1 402 ? 8.940 16.195 -35.409 1.00 91.38 402 HIS A O 1
ATOM 2960 N N . GLU A 1 403 ? 11.144 16.185 -35.099 1.00 90.69 403 GLU A N 1
ATOM 2961 C CA . GLU A 1 403 ? 11.365 17.338 -35.970 1.00 90.69 403 GLU A CA 1
ATOM 2962 C C . GLU A 1 403 ? 11.021 17.049 -37.441 1.00 90.69 403 GLU A C 1
ATOM 2964 O O . GLU A 1 403 ? 10.524 17.927 -38.152 1.00 90.69 403 GLU A O 1
ATOM 2969 N N . ARG A 1 404 ? 11.289 15.831 -37.942 1.00 94.00 404 ARG A N 1
ATOM 2970 C CA . ARG A 1 404 ? 10.903 15.444 -39.312 1.00 94.00 404 ARG A CA 1
ATOM 2971 C C . ARG A 1 404 ? 9.391 15.394 -39.469 1.00 94.00 404 ARG A C 1
ATOM 2973 O O . ARG A 1 404 ? 8.893 15.809 -40.514 1.00 94.00 404 ARG A O 1
ATOM 2980 N N . GLU A 1 405 ? 8.690 14.871 -38.472 1.00 93.00 405 GLU A N 1
ATOM 2981 C CA . GLU A 1 405 ? 7.232 14.845 -38.425 1.00 93.00 405 GLU A CA 1
ATOM 2982 C C . GLU A 1 405 ? 6.666 16.267 -38.452 1.00 93.00 405 GLU A C 1
ATOM 2984 O O . GLU A 1 405 ? 5.931 16.602 -39.384 1.00 93.00 405 GLU A O 1
ATOM 2989 N N . ALA A 1 406 ? 7.117 17.135 -37.541 1.00 92.38 406 ALA A N 1
ATOM 2990 C CA . ALA A 1 406 ? 6.710 18.538 -37.482 1.00 92.38 406 ALA A CA 1
ATOM 2991 C C . ALA A 1 406 ? 6.924 19.263 -38.822 1.00 92.38 406 ALA A C 1
ATOM 2993 O O . ALA A 1 406 ? 6.019 19.920 -39.340 1.00 92.38 406 ALA A O 1
ATOM 2994 N N . ARG A 1 407 ? 8.109 19.107 -39.434 1.00 94.69 407 ARG A N 1
ATOM 2995 C CA . ARG A 1 407 ? 8.423 19.715 -40.738 1.00 94.69 407 ARG A CA 1
ATOM 2996 C C . ARG A 1 407 ? 7.503 19.219 -41.851 1.00 94.69 407 ARG A C 1
ATOM 2998 O O . ARG A 1 407 ? 7.057 20.021 -42.666 1.00 94.69 407 ARG A O 1
ATOM 3005 N N . ARG A 1 408 ? 7.219 17.914 -41.903 1.00 94.38 408 ARG A N 1
ATOM 3006 C CA . ARG A 1 408 ? 6.339 17.325 -42.927 1.00 94.38 408 ARG A CA 1
ATOM 3007 C C . ARG A 1 408 ? 4.895 17.790 -42.763 1.00 94.38 408 ARG A C 1
ATOM 3009 O O . ARG A 1 408 ? 4.263 18.093 -43.768 1.00 94.38 408 ARG A O 1
ATOM 3016 N N . LEU A 1 409 ? 4.398 17.877 -41.529 1.00 91.88 409 LEU A N 1
ATOM 3017 C CA . LEU A 1 409 ? 3.051 18.375 -41.243 1.00 91.88 409 LEU A CA 1
ATOM 3018 C C . LEU A 1 409 ? 2.910 19.853 -41.629 1.00 91.88 409 LEU A C 1
ATOM 3020 O O . LEU A 1 409 ? 1.956 20.219 -42.304 1.00 91.88 409 LEU A O 1
ATOM 3024 N N . ARG A 1 410 ? 3.899 20.691 -41.295 1.00 92.94 410 ARG A N 1
ATOM 3025 C CA . ARG A 1 410 ? 3.902 22.125 -41.649 1.00 92.94 410 ARG A CA 1
ATOM 3026 C C . ARG A 1 410 ? 4.021 22.395 -43.148 1.00 92.94 410 ARG A C 1
ATOM 3028 O O . ARG A 1 410 ? 3.615 23.462 -43.594 1.00 92.94 410 ARG A O 1
ATOM 3035 N N . ALA A 1 411 ? 4.580 21.455 -43.907 1.00 92.44 411 ALA A N 1
ATOM 3036 C CA . ALA A 1 411 ? 4.695 21.553 -45.358 1.00 92.44 411 ALA A CA 1
ATOM 3037 C C . ALA A 1 411 ? 3.381 21.232 -46.094 1.00 92.44 411 ALA A C 1
ATOM 3039 O O . ALA A 1 411 ? 3.300 21.446 -47.304 1.00 92.44 411 ALA A O 1
ATOM 3040 N N . LEU A 1 412 ? 2.363 20.701 -45.403 1.00 91.19 412 LEU A N 1
ATOM 3041 C CA . LEU A 1 412 ? 1.058 20.475 -46.012 1.00 91.19 412 LEU A CA 1
ATOM 3042 C C . LEU A 1 412 ? 0.319 21.812 -46.223 1.00 91.19 412 LEU A C 1
ATOM 3044 O O . LEU A 1 412 ? 0.316 22.658 -45.325 1.00 91.19 412 LEU A O 1
ATOM 3048 N N . PRO A 1 413 ? -0.341 22.008 -47.380 1.00 87.69 413 PRO A N 1
ATOM 3049 C CA . PRO A 1 413 ? -1.199 23.169 -47.601 1.00 87.69 413 PRO A CA 1
ATOM 3050 C C . PRO A 1 413 ? -2.349 23.169 -46.589 1.00 87.69 413 PRO A C 1
ATOM 3052 O O . PRO A 1 413 ? -2.982 22.136 -46.389 1.00 87.69 413 PRO A O 1
ATOM 3055 N N . ARG A 1 414 ? -2.599 24.305 -45.929 1.00 87.50 414 ARG A N 1
ATOM 3056 C CA . ARG A 1 414 ? -3.544 24.397 -44.804 1.00 87.50 414 ARG A CA 1
ATOM 3057 C C . ARG A 1 414 ? -5.001 24.490 -45.290 1.00 87.50 414 ARG A C 1
ATOM 3059 O O . ARG A 1 414 ? -5.242 25.205 -46.263 1.00 87.50 414 ARG A O 1
ATOM 3066 N N . PRO A 1 415 ? -5.957 23.815 -44.626 1.00 86.44 415 PRO A N 1
ATOM 3067 C CA . PRO A 1 415 ? -7.379 24.044 -44.853 1.00 86.44 415 PRO A CA 1
ATOM 3068 C C . PRO A 1 415 ? -7.811 25.386 -44.236 1.00 86.44 415 PRO A C 1
ATOM 3070 O O . PRO A 1 415 ? -7.193 25.862 -43.284 1.00 86.44 415 PRO A O 1
ATOM 3073 N N . GLU A 1 416 ? -8.874 25.991 -44.770 1.00 79.62 416 GLU A N 1
ATOM 3074 C CA . GLU A 1 416 ? -9.485 27.207 -44.200 1.00 79.62 416 GLU A CA 1
ATOM 3075 C C . GLU A 1 416 ? -10.293 26.914 -42.923 1.00 79.62 416 GLU A C 1
ATOM 3077 O O . GLU A 1 416 ? -10.369 27.747 -42.023 1.00 79.62 416 GLU A O 1
ATOM 3082 N N . GLU A 1 417 ? -10.866 25.714 -42.823 1.00 78.62 417 GLU A N 1
ATOM 3083 C CA . GLU A 1 417 ? -11.649 25.261 -41.672 1.00 78.62 417 GLU A CA 1
ATOM 3084 C C . GLU A 1 417 ? -10.741 24.857 -40.494 1.00 78.62 417 GLU A C 1
ATOM 3086 O O . GLU A 1 417 ? -9.735 24.168 -40.680 1.00 78.62 417 GLU A O 1
ATOM 3091 N N . ASP A 1 418 ? -11.108 25.267 -39.274 1.00 79.81 418 ASP A N 1
ATOM 3092 C CA . ASP A 1 418 ? -10.434 24.928 -38.008 1.00 79.81 418 ASP A CA 1
ATOM 3093 C C . ASP A 1 418 ? -8.930 25.259 -37.940 1.00 79.81 418 ASP A C 1
ATOM 3095 O O . ASP A 1 418 ? -8.155 24.620 -37.218 1.00 79.81 418 ASP A O 1
ATOM 3099 N N . GLY A 1 419 ? -8.500 26.300 -38.660 1.00 79.38 419 GLY A N 1
ATOM 3100 C CA . GLY A 1 419 ? -7.101 26.731 -38.706 1.00 79.38 419 GLY A CA 1
ATOM 3101 C C . GLY A 1 419 ? -6.496 27.071 -37.336 1.00 79.38 419 GLY A C 1
ATOM 3102 O O . GLY A 1 419 ? -5.309 26.833 -37.121 1.00 79.38 419 GLY A O 1
ATOM 3103 N N . GLU A 1 420 ? -7.291 27.576 -36.389 1.00 86.19 420 GLU A N 1
ATOM 3104 C CA . GLU A 1 420 ? -6.843 27.875 -35.020 1.00 86.19 420 GLU A CA 1
ATOM 3105 C C . GLU A 1 420 ? -6.483 26.602 -34.239 1.00 86.19 420 GLU A C 1
ATOM 3107 O O . GLU A 1 420 ? -5.397 26.511 -33.664 1.00 86.19 420 GLU A O 1
ATOM 3112 N N . VAL A 1 421 ? -7.338 25.577 -34.304 1.00 86.38 421 VAL A N 1
ATOM 3113 C CA . VAL A 1 421 ? -7.101 24.267 -33.674 1.00 86.38 421 VAL A CA 1
ATOM 3114 C C . VAL A 1 421 ? -5.871 23.594 -34.286 1.00 86.38 421 VAL A C 1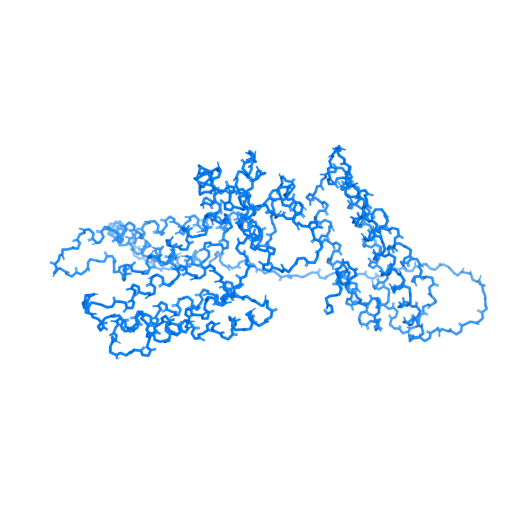
ATOM 3116 O O . VAL A 1 421 ? -5.028 23.046 -33.571 1.00 86.38 421 VAL A O 1
ATOM 3119 N N . LEU A 1 422 ? -5.722 23.682 -35.612 1.00 88.75 422 LEU A N 1
ATOM 3120 C CA . LEU A 1 422 ? -4.545 23.169 -36.307 1.00 88.75 422 LEU A CA 1
ATOM 3121 C C . LEU A 1 422 ? -3.262 23.904 -35.895 1.00 88.75 422 LEU A C 1
ATOM 3123 O O . LEU A 1 422 ? -2.222 23.272 -35.712 1.00 88.75 422 LEU A O 1
ATOM 3127 N N . ASN A 1 423 ? -3.319 25.228 -35.736 1.00 87.62 423 ASN A N 1
ATOM 3128 C CA . ASN A 1 423 ? -2.181 26.021 -35.276 1.00 87.62 423 ASN A CA 1
ATOM 3129 C C . ASN A 1 423 ? -1.785 25.662 -33.841 1.00 87.62 423 ASN A C 1
ATOM 3131 O O . ASN A 1 423 ? -0.592 25.525 -33.577 1.00 87.62 423 ASN A O 1
ATOM 3135 N N . ALA A 1 424 ? -2.754 25.451 -32.945 1.00 87.38 424 ALA A N 1
ATOM 3136 C CA . ALA A 1 424 ? -2.492 24.993 -31.581 1.00 87.38 424 ALA A CA 1
ATOM 3137 C C . ALA A 1 424 ? -1.771 23.631 -31.578 1.00 87.38 424 ALA A C 1
ATOM 3139 O O . ALA A 1 424 ? -0.700 23.498 -30.982 1.00 87.38 424 ALA A O 1
ATOM 3140 N N . TYR A 1 425 ? -2.283 22.664 -32.349 1.00 91.56 425 TYR A N 1
ATOM 3141 C CA . TYR A 1 425 ? -1.664 21.345 -32.520 1.00 91.56 425 TYR A CA 1
ATOM 3142 C C . TYR A 1 425 ? -0.227 21.424 -33.072 1.00 91.56 425 TYR A C 1
ATOM 3144 O O . TYR A 1 425 ? 0.693 20.775 -32.561 1.00 91.56 425 TYR A O 1
ATOM 3152 N N . LEU A 1 426 ? -0.010 22.230 -34.120 1.00 91.12 426 LEU A N 1
ATOM 3153 C CA . LEU A 1 426 ? 1.302 22.391 -34.754 1.00 91.12 426 LEU A CA 1
ATOM 3154 C C . LEU A 1 426 ? 2.287 23.201 -33.900 1.00 91.12 426 LEU A C 1
ATOM 3156 O O . LEU A 1 426 ? 3.495 22.979 -34.015 1.00 91.12 426 LEU A O 1
ATOM 3160 N N . GLY A 1 427 ? 1.802 24.124 -33.068 1.00 87.25 427 GLY A N 1
ATOM 3161 C CA . GLY A 1 427 ? 2.621 24.935 -32.164 1.00 87.25 427 GLY A CA 1
ATOM 3162 C C . GLY A 1 427 ? 3.212 24.117 -31.016 1.00 87.25 427 GLY A C 1
ATOM 3163 O O . GLY A 1 427 ? 4.362 24.318 -30.629 1.00 87.25 427 GLY A O 1
ATOM 3164 N N . GLN A 1 428 ? 2.486 23.107 -30.533 1.00 90.88 428 GLN A N 1
ATOM 3165 C CA . GLN A 1 428 ? 2.972 22.219 -29.472 1.00 90.88 428 GLN A CA 1
ATOM 3166 C C . GLN A 1 428 ? 4.191 21.382 -29.892 1.00 90.88 428 GLN A C 1
ATOM 3168 O O . GLN A 1 428 ? 5.004 21.032 -29.037 1.00 90.88 428 GLN A O 1
ATOM 3173 N N . PHE A 1 429 ? 4.406 21.138 -31.195 1.00 90.00 429 PHE A N 1
ATOM 3174 C CA . PHE A 1 429 ? 5.638 20.494 -31.674 1.00 90.00 429 PHE A CA 1
ATOM 3175 C C . PHE A 1 429 ? 6.898 21.298 -31.329 1.00 90.00 429 PHE A C 1
ATOM 3177 O O . PHE A 1 429 ? 7.925 20.681 -31.044 1.00 90.00 429 PHE A O 1
ATOM 3184 N N . ASP A 1 430 ? 6.838 22.634 -31.328 1.00 88.50 430 ASP A N 1
ATOM 3185 C CA . ASP A 1 430 ? 7.999 23.473 -30.999 1.00 88.50 430 ASP A CA 1
ATOM 3186 C C . ASP A 1 430 ? 8.303 23.427 -29.502 1.00 88.50 430 ASP A C 1
ATOM 3188 O O . ASP A 1 430 ? 9.460 23.285 -29.110 1.00 88.50 430 ASP A O 1
ATOM 3192 N N . VAL A 1 431 ? 7.259 23.451 -28.667 1.00 90.38 431 VAL A N 1
ATOM 3193 C CA . VAL A 1 431 ? 7.386 23.321 -27.208 1.00 90.38 431 VAL A CA 1
ATOM 3194 C C . VAL A 1 431 ? 7.987 21.963 -26.844 1.00 90.38 431 VAL A C 1
ATOM 3196 O O . VAL A 1 431 ? 8.978 21.898 -26.117 1.00 90.38 431 VAL A O 1
ATOM 3199 N N . VAL A 1 432 ? 7.446 20.875 -27.402 1.00 88.81 432 VAL A N 1
ATOM 3200 C CA . VAL A 1 432 ? 7.977 19.519 -27.189 1.00 88.81 432 VAL A CA 1
ATOM 3201 C C . VAL A 1 432 ? 9.408 19.402 -27.715 1.00 88.81 432 VAL A C 1
ATOM 3203 O O . VAL A 1 432 ? 10.259 18.827 -27.040 1.00 88.81 432 VAL A O 1
ATOM 3206 N N . GLY A 1 433 ? 9.704 19.980 -28.882 1.00 88.38 433 GLY A N 1
ATOM 3207 C CA . GLY A 1 433 ? 11.049 19.989 -29.454 1.00 88.38 433 GLY A CA 1
ATOM 3208 C C . GLY A 1 433 ? 12.066 20.683 -28.544 1.00 88.38 433 GLY A C 1
ATOM 3209 O O . GLY A 1 433 ? 13.120 20.115 -28.262 1.00 88.38 433 GLY A O 1
ATOM 3210 N N . ALA A 1 434 ? 11.733 21.868 -28.027 1.00 90.50 434 ALA A N 1
ATOM 3211 C CA . ALA A 1 434 ? 12.586 22.613 -27.103 1.00 90.50 434 ALA A CA 1
ATOM 3212 C C . ALA A 1 434 ? 12.822 21.849 -25.790 1.00 90.50 434 ALA A C 1
ATOM 3214 O O . ALA A 1 434 ? 13.962 21.731 -25.339 1.00 90.50 434 ALA A O 1
ATOM 3215 N N . LEU A 1 435 ? 11.768 21.262 -25.214 1.00 90.56 435 LEU A N 1
ATOM 3216 C CA . LEU A 1 435 ? 11.878 20.456 -23.997 1.00 90.56 435 LEU A CA 1
ATOM 3217 C C . LEU A 1 435 ? 12.714 19.188 -24.210 1.00 90.56 435 LEU A C 1
ATOM 3219 O O . LEU A 1 435 ? 13.493 18.817 -23.336 1.00 90.56 435 LEU A O 1
ATOM 3223 N N . LEU A 1 436 ? 12.595 18.525 -25.365 1.00 90.69 436 LEU A N 1
ATOM 3224 C CA . LEU A 1 436 ? 13.411 17.355 -25.698 1.00 90.69 436 LEU A CA 1
ATOM 3225 C C . LEU A 1 436 ? 14.896 17.711 -25.851 1.00 90.69 436 LEU A C 1
ATOM 3227 O O . LEU A 1 436 ? 15.750 16.946 -25.401 1.00 90.69 436 LEU A O 1
ATOM 3231 N N . GLN A 1 437 ? 15.205 18.861 -26.455 1.00 93.19 437 GLN A N 1
ATOM 3232 C CA . GLN A 1 437 ? 16.578 19.364 -26.569 1.00 93.19 437 GLN A CA 1
ATOM 3233 C C . GLN A 1 437 ? 17.165 19.695 -25.194 1.00 93.19 437 GLN A C 1
ATOM 3235 O O . GLN A 1 437 ? 18.298 19.314 -24.892 1.00 93.19 437 GLN A O 1
ATOM 3240 N N . GLU A 1 438 ? 16.379 20.329 -24.325 1.00 93.81 438 GLU A N 1
ATOM 3241 C CA . GLU A 1 438 ? 16.815 20.627 -22.962 1.00 93.81 438 GLU A CA 1
ATOM 3242 C C . GLU A 1 438 ? 17.010 19.347 -22.142 1.00 93.81 438 GLU A C 1
ATOM 3244 O O . GLU A 1 438 ? 18.024 19.177 -21.464 1.00 93.81 438 GLU A O 1
ATOM 3249 N N . ARG A 1 439 ? 16.108 18.374 -22.294 1.00 91.31 439 ARG A N 1
ATOM 3250 C CA . ARG A 1 439 ? 16.241 17.055 -21.668 1.00 91.31 439 ARG A CA 1
ATOM 3251 C C . ARG A 1 439 ? 17.497 16.326 -22.144 1.00 91.31 439 ARG A C 1
ATOM 3253 O O . ARG A 1 439 ? 18.173 15.691 -21.339 1.00 91.31 439 ARG A O 1
ATOM 3260 N N . LEU A 1 440 ? 17.844 16.433 -23.428 1.00 92.06 440 LEU A N 1
ATOM 3261 C CA . LEU A 1 440 ? 19.101 15.905 -23.959 1.00 92.06 440 LEU A CA 1
ATOM 3262 C C . LEU A 1 440 ? 20.310 16.585 -23.308 1.00 92.06 440 LEU A C 1
ATOM 3264 O O . LEU A 1 440 ? 21.221 15.887 -22.864 1.00 92.06 440 LEU A O 1
ATOM 3268 N N . ARG A 1 441 ? 20.313 17.918 -23.206 1.00 94.44 441 ARG A N 1
ATOM 3269 C CA . ARG A 1 441 ? 21.395 18.684 -22.569 1.00 94.44 441 ARG A CA 1
ATOM 3270 C C . ARG A 1 441 ? 21.625 18.233 -21.124 1.00 94.44 441 ARG A C 1
ATOM 3272 O O . ARG A 1 441 ? 22.751 17.897 -20.760 1.00 94.44 441 ARG A O 1
ATOM 3279 N N . VAL A 1 442 ? 20.559 18.201 -20.331 1.00 90.75 442 VAL A N 1
ATOM 3280 C CA . VAL A 1 442 ? 20.568 17.826 -18.910 1.00 90.75 442 VAL A CA 1
ATOM 3281 C C . VAL A 1 442 ? 20.933 16.349 -18.727 1.00 90.75 442 VAL A C 1
ATOM 3283 O O . VAL A 1 442 ? 21.789 16.001 -17.912 1.00 90.75 442 VAL A O 1
ATOM 3286 N N . GLY A 1 443 ? 20.364 15.458 -19.542 1.00 85.44 443 GLY A N 1
ATOM 3287 C CA . GLY A 1 443 ? 20.650 14.029 -19.460 1.00 85.44 443 GLY A CA 1
ATOM 3288 C C . GLY A 1 443 ? 22.090 13.673 -19.841 1.00 85.44 443 GLY A C 1
ATOM 3289 O O . GLY A 1 443 ? 22.683 12.796 -19.215 1.00 85.44 443 GLY A O 1
ATOM 3290 N N . LEU A 1 444 ? 22.706 14.392 -20.789 1.00 87.69 444 LEU A N 1
ATOM 3291 C CA . LEU A 1 444 ? 24.134 14.246 -21.108 1.00 87.69 444 LEU A CA 1
ATOM 3292 C C . LEU A 1 444 ? 25.052 14.720 -19.970 1.00 87.69 444 LEU A C 1
ATOM 3294 O O . LEU A 1 444 ? 26.162 14.208 -19.840 1.00 87.69 444 LEU A O 1
ATOM 3298 N N . GLN A 1 445 ? 24.594 15.661 -19.139 1.00 89.06 445 GLN A N 1
ATOM 3299 C CA . GLN A 1 445 ? 25.295 16.091 -17.921 1.00 89.06 445 GLN A CA 1
ATOM 3300 C C . GLN A 1 445 ? 25.127 15.097 -16.764 1.00 89.06 445 GLN A C 1
ATOM 3302 O O . GLN A 1 445 ? 25.847 15.181 -15.771 1.00 89.06 445 GLN A O 1
ATOM 3307 N N . GLY A 1 446 ? 24.221 14.125 -16.904 1.00 80.44 446 GLY A N 1
ATOM 3308 C CA . GLY A 1 446 ? 23.977 13.106 -15.895 1.00 80.44 446 GLY A CA 1
ATOM 3309 C C . GLY A 1 446 ? 22.989 13.507 -14.804 1.00 80.44 446 GLY A C 1
ATOM 3310 O O . GLY A 1 446 ? 22.859 12.759 -13.836 1.00 80.44 446 GLY A O 1
ATOM 3311 N N . ASP A 1 447 ? 22.300 14.642 -14.948 1.00 83.56 447 ASP A N 1
ATOM 3312 C CA . ASP A 1 447 ? 21.263 15.069 -14.009 1.00 83.56 447 ASP A CA 1
ATOM 3313 C C . ASP A 1 447 ? 19.945 14.348 -14.323 1.00 83.56 447 ASP A C 1
ATOM 3315 O O . ASP A 1 447 ? 19.134 14.744 -15.165 1.00 83.56 447 ASP A O 1
ATOM 3319 N N . SER A 1 448 ? 19.754 13.207 -13.665 1.00 79.44 448 SER A N 1
ATOM 3320 C CA . SER A 1 448 ? 18.573 12.371 -13.861 1.00 79.44 448 SER A CA 1
ATOM 3321 C C . SER A 1 448 ? 17.297 12.998 -13.298 1.00 79.44 448 SER A C 1
ATOM 3323 O O . SER A 1 448 ? 16.217 12.717 -13.817 1.00 79.44 448 SER A O 1
ATOM 3325 N N . ALA A 1 449 ? 17.400 13.853 -12.277 1.00 78.25 449 ALA A N 1
ATOM 3326 C CA . ALA A 1 449 ? 16.249 14.454 -11.612 1.00 78.25 449 ALA A CA 1
ATOM 3327 C C . ALA A 1 449 ? 15.624 15.553 -12.479 1.00 78.25 449 ALA A C 1
ATOM 3329 O O . ALA A 1 449 ? 14.414 15.543 -12.715 1.00 78.25 449 ALA A O 1
ATOM 3330 N N . GLU A 1 450 ? 16.445 16.460 -13.008 1.00 83.25 450 GLU A N 1
ATOM 3331 C CA . GLU A 1 450 ? 15.976 17.512 -13.910 1.00 83.25 450 GLU A CA 1
ATOM 3332 C C . GLU A 1 450 ? 15.494 16.918 -15.246 1.00 83.25 450 GLU A C 1
ATOM 3334 O O . GLU A 1 450 ? 14.436 17.293 -15.754 1.00 83.25 450 GLU A O 1
ATOM 3339 N N . SER A 1 451 ? 16.174 15.890 -15.765 1.00 82.38 451 SER A N 1
ATOM 3340 C CA . SER A 1 451 ? 15.731 15.191 -16.979 1.00 82.38 451 SER A CA 1
ATOM 3341 C C . SER A 1 451 ? 14.386 14.461 -16.798 1.00 82.38 451 SER A C 1
ATOM 3343 O O . SER A 1 451 ? 13.565 14.445 -17.720 1.00 82.38 451 SER A O 1
ATOM 3345 N N . GLN A 1 452 ? 14.101 13.905 -15.612 1.00 80.94 452 GLN A N 1
ATOM 3346 C CA . GLN A 1 452 ? 12.777 13.348 -15.287 1.00 80.94 452 GLN A CA 1
ATOM 3347 C C . GLN A 1 452 ? 11.697 14.432 -15.161 1.00 80.94 452 GLN A C 1
ATOM 3349 O O . GLN A 1 452 ? 10.564 14.219 -15.592 1.00 80.94 452 GLN A O 1
ATOM 3354 N N . ALA A 1 453 ? 12.021 15.601 -14.601 1.00 82.12 453 ALA A N 1
ATOM 3355 C CA . ALA A 1 453 ? 11.080 16.720 -14.537 1.00 82.12 453 ALA A CA 1
ATOM 3356 C C . ALA A 1 453 ? 10.697 17.212 -15.945 1.00 82.12 453 ALA A C 1
ATOM 3358 O O . ALA A 1 453 ? 9.517 17.424 -16.230 1.00 82.12 453 ALA A O 1
ATOM 3359 N N . LEU A 1 454 ? 11.680 17.309 -16.846 1.00 86.19 454 LEU A N 1
ATOM 3360 C CA . LEU A 1 454 ? 11.463 17.653 -18.253 1.00 86.19 454 LEU A CA 1
ATOM 3361 C C . LEU A 1 454 ? 10.636 16.590 -18.984 1.00 86.19 454 LEU A C 1
ATOM 3363 O O . LEU A 1 454 ? 9.766 16.933 -19.778 1.00 86.19 454 LEU A O 1
ATOM 3367 N N . GLU A 1 455 ? 10.839 15.306 -18.686 1.00 86.12 455 GLU A N 1
ATOM 3368 C CA . GLU A 1 455 ? 9.998 14.228 -19.218 1.00 86.12 455 GLU A CA 1
ATOM 3369 C C . GLU A 1 455 ? 8.525 14.376 -18.815 1.00 86.12 455 GLU A C 1
ATOM 3371 O O . GLU A 1 455 ? 7.646 14.242 -19.664 1.00 86.12 455 GLU A O 1
ATOM 3376 N N . GLN A 1 456 ? 8.240 14.715 -17.555 1.00 82.81 456 GLN A N 1
ATOM 3377 C CA . GLN A 1 456 ? 6.865 14.967 -17.111 1.00 82.81 456 GLN A CA 1
ATOM 3378 C C . GLN A 1 456 ? 6.251 16.192 -17.801 1.00 82.81 456 GLN A C 1
ATOM 3380 O O . GLN A 1 456 ? 5.087 16.148 -18.200 1.00 82.81 456 GLN A O 1
ATOM 3385 N N . ALA A 1 457 ? 7.033 17.258 -18.000 1.00 85.69 457 ALA A N 1
ATOM 3386 C CA . ALA A 1 457 ? 6.586 18.429 -18.752 1.00 85.69 457 ALA A CA 1
ATOM 3387 C C . ALA A 1 457 ? 6.251 18.073 -20.212 1.00 85.69 457 ALA A C 1
ATOM 3389 O O . ALA A 1 457 ? 5.198 18.463 -20.713 1.00 85.69 457 ALA A O 1
ATOM 3390 N N . ILE A 1 458 ? 7.095 17.269 -20.870 1.00 87.19 458 ILE A N 1
ATOM 3391 C CA . ILE A 1 458 ? 6.858 16.777 -22.236 1.00 87.19 458 ILE A CA 1
ATOM 3392 C C . ILE A 1 458 ? 5.560 15.966 -22.308 1.00 87.19 458 ILE A C 1
ATOM 3394 O O . ILE A 1 458 ? 4.762 16.184 -23.215 1.00 87.19 458 ILE A O 1
ATOM 3398 N N . LEU A 1 459 ? 5.326 15.054 -21.357 1.00 85.06 459 LEU A N 1
ATOM 3399 C CA . LEU A 1 459 ? 4.103 14.245 -21.318 1.00 85.06 459 LEU A CA 1
ATOM 3400 C C . LEU A 1 459 ? 2.843 15.099 -21.121 1.00 85.06 459 LEU A C 1
ATOM 3402 O O . LEU A 1 459 ? 1.817 14.802 -21.728 1.00 85.06 459 LEU A O 1
ATOM 3406 N N . GLY A 1 460 ? 2.926 16.166 -20.321 1.00 84.94 460 GLY A N 1
ATOM 3407 C CA . GLY A 1 460 ? 1.834 17.128 -20.156 1.00 84.94 460 GLY A CA 1
ATOM 3408 C C . GLY A 1 460 ? 1.467 17.818 -21.472 1.00 84.94 460 GLY A C 1
ATOM 3409 O O . GLY A 1 460 ? 0.313 17.764 -21.893 1.00 84.94 460 GLY A O 1
ATOM 3410 N N . VAL A 1 461 ? 2.460 18.381 -22.170 1.00 86.50 461 VAL A N 1
ATOM 3411 C CA . VAL A 1 461 ? 2.251 19.050 -23.469 1.00 86.50 461 VAL A CA 1
ATOM 3412 C C . VAL A 1 461 ? 1.771 18.059 -24.539 1.00 86.50 461 VAL A C 1
ATOM 3414 O O . VAL A 1 461 ? 0.923 18.396 -25.362 1.00 86.50 461 VAL A O 1
ATOM 3417 N N . ALA A 1 462 ? 2.263 16.817 -24.516 1.00 83.38 462 ALA A N 1
ATOM 3418 C CA . ALA A 1 462 ? 1.831 15.775 -25.445 1.00 83.38 462 ALA A CA 1
ATOM 3419 C C . ALA A 1 462 ? 0.348 15.398 -25.264 1.00 83.38 462 ALA A C 1
ATOM 3421 O O . ALA A 1 462 ? -0.331 15.107 -26.247 1.00 83.38 462 ALA A O 1
ATOM 3422 N N . GLU A 1 463 ? -0.186 15.419 -24.039 1.00 86.56 463 GLU A N 1
ATOM 3423 C CA . GLU A 1 463 ? -1.613 15.162 -23.804 1.00 86.56 463 GLU A CA 1
ATOM 3424 C C . GLU A 1 463 ? -2.488 16.298 -24.358 1.00 86.56 463 GLU A C 1
ATOM 3426 O O . GLU A 1 463 ? -3.493 16.030 -25.018 1.00 86.56 463 GLU A O 1
ATOM 3431 N N . GLU A 1 464 ? -2.084 17.560 -24.181 1.00 87.12 464 GLU A N 1
ATOM 3432 C CA . GLU A 1 464 ? -2.763 18.711 -24.801 1.00 87.12 464 GLU A CA 1
ATOM 3433 C C . GLU A 1 464 ? -2.707 18.650 -26.337 1.00 87.12 464 GLU A C 1
ATOM 3435 O O . GLU A 1 464 ? -3.673 18.987 -27.032 1.00 87.12 464 GLU A O 1
ATOM 3440 N N . GLN A 1 465 ? -1.592 18.160 -26.877 1.00 88.06 465 GLN A N 1
ATOM 3441 C CA . GLN A 1 465 ? -1.425 17.933 -28.306 1.00 88.06 465 GLN A CA 1
ATOM 3442 C C . GLN A 1 465 ? -2.346 16.846 -28.843 1.00 88.06 465 GLN A C 1
ATOM 3444 O O . GLN A 1 465 ? -2.960 17.021 -29.896 1.00 88.06 465 GLN A O 1
ATOM 3449 N N . LEU A 1 466 ? -2.536 15.761 -28.098 1.00 87.44 466 LEU A N 1
ATOM 3450 C CA . LEU A 1 466 ? -3.500 14.723 -28.454 1.00 87.44 466 LEU A CA 1
ATOM 3451 C C . LEU A 1 466 ? -4.943 15.224 -28.397 1.00 87.44 466 LEU A C 1
ATOM 3453 O O . LEU A 1 466 ? -5.758 14.826 -29.229 1.00 87.44 466 LEU A O 1
ATOM 3457 N N . GLN A 1 467 ? -5.274 16.093 -27.442 1.00 88.44 467 GLN A N 1
ATOM 3458 C CA . GLN A 1 467 ? -6.599 16.709 -27.371 1.00 88.44 467 GLN A CA 1
ATOM 3459 C C . GLN A 1 467 ? -6.866 17.586 -28.598 1.00 88.44 467 GLN A C 1
ATOM 3461 O O . GLN A 1 467 ? -7.909 17.423 -29.233 1.00 88.44 467 GLN A O 1
ATOM 3466 N N . SER A 1 468 ? -5.895 18.420 -28.983 1.00 89.19 468 SER A N 1
ATOM 3467 C CA . SER A 1 468 ? -5.963 19.248 -30.197 1.00 89.19 468 SER A CA 1
ATOM 3468 C C . SER A 1 468 ? -6.046 18.395 -31.468 1.00 89.19 468 SER A C 1
ATOM 3470 O O . SER A 1 468 ? -6.776 18.714 -32.404 1.00 89.19 468 SER A O 1
ATOM 3472 N N . ALA A 1 469 ? -5.351 17.254 -31.494 1.00 89.19 469 ALA A N 1
ATOM 3473 C CA . ALA A 1 469 ? -5.412 16.331 -32.619 1.00 89.19 469 ALA A CA 1
ATOM 3474 C C . ALA A 1 469 ? -6.799 15.682 -32.774 1.00 89.19 469 ALA A C 1
ATOM 3476 O O . ALA A 1 469 ? -7.317 15.557 -33.887 1.00 89.19 469 ALA A O 1
ATOM 3477 N N . ARG A 1 470 ? -7.416 15.281 -31.654 1.00 90.44 470 ARG A N 1
ATOM 3478 C CA . ARG A 1 470 ? -8.760 14.684 -31.636 1.00 90.44 470 ARG A CA 1
ATOM 3479 C C . ARG A 1 470 ? -9.843 15.688 -32.000 1.00 90.44 470 ARG A C 1
ATOM 3481 O O . ARG A 1 470 ? -10.761 15.317 -32.723 1.00 90.44 470 ARG A O 1
ATOM 3488 N N . SER A 1 471 ? -9.747 16.928 -31.518 1.00 89.25 471 SER A N 1
ATOM 3489 C CA . SER A 1 471 ? -10.722 17.973 -31.850 1.00 89.25 471 SER A CA 1
ATOM 3490 C C . SER A 1 471 ? -10.659 18.362 -33.327 1.00 89.25 471 SER A C 1
ATOM 3492 O O . SER A 1 471 ? -11.701 18.585 -33.937 1.00 89.25 471 SER A O 1
ATOM 3494 N N . PHE A 1 472 ? -9.465 18.356 -33.929 1.00 90.19 472 PHE A N 1
ATOM 3495 C CA . PHE A 1 472 ? -9.311 18.576 -35.366 1.00 90.19 472 PHE A CA 1
ATOM 3496 C C . PHE A 1 472 ? -9.836 17.404 -36.218 1.00 90.19 472 PHE A C 1
ATOM 3498 O O . PHE A 1 472 ? -10.248 17.607 -37.360 1.00 90.19 472 PHE A O 1
ATOM 3505 N N . GLY A 1 473 ? -9.870 16.187 -35.663 1.00 89.50 473 GLY A N 1
ATOM 3506 C CA . GLY A 1 473 ? -10.414 14.990 -36.314 1.00 89.50 473 GLY A CA 1
ATOM 3507 C C . GLY A 1 473 ? -9.369 14.029 -36.889 1.00 89.50 473 GLY A C 1
ATOM 3508 O O . GLY A 1 473 ? -9.712 13.212 -37.741 1.00 89.50 473 GLY A O 1
ATOM 3509 N N . PHE A 1 474 ? -8.108 14.104 -36.450 1.00 91.38 474 PHE A N 1
ATOM 3510 C CA . PHE A 1 474 ? -7.086 13.131 -36.852 1.00 91.38 474 PHE A CA 1
ATOM 3511 C C . PHE A 1 474 ? -7.339 11.745 -36.250 1.00 91.38 474 PHE A C 1
ATOM 3513 O O . PHE A 1 474 ? -7.796 11.629 -35.109 1.00 91.38 474 PHE A O 1
ATOM 3520 N N . SER A 1 475 ? -6.965 10.687 -36.977 1.00 88.69 475 SER A N 1
ATOM 3521 C CA . SER A 1 475 ? -6.983 9.317 -36.453 1.00 88.69 475 SER A CA 1
ATOM 3522 C C . SER A 1 475 ? -5.623 8.880 -35.916 1.00 88.69 475 SER A C 1
ATOM 3524 O O . SER A 1 475 ? -5.502 8.488 -34.756 1.00 88.69 475 SER A O 1
ATOM 3526 N N . ASP A 1 476 ? -4.583 8.959 -36.742 1.00 87.69 476 ASP A N 1
ATOM 3527 C CA . ASP A 1 476 ? -3.251 8.432 -36.438 1.00 87.69 476 ASP A CA 1
ATOM 3528 C C . ASP A 1 476 ? -2.367 9.459 -35.736 1.00 87.69 476 ASP A C 1
ATOM 3530 O O . ASP A 1 476 ? -1.560 9.091 -34.885 1.00 87.69 476 ASP A O 1
ATOM 3534 N N . CYS A 1 477 ? -2.560 10.749 -36.017 1.00 86.50 477 CYS A N 1
ATOM 3535 C CA . CYS A 1 477 ? -1.928 11.823 -35.246 1.00 86.50 477 CYS A CA 1
ATOM 3536 C C . CYS A 1 477 ? -2.519 11.970 -33.827 1.00 86.50 477 CYS A C 1
ATOM 3538 O O . CYS A 1 477 ? -1.952 12.673 -32.995 1.00 86.50 477 CYS A O 1
ATOM 3540 N N . ALA A 1 478 ? -3.642 11.300 -33.534 1.00 83.56 478 ALA A N 1
ATOM 3541 C CA . ALA A 1 478 ? -4.308 11.280 -32.228 1.00 83.56 478 ALA A CA 1
ATOM 3542 C C . ALA A 1 478 ? -3.986 10.021 -31.387 1.00 83.56 478 ALA A C 1
ATOM 3544 O O . ALA A 1 478 ? -4.679 9.717 -30.403 1.00 83.56 478 ALA A O 1
ATOM 3545 N N . VAL A 1 479 ? -2.947 9.267 -31.764 1.00 75.06 479 VAL A N 1
ATOM 3546 C CA . VAL A 1 479 ? -2.497 8.064 -31.052 1.00 75.06 479 VAL A CA 1
ATOM 3547 C C . VAL A 1 479 ? -1.504 8.440 -29.959 1.00 75.06 479 VAL A C 1
ATOM 3549 O O . VAL A 1 479 ? -0.494 9.091 -30.209 1.00 75.06 479 VAL A O 1
ATOM 3552 N N . ARG A 1 480 ? -1.766 7.984 -28.729 1.00 64.94 480 ARG A N 1
ATOM 3553 C CA . ARG A 1 480 ? -0.855 8.218 -27.607 1.00 64.94 480 ARG A CA 1
ATOM 3554 C C . ARG A 1 480 ? 0.516 7.573 -27.842 1.00 64.94 480 ARG A C 1
ATOM 3556 O O . ARG A 1 480 ? 0.611 6.425 -28.279 1.00 64.94 480 ARG A O 1
ATOM 3563 N N . LEU A 1 481 ? 1.564 8.294 -27.447 1.00 58.38 481 LEU A N 1
ATOM 3564 C CA . LEU A 1 481 ? 2.962 7.877 -27.570 1.00 58.38 481 LEU A CA 1
ATOM 3565 C C . LEU A 1 481 ? 3.255 6.540 -26.860 1.00 58.38 481 LEU A C 1
ATOM 3567 O O . LEU A 1 481 ? 4.046 5.735 -27.346 1.00 58.38 481 LEU A O 1
ATOM 3571 N N . ASP A 1 482 ? 2.579 6.254 -25.744 1.00 50.09 482 ASP A N 1
ATOM 3572 C CA . ASP A 1 482 ? 2.725 4.997 -25.000 1.00 50.09 482 ASP A CA 1
ATOM 3573 C C . ASP A 1 482 ? 2.257 3.769 -25.796 1.00 50.09 482 ASP A C 1
ATOM 3575 O O . ASP A 1 482 ? 2.871 2.714 -25.691 1.00 50.09 482 ASP A O 1
ATOM 3579 N N . ARG A 1 483 ? 1.237 3.899 -26.654 1.00 53.59 483 ARG A N 1
ATOM 3580 C CA . ARG A 1 483 ? 0.794 2.824 -27.563 1.00 53.59 483 ARG A CA 1
ATOM 3581 C C . ARG A 1 483 ? 1.760 2.580 -28.718 1.00 53.59 483 ARG A C 1
ATOM 3583 O O . ARG A 1 483 ? 1.740 1.511 -29.317 1.00 53.59 483 ARG A O 1
ATOM 3590 N N . VAL A 1 484 ? 2.586 3.569 -29.051 1.00 55.25 484 VAL A N 1
ATOM 3591 C CA . VAL A 1 484 ? 3.655 3.435 -30.050 1.00 55.25 484 VAL A CA 1
ATOM 3592 C C . VAL A 1 484 ? 4.897 2.793 -29.417 1.00 55.25 484 VAL A C 1
ATOM 3594 O O . VAL A 1 484 ? 5.620 2.052 -30.084 1.00 55.25 484 VAL A O 1
ATOM 3597 N N . LEU A 1 485 ? 5.125 3.041 -28.123 1.00 47.25 485 LEU A N 1
ATOM 3598 C CA . LEU A 1 485 ? 6.291 2.574 -27.369 1.00 47.25 485 LEU A CA 1
ATOM 3599 C C . LEU A 1 485 ? 6.090 1.228 -26.661 1.00 47.25 485 LEU A C 1
ATOM 3601 O O . LEU A 1 485 ? 7.072 0.514 -26.461 1.00 47.25 485 LEU A O 1
ATOM 3605 N N . LEU A 1 486 ? 4.860 0.828 -26.344 1.00 35.66 486 LEU A N 1
ATOM 3606 C CA . LEU A 1 486 ? 4.516 -0.478 -25.773 1.00 35.66 486 LEU A CA 1
ATOM 3607 C C . LEU A 1 486 ? 3.958 -1.399 -26.871 1.00 35.66 486 LEU A C 1
ATOM 3609 O O . LEU A 1 486 ? 3.292 -0.917 -27.787 1.00 35.66 486 LEU A O 1
ATOM 3613 N N . PRO A 1 487 ? 4.249 -2.713 -26.864 1.00 33.44 487 PRO A N 1
ATOM 3614 C CA . PRO A 1 487 ? 3.587 -3.630 -27.784 1.00 33.44 487 PRO A CA 1
ATOM 3615 C C . PRO A 1 487 ? 2.074 -3.571 -27.548 1.00 33.44 487 PRO A C 1
ATOM 3617 O O . PRO A 1 487 ? 1.614 -3.588 -26.407 1.00 33.44 487 PRO A O 1
ATOM 3620 N N . SER A 1 488 ? 1.297 -3.499 -28.630 1.00 29.97 488 SER A N 1
ATOM 3621 C CA . SER A 1 488 ? -0.138 -3.747 -28.566 1.00 29.97 488 SER A CA 1
ATOM 3622 C C . SER A 1 488 ? -0.335 -5.155 -28.010 1.00 29.97 488 SER A C 1
ATOM 3624 O O . SER A 1 488 ? 0.009 -6.125 -28.684 1.00 29.97 488 SER A O 1
ATOM 3626 N N . SER A 1 489 ? -0.842 -5.270 -26.786 1.00 28.80 489 SER A N 1
ATOM 3627 C CA . SER A 1 489 ? -1.389 -6.522 -26.273 1.00 28.80 489 SER A CA 1
ATOM 3628 C C . SER A 1 489 ? -2.607 -6.863 -27.131 1.00 28.80 489 SER A C 1
ATOM 3630 O O . SER A 1 489 ? -3.662 -6.243 -26.973 1.00 28.80 489 SER A O 1
ATOM 3632 N N . GLY A 1 490 ? -2.390 -7.738 -28.110 1.00 29.94 490 GLY A N 1
ATOM 3633 C CA . GLY A 1 490 ? -3.441 -8.460 -28.820 1.00 29.94 490 GLY A CA 1
ATOM 3634 C C . GLY A 1 490 ? -3.965 -9.603 -27.973 1.00 29.94 490 GLY A C 1
ATOM 3635 O O . GLY A 1 490 ? -3.148 -10.162 -27.205 1.00 29.94 490 GLY A O 1
#

Solvent-accessible surface area (backbone atoms only — not comparable to full-atom values): 26873 Å² total; per-residue (Å²): 99,63,86,58,25,46,58,26,46,51,48,17,52,51,27,26,51,54,19,67,78,37,73,88,46,55,65,28,27,34,52,17,12,35,30,41,15,52,18,35,73,54,34,79,83,39,59,58,51,52,58,31,49,36,56,48,37,45,40,86,65,77,87,42,77,76,32,46,50,40,30,50,44,12,52,51,28,20,50,61,56,32,39,68,57,18,50,50,37,26,67,76,69,74,41,94,39,67,74,76,70,58,61,9,58,41,36,29,13,31,43,43,71,66,20,66,68,31,84,89,38,53,40,12,25,31,62,45,86,78,35,77,93,40,43,71,66,72,67,48,81,89,68,53,69,56,62,48,20,49,50,36,32,49,56,18,50,52,47,40,68,78,38,64,72,50,57,56,54,27,37,67,41,15,49,42,10,32,69,58,75,36,72,31,26,25,35,56,98,92,38,64,39,65,45,91,98,45,33,53,69,66,55,72,67,55,44,51,52,48,51,51,42,52,54,30,18,51,46,13,51,51,44,36,53,55,19,57,75,68,47,52,95,90,54,80,80,41,74,55,82,72,68,67,72,42,64,65,45,42,39,52,40,38,44,66,66,31,23,74,48,42,10,37,38,80,60,40,53,77,28,44,68,56,41,50,53,27,18,52,48,14,50,53,58,49,48,66,64,45,45,62,62,51,55,62,56,45,73,79,53,78,90,84,61,94,84,60,62,71,60,51,61,64,55,64,74,74,71,84,88,79,83,87,84,84,88,81,90,82,85,89,84,89,83,86,83,89,83,91,88,85,83,97,68,78,76,42,52,60,68,57,43,40,58,55,44,25,54,49,33,50,48,44,47,50,52,52,39,54,50,51,54,53,58,74,72,50,83,77,76,93,76,76,64,62,61,19,55,50,37,63,69,49,44,60,63,50,50,55,47,53,53,51,44,50,53,56,55,70,68,48,75,68,33,85,70,65,47,65,48,51,48,54,34,61,50,45,49,55,56,43,49,52,44,52,53,50,28,44,57,35,17,61,72,54,40,62,67,63,25,49,53,38,50,53,53,42,54,52,54,50,51,55,31,33,51,31,23,47,74,72,62,38,70,49,55,37,57,60,66,64,66,53,74,40,80,80,86,124

Mean predicted aligned error: 16.81 Å

pLDDT: mean 80.9, std 18.66, range [23.59, 98.44]

Secondary structure (DSSP, 8-state):
-HHHHHHHHHHHHHHHHHHHH-TT-THHHHHHHHHHHHHHHH-GGGGGGHHHHHHHH-PSSTTSGGGGHHHHHHHHHHHHHHHHHHHHHHHHHSS--SS---HHHHHHHHSSHHHHH-SSSTT-EE-GGG-GGGHHHHHSTT--HHHHHHHHHHHHHHHHHH-TTHHHHHHHHHHHHHTTSS--SEEETTEE-EETTEE----HHHHHHHHHHHHHHHHHHHHHHHHHHH--TTSPPPSS----THHHHHHHHHHHHHTTT---GGGTGGGHHHHHHHHHHHHHHHHHHHHHHHHHHTTTS-SSSTTTHHHHHHHHTTS---------------------------PPPHHHHHHHHHHHHHHHHHHHHHHHHHHHHSPPPSSS-HHHHHHHHHHHHHHHHHHHHHHHHHTSPPPSTTHHHHHHHHHHHHHHHHHHHHHHHHHHHT-HHHHHHHHHHHHHHHHHHHHHHHHHT-SSTTS-HHHHHS----

Radius of gyration: 30.5 Å; Cα contacts (8 Å, |Δi|>4): 567; chains: 1; bounding box: 59×71×100 Å

Sequence (490 aa):
TETLYIPLMLLALLLALRFRERPEQLRWAAAAGVAAGLALLTRNAALPLLVPLVIGLWGRPWLRPRSLAPPALALVCVALAIAPWTVRNAVEFGRFLPIASSSGVTLAGTYNSEARADQRFPAGWRNPSIVGDFAALFATPALDEATFDRQLRIESLDFVGEHPGYLVTVLAHNLPRMFGLEGGAVVAGGVETTAPGIGNRSSPVETASLALAVLLAGLGVAAILLARSRSRPGSQPAWPQAGPLFLWLVPLLIIIGSAPLGGLPRYRLPADPFLLIAAGIGIVWLLDRLGPLLRSRAGSARRAVASGAFAAVLIAAAGCGGGGGGSAETDPPAGAPETTAGGPGAVPSKEEYIRRADAICRRAAAETRRLREQVLTQPLPESGNSYAAFTKLILPPGIAVHEREARRLRALPRPEEDGEVLNAYLGQFDVVGALLQERLRVGLQGDSAESQALEQAILGVAEEQLQSARSFGFSDCAVRLDRVLLPSSG

Foldseek 3Di:
DLVLLQVLLVQLVVLLVVCVVPVVPLVSLLSSLLSLLVSCQVDVLSVLSLQLSLVSQQDPPNPDPVSNVSSVNSPVSSQVNQVVVQVVCCVVVVDGDSHDLPQLQLLLQQQAPPLCPQPPQRSAGERNCPGPLCVVLNLDPDDDPNNSSVVSNVSSVVSCVVPVVSLVVLLVRLLCLLLLNDWRQYDDLSDFDQDVVGTSPDDPVRSVVSVLLQVLLVLLVVQVVVQVVPDDVPDDRGPPPLDDPSVVSFLVSQSVVCSSRTNHNVSSSSVVVVSNVSSVSSVVVVCVVCVVVVVVVVVVPDDDDPPPPVVVVVVVVVPDDDDDDDDDDDDDDDDDDDDDDDDDDPQDPLVRLLVQLLVLLVVLLVQLLVLLVVLSPDDQDPDDLSQLSSLVSRLPSNLVSLVVSLVSSVPDRHHPPPVVLVCLLSVLSVVLSVLSVVLNVCSNVVNPPVNVVSVVVSLVSVVVNLVSCVVSPHDSSNDDPVPSNDDPPD